Protein 4F01 (pdb70)

Organism: Escherichia coli (strain K12) (NCBI:txid83333)

Sequence (448 aa):
GRHMMVLLLDVTPLSLGIETMMGGVMTTLIAKNTTIPTKHSSQVFSTAEDNQSSAVTIHVLQGERKRAADNKSSLGQFNLDGINPAPRGMPQIEVTFDIDADGILHVSAKDKNSGKEQKITIKASSGLNEDEIQKMVRDAEEANAEADRKFEEELVQTRNQGDHLLHSTRKQVEEAGDKLPADDKTAIESSALTALETALKGEDKAAIEAKMQEL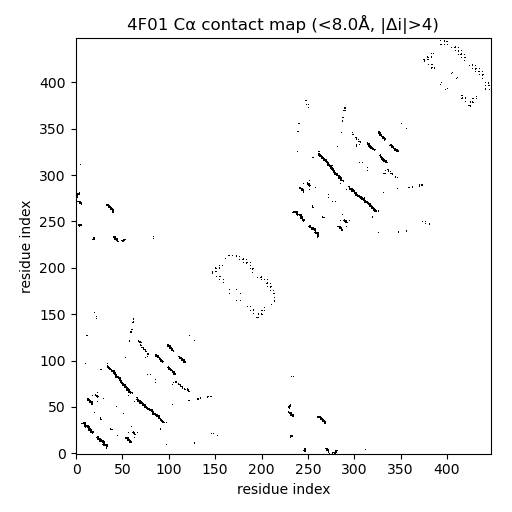AQVSQKLMEIAHHHHHHSHIEGRHMMVLLLDVTPLSLGIETMMGGVMTTLIAKNNTTIPTKHSQVFSTAEDNQSAVTIHVLQGERKRAADNKSLGQFNLDGINPAPRGMPQIEVTFDIDADGILHVSAKDKNSGKEQKITIKASSGLNEDEIQKMVRDAEANAEADRKFEELVQTRNQGDHLLHSTRKQVEEAGDKLPADDKTAIESALTALETALKGEDKAAIEAKMQELAQVSQKLMEIAQQ

CATH classification: 2.60.34.10 (+1 more: 1.20.1270.10)

GO terms:
  GO:0016234 inclusion body (C, IDA)
  GO:0005515 protein binding (F, IPI)
  GO:0005524 ATP binding (F, IDA)
  GO:0034620 cellular response to unfolded protein (P, IDA)
  GO:0005829 cytosol (C, IDA)
  GO:0043335 protein unfolding (P, IDA)
  GO:0016989 sigma factor antagonist activity (F, IDA)
  GO:0009408 response to heat (P, IEP)
  GO:0009408 response to heat (P, IDA)
  GO:0043531 ADP binding (F, IDA)
  GO:0044183 protein folding chaperone (F, IDA)
  GO:0140662 ATP-dependent protein folding chaperone (F, IDA)
  GO:1990169 stress response to copper ion (P, IMP)
  GO:0051087 protein-folding chaperone binding (F, IPI)
  GO:0008270 zinc ion binding (F, IDA)
  GO:0032991 protein-containing complex (C, IDA)
  GO:0065003 protein-containing complex assembly (P, IDA)
  GO:0006457 protein folding (P, IDA)
  GO:0005737 cytoplasm (C, HDA)
  GO:0016020 membrane (C, HDA)

B-factor: mean 31.0, std 22.92, range [6.23, 223.77]

Structure (mmCIF, N/CA/C/O backbone):
data_4F01
#
_entry.id   4F01
#
_cell.length_a   60.110
_cell.length_b   61.380
_cell.length_c   69.190
_cell.angle_alpha   90.00
_cell.angle_beta   103.39
_cell.angle_gamma   90.00
#
_symmetry.space_group_name_H-M   'P 1 21 1'
#
loop_
_entity.id
_entity.type
_entity.pdbx_description
1 polymer 'Chaperone protein DnaK'
2 water water
#
loop_
_atom_site.group_PDB
_atom_site.id
_atom_site.type_symbol
_atom_site.label_atom_id
_atom_site.label_alt_id
_atom_site.label_comp_id
_atom_site.label_asym_id
_atom_site.label_entity_id
_atom_site.label_seq_id
_atom_site.pdbx_PDB_ins_code
_atom_site.Cartn_x
_atom_site.Cartn_y
_atom_site.Cartn_z
_atom_site.occupancy
_atom_site.B_iso_or_equiv
_atom_site.auth_seq_id
_atom_site.auth_comp_id
_atom_site.auth_asym_id
_atom_site.auth_atom_id
_atom_site.pdbx_PDB_model_num
ATOM 1 N N . GLY A 1 19 ? 55.802 7.156 28.498 1.00 51.76 385 GLY A N 1
ATOM 2 C CA . GLY A 1 19 ? 55.846 8.482 29.203 1.00 29.62 385 GLY A CA 1
ATOM 3 C C . GLY A 1 19 ? 56.237 9.714 28.397 1.00 25.67 385 GLY A C 1
ATOM 4 O O . GLY A 1 19 ? 56.846 10.672 28.916 1.00 27.45 385 GLY A O 1
ATOM 5 N N . ARG A 1 20 ? 55.917 9.666 27.119 1.00 30.02 386 ARG A N 1
ATOM 6 C CA . ARG A 1 20 ? 56.294 10.702 26.161 1.00 21.08 386 ARG A CA 1
ATOM 7 C C . ARG A 1 20 ? 55.101 11.122 25.313 1.00 21.59 386 ARG A C 1
ATOM 8 O O . ARG A 1 20 ? 55.239 11.587 24.145 1.00 20.69 386 ARG A O 1
ATOM 16 N N . HIS A 1 21 ? 53.909 10.970 25.888 1.00 22.12 387 HIS A N 1
ATOM 17 C CA . HIS A 1 21 ? 52.676 11.268 25.175 1.00 22.91 387 HIS A CA 1
ATOM 18 C C . HIS A 1 21 ? 52.440 12.740 24.978 1.00 17.82 387 HIS A C 1
ATOM 19 O O . HIS A 1 21 ? 52.933 13.582 25.792 1.00 19.32 387 HIS A O 1
ATOM 26 N N . MET A 1 22 ? 51.727 13.056 23.900 1.00 18.90 388 MET A N 1
ATOM 27 C CA A MET A 1 22 ? 51.376 14.427 23.577 0.50 16.68 388 MET A CA 1
ATOM 28 C CA B MET A 1 22 ? 51.359 14.431 23.480 0.50 18.55 388 MET A CA 1
ATOM 29 C C . MET A 1 22 ? 49.852 14.499 23.682 1.00 16.18 388 MET A C 1
ATOM 30 O O . MET A 1 22 ? 49.113 13.635 23.175 1.00 17.31 388 MET A O 1
ATOM 39 N N . VAL A 1 23 ? 49.383 15.541 24.390 1.00 17.50 389 VAL A N 1
ATOM 40 C CA . VAL A 1 23 ? 47.996 15.697 24.739 1.00 16.31 389 VAL A CA 1
ATOM 41 C C . VAL A 1 23 ? 47.386 16.888 23.945 1.00 14.71 389 VAL A C 1
ATOM 42 O O . VAL A 1 23 ? 48.018 17.941 23.813 1.00 16.68 389 VAL A O 1
ATOM 46 N N . LEU A 1 24 ? 46.151 16.728 23.476 1.00 14.92 390 LEU A N 1
ATOM 47 C CA . LEU A 1 24 ? 45.372 17.820 22.866 1.00 14.60 390 LEU A CA 1
ATOM 48 C C . LEU A 1 24 ? 45.011 18.856 23.924 1.00 14.69 390 LEU A C 1
ATOM 49 O O . LEU A 1 24 ? 44.624 18.498 25.056 1.00 18.15 390 LEU A O 1
ATOM 54 N N . LEU A 1 25 ? 45.067 20.111 23.547 1.00 15.33 391 LEU A N 1
ATOM 55 C CA . LEU A 1 25 ? 44.433 21.179 24.307 1.00 15.32 391 LEU A CA 1
ATOM 56 C C . LEU A 1 25 ? 42.927 21.124 24.175 1.00 16.33 391 LEU A C 1
ATOM 57 O O . LEU A 1 25 ? 42.379 20.477 23.315 1.00 18.03 391 LEU A O 1
ATOM 62 N N . LEU A 1 26 ? 42.234 21.782 25.084 1.00 15.59 392 LEU A N 1
ATOM 63 C CA . LEU A 1 26 ? 40.781 21.634 25.144 1.00 18.08 392 LEU A CA 1
ATOM 64 C C . LEU A 1 26 ? 40.010 22.583 24.255 1.00 13.15 392 LEU A C 1
ATOM 65 O O . LEU A 1 26 ? 38.891 22.239 23.804 1.00 15.07 392 LEU A O 1
ATOM 70 N N . ASP A 1 27 ? 40.494 23.779 24.077 1.00 14.37 393 ASP A N 1
ATOM 71 C CA . ASP A 1 27 ? 39.704 24.758 23.304 1.00 13.96 393 ASP A CA 1
ATOM 72 C C . ASP A 1 27 ? 39.885 24.534 21.800 1.00 13.35 393 ASP A C 1
ATOM 73 O O . ASP A 1 27 ? 41.039 24.296 21.372 1.00 13.30 393 ASP A O 1
ATOM 78 N N . VAL A 1 28 ? 38.788 24.566 21.067 1.00 13.11 394 VAL A N 1
ATOM 79 C CA . VAL A 1 28 ? 38.854 24.313 19.609 1.00 13.10 394 VAL A CA 1
ATOM 80 C C . VAL A 1 28 ? 38.054 25.328 18.854 1.00 13.24 394 VAL A C 1
ATOM 81 O O . VAL A 1 28 ? 37.238 26.103 19.390 1.00 14.94 394 VAL A O 1
ATOM 85 N N . THR A 1 29 ? 38.211 25.352 17.513 1.00 13.65 395 THR A N 1
ATOM 86 C CA . THR A 1 29 ? 37.354 26.175 16.703 1.00 13.54 395 THR A CA 1
ATOM 87 C C . THR A 1 29 ? 35.986 25.514 16.526 1.00 13.31 395 THR A C 1
ATOM 88 O O . THR A 1 29 ? 35.836 24.324 16.301 1.00 13.77 395 THR A O 1
ATOM 92 N N . PRO A 1 30 ? 34.922 26.338 16.605 1.00 12.71 396 PRO A N 1
ATOM 93 C CA . PRO A 1 30 ? 33.585 25.741 16.513 1.00 14.32 396 PRO A CA 1
ATOM 94 C C . PRO A 1 30 ? 33.190 25.418 15.086 1.00 13.16 396 PRO A C 1
ATOM 95 O O . PRO A 1 30 ? 32.297 24.591 14.836 1.00 13.88 396 PRO A O 1
ATOM 99 N N . LEU A 1 31 ? 33.777 26.148 14.115 1.00 10.94 397 LEU A N 1
ATOM 100 C CA . LEU A 1 31 ? 33.382 26.002 12.664 1.00 10.84 397 LEU A CA 1
ATOM 101 C C . LEU A 1 31 ? 34.680 26.177 11.861 1.00 10.00 397 LEU A C 1
ATOM 102 O O . LEU A 1 31 ? 35.615 26.866 12.308 1.00 10.61 397 LEU A O 1
ATOM 107 N N . SER A 1 32 ? 34.676 25.567 10.667 1.00 9.90 398 SER A N 1
ATOM 108 C CA . SER A 1 32 ? 35.847 25.743 9.764 1.00 9.23 398 SER A CA 1
ATOM 109 C C . SER A 1 32 ? 35.951 27.233 9.354 1.00 9.00 398 SER A C 1
ATOM 110 O O . SER A 1 32 ? 34.979 28.013 9.304 1.00 9.24 398 SER A O 1
ATOM 113 N N . LEU A 1 33 ? 37.176 27.624 9.016 1.00 8.61 399 LEU A N 1
ATOM 114 C CA . LEU A 1 33 ? 37.566 28.988 8.641 1.00 9.58 399 LEU A CA 1
ATOM 115 C C . LEU A 1 33 ? 38.387 28.915 7.363 1.00 8.31 399 LEU A C 1
ATOM 116 O O . LEU A 1 33 ? 39.255 28.061 7.259 1.00 9.21 399 LEU A O 1
ATOM 121 N N . GLY A 1 34 ? 38.087 29.815 6.468 1.00 8.66 400 GLY A N 1
ATOM 122 C CA . GLY A 1 34 ? 38.853 29.788 5.155 1.00 8.76 400 GLY A CA 1
ATOM 123 C C . GLY A 1 34 ? 38.571 31.013 4.366 1.00 8.11 400 GLY A C 1
ATOM 124 O O . GLY A 1 34 ? 38.205 32.051 4.904 1.00 9.01 400 GLY A O 1
ATOM 125 N N . ILE A 1 35 ? 38.809 30.876 3.047 1.00 8.37 401 ILE A N 1
ATOM 126 C CA . ILE A 1 35 ? 38.671 32.039 2.172 1.00 8.80 401 ILE A CA 1
ATOM 127 C C . ILE A 1 35 ? 37.837 31.635 0.969 1.00 8.08 401 ILE A C 1
ATOM 128 O O . ILE A 1 35 ? 37.726 30.456 0.627 1.00 9.59 401 ILE A O 1
ATOM 133 N N . GLU A 1 36 ? 37.318 32.676 0.280 1.00 8.53 402 GLU A N 1
ATOM 134 C CA . GLU A 1 36 ? 36.629 32.428 -0.961 1.00 8.42 402 GLU A CA 1
ATOM 135 C C . GLU A 1 36 ? 37.636 32.261 -2.130 1.00 8.77 402 GLU A C 1
ATOM 136 O O . GLU A 1 36 ? 38.528 33.096 -2.279 1.00 9.73 402 GLU A O 1
ATOM 142 N N . THR A 1 37 ? 37.485 31.192 -2.882 1.00 8.77 403 THR A N 1
ATOM 143 C CA . THR A 1 37 ? 38.291 30.984 -4.079 1.00 8.51 403 THR A CA 1
ATOM 144 C C . THR A 1 37 ? 37.414 30.970 -5.298 1.00 9.14 403 THR A C 1
ATOM 145 O O . THR A 1 37 ? 36.197 30.884 -5.253 1.00 9.29 403 THR A O 1
ATOM 149 N N . MET A 1 38 ? 38.073 30.981 -6.478 1.00 9.37 404 MET A N 1
ATOM 150 C CA A MET A 1 38 ? 37.429 31.205 -7.776 0.50 10.75 404 MET A CA 1
ATOM 151 C CA B MET A 1 38 ? 37.431 31.195 -7.771 0.50 10.85 404 MET A CA 1
ATOM 152 C C . MET A 1 38 ? 36.208 30.287 -7.967 1.00 9.46 404 MET A C 1
ATOM 153 O O . MET A 1 38 ? 36.286 29.080 -7.690 1.00 10.68 404 MET A O 1
ATOM 162 N N . GLY A 1 39 ? 35.119 30.845 -8.451 1.00 10.37 405 GLY A N 1
ATOM 163 C CA . GLY A 1 39 ? 33.857 30.130 -8.629 1.00 10.50 405 GLY A CA 1
ATOM 164 C C . GLY A 1 39 ? 32.972 30.156 -7.382 1.00 10.77 405 GLY A C 1
ATOM 165 O O . GLY A 1 39 ? 31.968 29.486 -7.357 1.00 13.75 405 GLY A O 1
ATOM 166 N N . GLY A 1 40 ? 33.347 30.977 -6.389 1.00 11.32 406 GLY A N 1
ATOM 167 C CA . GLY A 1 40 ? 32.416 31.111 -5.224 1.00 12.13 406 GLY A CA 1
ATOM 168 C C . GLY A 1 40 ? 32.499 29.917 -4.297 1.00 9.00 406 GLY A C 1
ATOM 169 O O . GLY A 1 40 ? 31.451 29.525 -3.728 1.00 11.59 406 GLY A O 1
ATOM 170 N N . VAL A 1 41 ? 33.672 29.356 -4.123 1.00 9.07 407 VAL A N 1
ATOM 171 C CA . VAL A 1 41 ? 33.878 28.204 -3.221 1.00 9.04 407 VAL A CA 1
ATOM 172 C C . VAL A 1 41 ? 34.543 28.658 -1.931 1.00 8.87 407 VAL A C 1
ATOM 173 O O . VAL A 1 41 ? 35.387 29.536 -1.923 1.00 10.06 407 VAL A O 1
ATOM 177 N N . MET A 1 42 ? 34.110 28.057 -0.805 1.00 9.14 408 MET A N 1
ATOM 178 C CA . MET A 1 42 ? 34.847 28.220 0.426 1.00 9.44 408 MET A CA 1
ATOM 179 C C . MET A 1 42 ? 35.965 27.173 0.495 1.00 8.03 408 MET A C 1
ATOM 180 O O . MET A 1 42 ? 35.670 26.003 0.551 1.00 10.07 408 MET A O 1
ATOM 185 N N . THR A 1 43 ? 37.227 27.634 0.512 1.00 8.40 409 THR A N 1
ATOM 186 C CA . THR A 1 43 ? 38.386 26.756 0.706 1.00 8.48 409 THR A CA 1
ATOM 187 C C . THR A 1 43 ? 38.784 26.869 2.200 1.00 8.40 409 THR A C 1
ATOM 188 O O . THR A 1 43 ? 39.108 27.966 2.662 1.00 8.90 409 THR A O 1
ATOM 192 N N . THR A 1 44 ? 38.664 25.731 2.903 1.00 9.30 410 THR A N 1
ATOM 193 C CA . THR A 1 44 ? 39.051 25.746 4.314 1.00 9.20 410 THR A CA 1
ATOM 194 C C . THR A 1 44 ? 40.543 25.881 4.512 1.00 9.10 410 THR A C 1
ATOM 195 O O . THR A 1 44 ? 41.316 25.151 3.838 1.00 11.72 410 THR A O 1
ATOM 199 N N . LEU A 1 45 ? 40.967 26.737 5.461 1.00 8.98 411 LEU A N 1
ATOM 200 C CA . LEU A 1 45 ? 42.349 26.739 5.891 1.00 8.72 411 LEU A CA 1
ATOM 201 C C . LEU A 1 45 ? 42.433 26.021 7.277 1.00 10.07 411 LEU A C 1
ATOM 202 O O . LEU A 1 45 ? 43.366 25.250 7.469 1.00 12.19 411 LEU A O 1
ATOM 207 N N . ILE A 1 46 ? 41.527 26.346 8.232 1.00 9.61 412 ILE A N 1
ATOM 208 C CA . ILE A 1 46 ? 41.572 25.687 9.540 1.00 10.29 412 ILE A CA 1
ATOM 209 C C . ILE A 1 46 ? 40.242 24.963 9.710 1.00 8.41 412 ILE A C 1
ATOM 210 O O . ILE A 1 46 ? 39.180 25.593 9.699 1.00 9.30 412 ILE A O 1
ATOM 215 N N . ALA A 1 47 ? 40.274 23.656 9.818 1.00 10.25 413 ALA A N 1
ATOM 216 C CA . ALA A 1 47 ? 39.054 22.883 9.920 1.00 10.82 413 ALA A CA 1
ATOM 217 C C . ALA A 1 47 ? 38.358 23.062 11.284 1.00 10.55 413 ALA A C 1
ATOM 218 O O . ALA A 1 47 ? 39.017 23.297 12.284 1.00 10.72 413 ALA A O 1
ATOM 220 N N . LYS A 1 48 ? 37.043 22.909 11.257 1.00 11.36 414 LYS A N 1
ATOM 221 C CA . LYS A 1 48 ? 36.267 22.783 12.536 1.00 11.52 414 LYS A CA 1
ATOM 222 C C . LYS A 1 48 ? 36.974 21.825 13.497 1.00 11.29 414 LYS A C 1
ATOM 223 O O . LYS A 1 48 ? 37.505 20.773 13.066 1.00 13.43 414 LYS A O 1
ATOM 229 N N . ASN A 1 49 ? 36.910 22.149 14.781 1.00 11.62 415 ASN A N 1
ATOM 230 C CA . ASN A 1 49 ? 37.457 21.259 15.826 1.00 13.03 415 ASN A CA 1
ATOM 231 C C . ASN A 1 49 ? 38.959 21.229 15.940 1.00 12.78 415 ASN A C 1
ATOM 232 O O . ASN A 1 49 ? 39.538 20.393 16.687 1.00 18.15 415 ASN A O 1
ATOM 237 N N . THR A 1 50 ? 39.651 22.164 15.268 1.00 12.24 416 THR A N 1
ATOM 238 C CA . THR A 1 50 ? 41.082 22.260 15.454 1.00 11.84 416 THR A CA 1
ATOM 239 C C . THR A 1 50 ? 41.371 22.928 16.814 1.00 11.19 416 THR A C 1
ATOM 240 O O . THR A 1 50 ? 40.747 23.946 17.140 1.00 11.82 416 THR A O 1
ATOM 244 N N . THR A 1 51 ? 42.326 22.365 17.562 1.00 11.71 417 THR A N 1
ATOM 245 C CA . THR A 1 51 ? 42.657 23.020 18.821 1.00 11.34 417 THR A CA 1
ATOM 246 C C . THR A 1 51 ? 43.341 24.379 18.573 1.00 11.92 417 THR A C 1
ATOM 247 O O . THR A 1 51 ? 44.049 24.584 17.538 1.00 12.96 417 THR A O 1
ATOM 251 N N . ILE A 1 52 ? 43.177 25.272 19.552 1.00 12.96 418 ILE A N 1
ATOM 252 C CA . ILE A 1 52 ? 43.747 26.601 19.499 1.00 12.68 418 ILE A CA 1
ATOM 253 C C . ILE A 1 52 ? 44.753 26.725 20.618 1.00 12.26 418 ILE A C 1
ATOM 254 O O . ILE A 1 52 ? 44.554 26.104 21.687 1.00 15.33 418 ILE A O 1
ATOM 259 N N . PRO A 1 53 ? 45.861 27.462 20.450 1.00 12.40 419 PRO A N 1
ATOM 260 C CA . PRO A 1 53 ? 46.231 28.296 19.271 1.00 13.20 419 PRO A CA 1
ATOM 261 C C . PRO A 1 53 ? 46.709 27.392 18.109 1.00 13.61 419 PRO A C 1
ATOM 262 O O . PRO A 1 53 ? 47.245 26.282 18.281 1.00 13.79 419 PRO A O 1
ATOM 266 N N . THR A 1 54 ? 46.542 27.939 16.918 1.00 13.25 420 THR A N 1
ATOM 267 C CA . THR A 1 54 ? 46.965 27.224 15.693 1.00 12.31 420 THR A CA 1
ATOM 268 C C . THR A 1 54 ? 47.281 28.307 14.669 1.00 11.45 420 THR A C 1
ATOM 269 O O . THR A 1 54 ? 46.694 29.402 14.692 1.00 14.56 420 THR A O 1
ATOM 273 N N . LYS A 1 55 ? 48.187 27.992 13.725 1.00 11.44 421 LYS A N 1
ATOM 274 C CA . LYS A 1 55 ? 48.449 28.932 12.612 1.00 11.33 421 LYS A CA 1
ATOM 275 C C . LYS A 1 55 ? 48.507 28.075 11.355 1.00 11.06 421 LYS A C 1
ATOM 276 O O . LYS A 1 55 ? 49.122 27.023 11.362 1.00 14.73 421 LYS A O 1
ATOM 282 N N . HIS A 1 56 ? 47.982 28.582 10.264 1.00 11.19 422 HIS A N 1
ATOM 283 C CA . HIS A 1 56 ? 47.950 27.823 8.997 1.00 11.02 422 HIS A CA 1
ATOM 284 C C . HIS A 1 56 ? 48.142 28.786 7.896 1.00 11.36 422 HIS A C 1
ATOM 285 O O . HIS A 1 56 ? 47.460 29.804 7.768 1.00 11.93 422 HIS A O 1
ATOM 292 N N . SER A 1 57 ? 49.095 28.445 6.977 1.00 11.81 423 SER A N 1
ATOM 293 C CA A SER A 1 57 ? 49.263 29.282 5.802 0.50 12.95 423 SER A CA 1
ATOM 294 C CA B SER A 1 57 ? 49.351 29.268 5.792 0.50 12.89 423 SER A CA 1
ATOM 295 C C . SER A 1 57 ? 49.091 28.395 4.569 1.00 12.40 423 SER A C 1
ATOM 296 O O . SER A 1 57 ? 49.377 27.179 4.585 1.00 14.04 423 SER A O 1
ATOM 301 N N . GLN A 1 58 ? 48.667 29.007 3.512 1.00 12.71 424 GLN A N 1
ATOM 302 C CA . GLN A 1 58 ? 48.492 28.267 2.251 1.00 13.27 424 GLN A CA 1
ATOM 303 C C . GLN A 1 58 ? 48.682 29.282 1.132 1.00 11.86 424 GLN A C 1
ATOM 304 O O . GLN A 1 58 ? 48.327 30.431 1.278 1.00 12.78 424 GLN A O 1
ATOM 310 N N . VAL A 1 59 ? 49.176 28.831 -0.023 1.00 11.73 425 VAL A N 1
ATOM 311 C CA . VAL A 1 59 ? 49.487 29.773 -1.124 1.00 10.99 425 VAL A CA 1
ATOM 312 C C . VAL A 1 59 ? 48.415 29.618 -2.199 1.00 10.41 425 VAL A C 1
ATOM 313 O O . VAL A 1 59 ? 47.961 28.510 -2.517 1.00 11.78 425 VAL A O 1
ATOM 317 N N . PHE A 1 60 ? 47.992 30.768 -2.765 1.00 11.68 426 PHE A N 1
ATOM 318 C CA . PHE A 1 60 ? 46.994 30.825 -3.851 1.00 10.45 426 PHE A CA 1
ATOM 319 C C . PHE A 1 60 ? 47.575 31.674 -4.967 1.00 9.86 426 PHE A C 1
ATOM 320 O O . PHE A 1 60 ? 48.615 32.347 -4.752 1.00 12.46 426 PHE A O 1
ATOM 328 N N . SER A 1 61 ? 46.914 31.660 -6.126 1.00 10.16 427 SER A N 1
ATOM 329 C CA . SER A 1 61 ? 47.385 32.477 -7.223 1.00 10.20 427 SER A CA 1
ATOM 330 C C . SER A 1 61 ? 46.295 33.305 -7.836 1.00 10.91 427 SER A C 1
ATOM 331 O O . SER A 1 61 ? 45.158 33.471 -7.254 1.00 11.74 427 SER A O 1
ATOM 334 N N . THR A 1 62 ? 46.561 33.889 -9.010 1.00 12.31 428 THR A N 1
ATOM 335 C CA . THR A 1 62 ? 45.701 34.775 -9.709 1.00 10.74 428 THR A CA 1
ATOM 336 C C . THR A 1 62 ? 44.903 34.046 -10.832 1.00 10.82 428 THR A C 1
ATOM 337 O O . THR A 1 62 ? 45.330 32.969 -11.281 1.00 12.80 428 THR A O 1
ATOM 341 N N . ALA A 1 63 ? 43.824 34.668 -11.305 1.00 11.93 429 ALA A N 1
ATOM 342 C CA . ALA A 1 63 ? 42.922 34.077 -12.310 1.00 12.99 429 ALA A CA 1
ATOM 343 C C . ALA A 1 63 ? 43.094 34.760 -13.663 1.00 14.65 429 ALA A C 1
ATOM 344 O O . ALA A 1 63 ? 42.573 34.225 -14.628 1.00 20.29 429 ALA A O 1
ATOM 346 N N . GLU A 1 64 ? 43.827 35.889 -13.772 1.00 14.96 430 GLU A N 1
ATOM 347 C CA . GLU A 1 64 ? 43.911 36.596 -15.043 1.00 16.23 430 GLU A CA 1
ATOM 348 C C . GLU A 1 64 ? 45.384 36.976 -15.238 1.00 14.59 430 GLU A C 1
ATOM 349 O O . GLU A 1 64 ? 46.090 37.251 -14.267 1.00 15.73 430 GLU A O 1
ATOM 355 N N . ASP A 1 65 ? 45.831 37.059 -16.514 1.00 17.07 431 ASP A N 1
ATOM 356 C CA . ASP A 1 65 ? 47.213 37.521 -16.759 1.00 16.94 431 ASP A CA 1
ATOM 357 C C . ASP A 1 65 ? 47.336 38.935 -16.212 1.00 13.88 431 ASP A C 1
ATOM 358 O O . ASP A 1 65 ? 46.462 39.774 -16.431 1.00 16.50 431 ASP A O 1
ATOM 363 N N . ASN A 1 66 ? 48.495 39.185 -15.583 1.00 15.66 432 ASN A N 1
ATOM 364 C CA . ASN A 1 66 ? 48.880 40.512 -15.078 1.00 16.05 432 ASN A CA 1
ATOM 365 C C . ASN A 1 66 ? 47.894 41.052 -14.030 1.00 14.16 432 ASN A C 1
ATOM 366 O O . ASN A 1 66 ? 47.840 42.221 -13.787 1.00 17.14 432 ASN A O 1
ATOM 371 N N . GLN A 1 67 ? 47.104 40.156 -13.373 1.00 13.19 433 GLN A N 1
ATOM 372 C CA . GLN A 1 67 ? 46.231 40.602 -12.311 1.00 14.11 433 GLN A CA 1
ATOM 373 C C . GLN A 1 67 ? 47.007 41.369 -11.234 1.00 12.17 433 GLN A C 1
ATOM 374 O O . GLN A 1 67 ? 48.083 40.926 -10.776 1.00 14.25 433 GLN A O 1
ATOM 380 N N . SER A 1 68 ? 46.514 42.554 -10.874 1.00 13.01 434 SER A N 1
ATOM 381 C CA A SER A 1 68 ? 47.298 43.383 -9.948 0.50 13.15 434 SER A CA 1
ATOM 382 C CA B SER A 1 68 ? 47.197 43.494 -9.959 0.50 13.49 434 SER A CA 1
ATOM 383 C C . SER A 1 68 ? 46.877 43.305 -8.485 1.00 12.00 434 SER A C 1
ATOM 384 O O . SER A 1 68 ? 47.629 43.753 -7.640 1.00 14.12 434 SER A O 1
ATOM 389 N N . ALA A 1 69 ? 45.734 42.707 -8.219 1.00 12.60 435 ALA A N 1
ATOM 390 C CA . ALA A 1 69 ? 45.269 42.637 -6.766 1.00 12.22 435 ALA A CA 1
ATOM 391 C C . ALA A 1 69 ? 44.460 41.368 -6.560 1.00 11.09 435 ALA A C 1
ATOM 392 O O . ALA A 1 69 ? 43.943 40.769 -7.510 1.00 11.37 435 ALA A O 1
ATOM 394 N N . VAL A 1 70 ? 44.400 40.962 -5.296 1.00 11.33 436 VAL A N 1
ATOM 395 C CA . VAL A 1 70 ? 43.537 39.875 -4.890 1.00 11.04 436 VAL A CA 1
ATOM 396 C C . VAL A 1 70 ? 42.681 40.371 -3.706 1.00 9.83 436 VAL A C 1
ATOM 397 O O . VAL A 1 70 ? 43.140 41.176 -2.902 1.00 11.33 436 VAL A O 1
ATOM 401 N N . THR A 1 71 ? 41.508 39.747 -3.612 1.00 10.08 437 THR A N 1
ATOM 402 C CA . THR A 1 71 ? 40.624 39.986 -2.422 1.00 10.88 437 THR A CA 1
ATOM 403 C C . THR A 1 71 ? 40.635 38.730 -1.553 1.00 9.72 437 THR A C 1
ATOM 404 O O . THR A 1 71 ? 40.285 37.657 -2.023 1.00 10.54 437 THR A O 1
ATOM 408 N N . ILE A 1 72 ? 41.054 38.920 -0.285 1.00 9.43 438 ILE A N 1
ATOM 409 C CA . ILE A 1 72 ? 41.028 37.836 0.716 1.00 10.56 438 ILE A CA 1
ATOM 410 C C . ILE A 1 72 ? 39.684 38.028 1.446 1.00 9.11 438 ILE A C 1
ATOM 411 O O . ILE A 1 72 ? 39.525 39.001 2.212 1.00 10.41 438 ILE A O 1
ATOM 416 N N . HIS A 1 73 ? 38.772 37.105 1.217 1.00 9.45 439 HIS A N 1
ATOM 417 C CA . HIS A 1 73 ? 37.403 37.176 1.833 1.00 9.01 439 HIS A CA 1
ATOM 418 C C . HIS A 1 73 ? 37.334 36.006 2.815 1.00 8.82 439 HIS A C 1
ATOM 419 O O . HIS A 1 73 ? 37.363 34.840 2.426 1.00 9.68 439 HIS A O 1
ATOM 426 N N . VAL A 1 74 ? 37.338 36.380 4.122 1.00 9.43 440 VAL A N 1
ATOM 427 C CA . VAL A 1 74 ? 37.412 35.416 5.211 1.00 9.29 440 VAL A CA 1
ATOM 428 C C . VAL A 1 74 ? 36.037 34.874 5.574 1.00 8.91 440 VAL A C 1
ATOM 429 O O . VAL A 1 74 ? 35.134 35.689 5.787 1.00 10.30 440 VAL A O 1
ATOM 433 N N . LEU A 1 75 ? 35.909 33.585 5.612 1.00 8.18 441 LEU A N 1
ATOM 434 C CA . LEU A 1 75 ? 34.630 32.882 5.760 1.00 8.23 441 LEU A CA 1
ATOM 435 C C . LEU A 1 75 ? 34.655 31.909 6.916 1.00 8.94 441 LEU A C 1
ATOM 436 O O . LEU A 1 75 ? 35.677 31.282 7.218 1.00 9.45 441 LEU A O 1
ATOM 441 N N . GLN A 1 76 ? 33.479 31.759 7.569 1.00 9.52 442 GLN A N 1
ATOM 442 C CA . GLN A 1 76 ? 33.310 30.798 8.644 1.00 9.18 442 GLN A CA 1
ATOM 443 C C . GLN A 1 76 ? 32.121 29.906 8.335 1.00 8.18 442 GLN A C 1
ATOM 444 O O . GLN A 1 76 ? 31.032 30.413 8.052 1.00 9.55 442 GLN A O 1
ATOM 450 N N . GLY A 1 77 ? 32.325 28.592 8.420 1.00 9.07 443 GLY A N 1
ATOM 451 C CA . GLY A 1 77 ? 31.193 27.692 8.176 1.00 10.14 443 GLY A CA 1
ATOM 452 C C . GLY A 1 77 ? 31.601 26.420 7.481 1.00 9.45 443 GLY A C 1
ATOM 453 O O . GLY A 1 77 ? 32.799 26.212 7.132 1.00 10.45 443 GLY A O 1
ATOM 454 N N . GLU A 1 78 ? 30.657 25.497 7.285 1.00 9.70 444 GLU A N 1
ATOM 455 C CA . GLU A 1 78 ? 30.906 24.140 6.791 1.00 9.67 444 GLU A CA 1
ATOM 456 C C . GLU A 1 78 ? 30.332 23.956 5.358 1.00 10.11 444 GLU A C 1
ATOM 457 O O . GLU A 1 78 ? 30.345 22.839 4.864 1.00 13.11 444 GLU A O 1
ATOM 463 N N . ARG A 1 79 ? 29.842 25.028 4.736 1.00 10.12 445 ARG A N 1
ATOM 464 C CA . ARG A 1 79 ? 29.245 24.896 3.426 1.00 9.75 445 ARG A CA 1
ATOM 465 C C . ARG A 1 79 ? 30.282 25.059 2.319 1.00 9.80 445 ARG A C 1
ATOM 466 O O . ARG A 1 79 ? 31.282 25.714 2.533 1.00 10.64 445 ARG A O 1
ATOM 474 N N . LYS A 1 80 ? 30.004 24.508 1.168 1.00 9.89 446 LYS A N 1
ATOM 475 C CA . LYS A 1 80 ? 30.976 24.686 0.066 1.00 9.69 446 LYS A CA 1
ATOM 476 C C . LYS A 1 80 ? 30.764 25.909 -0.774 1.00 8.58 446 LYS A C 1
ATOM 477 O O . LYS A 1 80 ? 31.748 26.473 -1.327 1.00 11.10 446 LYS A O 1
ATOM 483 N N . ARG A 1 81 ? 29.529 26.431 -0.927 1.00 9.81 447 ARG A N 1
ATOM 484 C CA . ARG A 1 81 ? 29.376 27.733 -1.619 1.00 10.35 447 ARG A CA 1
ATOM 485 C C . ARG A 1 81 ? 29.795 28.819 -0.647 1.00 9.75 447 ARG A C 1
ATOM 486 O O . ARG A 1 81 ? 29.339 28.869 0.529 1.00 10.30 447 ARG A O 1
ATOM 494 N N . ALA A 1 82 ? 30.668 29.691 -1.080 1.00 10.78 448 ALA A N 1
ATOM 495 C CA . ALA A 1 82 ? 31.100 30.824 -0.229 1.00 10.96 448 ALA A CA 1
ATOM 496 C C . ALA A 1 82 ? 29.886 31.592 0.342 1.00 9.75 448 ALA A C 1
ATOM 497 O O . ALA A 1 82 ? 29.903 31.969 1.542 1.00 11.95 448 ALA A O 1
ATOM 499 N N . ALA A 1 83 ? 28.872 31.823 -0.481 1.00 9.88 449 ALA A N 1
ATOM 500 C CA . ALA A 1 83 ? 27.712 32.634 -0.124 1.00 11.41 449 ALA A CA 1
ATOM 501 C C . ALA A 1 83 ? 26.948 32.034 1.055 1.00 9.74 449 ALA A C 1
ATOM 502 O O . ALA A 1 83 ? 26.215 32.774 1.707 1.00 14.29 449 ALA A O 1
ATOM 504 N N . ASP A 1 84 ? 27.059 30.733 1.255 1.00 10.14 450 ASP A N 1
ATOM 505 C CA . ASP A 1 84 ? 26.337 30.024 2.367 1.00 10.11 450 ASP A CA 1
ATOM 506 C C . ASP A 1 84 ? 27.074 30.047 3.638 1.00 9.92 450 ASP A C 1
ATOM 507 O O . ASP A 1 84 ? 26.531 29.539 4.695 1.00 13.47 450 ASP A O 1
ATOM 512 N N . ASN A 1 85 ? 28.264 30.658 3.715 1.00 9.91 451 ASN A N 1
ATOM 513 C CA . ASN A 1 85 ? 29.017 30.751 4.939 1.00 9.51 451 ASN A CA 1
ATOM 514 C C . ASN A 1 85 ? 28.991 32.185 5.450 1.00 11.08 451 ASN A C 1
ATOM 515 O O . ASN A 1 85 ? 28.576 33.114 4.759 1.00 14.04 451 ASN A O 1
ATOM 520 N N . LYS A 1 86 ? 29.426 32.390 6.700 1.00 10.66 452 LYS A N 1
ATOM 521 C CA . LYS A 1 86 ? 29.410 33.725 7.314 1.00 10.33 452 LYS A CA 1
ATOM 522 C C . LYS A 1 86 ? 30.684 34.508 6.857 1.00 8.96 452 LYS A C 1
ATOM 523 O O . LYS A 1 86 ? 31.778 34.012 7.030 1.00 10.55 452 LYS A O 1
ATOM 529 N N . SER A 1 87 ? 30.505 35.700 6.329 1.00 10.58 453 SER A N 1
ATOM 530 C CA A SER A 1 87 ? 31.626 36.598 6.078 0.50 10.38 453 SER A CA 1
ATOM 531 C CA B SER A 1 87 ? 31.591 36.571 6.031 0.50 12.40 453 SER A CA 1
ATOM 532 C C . SER A 1 87 ? 32.166 37.171 7.341 1.00 10.90 453 SER A C 1
ATOM 533 O O . SER A 1 87 ? 31.422 37.888 8.040 1.00 14.61 453 SER A O 1
ATOM 538 N N . LEU A 1 88 ? 33.411 36.931 7.653 1.00 10.23 454 LEU A N 1
ATOM 539 C CA . LEU A 1 88 ? 34.055 37.504 8.834 1.00 11.15 454 LEU A CA 1
ATOM 540 C C . LEU A 1 88 ? 34.772 38.814 8.563 1.00 11.46 454 LEU A C 1
ATOM 541 O O . LEU A 1 88 ? 34.919 39.633 9.461 1.00 14.70 454 LEU A O 1
ATOM 546 N N . GLY A 1 89 ? 35.190 39.017 7.324 1.00 12.91 455 GLY A N 1
ATOM 547 C CA . GLY A 1 89 ? 35.929 40.225 6.994 1.00 13.43 455 GLY A CA 1
ATOM 548 C C . GLY A 1 89 ? 36.530 40.042 5.611 1.00 11.27 455 GLY A C 1
ATOM 549 O O . GLY A 1 89 ? 36.519 38.934 5.058 1.00 12.06 455 GLY A O 1
ATOM 550 N N . GLN A 1 90 ? 37.095 41.136 5.049 1.00 11.58 456 GLN A N 1
ATOM 551 C CA . GLN A 1 90 ? 37.755 41.033 3.722 1.00 11.56 456 GLN A CA 1
ATOM 552 C C . GLN A 1 90 ? 38.759 42.131 3.623 1.00 11.54 456 GLN A C 1
ATOM 553 O O . GLN A 1 90 ? 38.559 43.205 4.198 1.00 13.59 456 GLN A O 1
ATOM 559 N N . PHE A 1 91 ? 39.819 41.890 2.847 1.00 10.80 457 PHE A N 1
ATOM 560 C CA . PHE A 1 91 ? 40.745 42.976 2.542 1.00 11.40 457 PHE A CA 1
ATOM 561 C C . PHE A 1 91 ? 41.388 42.649 1.203 1.00 10.73 457 PHE A C 1
ATOM 562 O O . PHE A 1 91 ? 41.330 41.510 0.745 1.00 11.74 457 PHE A O 1
ATOM 570 N N . ASN A 1 92 ? 42.007 43.682 0.582 1.00 11.00 458 ASN A N 1
ATOM 571 C CA . ASN A 1 92 ? 42.727 43.491 -0.685 1.00 11.77 458 ASN A CA 1
ATOM 572 C C . ASN A 1 92 ? 44.177 43.551 -0.480 1.00 12.21 458 ASN A C 1
ATOM 573 O O . ASN A 1 92 ? 44.678 44.247 0.411 1.00 14.13 458 ASN A O 1
ATOM 578 N N . LEU A 1 93 ? 44.889 42.805 -1.332 1.00 12.07 459 LEU A N 1
ATOM 579 C CA . LEU A 1 93 ? 46.369 42.948 -1.439 1.00 12.47 459 LEU A CA 1
ATOM 580 C C . LEU A 1 93 ? 46.616 43.321 -2.883 1.00 12.48 459 LEU A C 1
ATOM 581 O O . LEU A 1 93 ? 46.252 42.574 -3.807 1.00 13.75 459 LEU A O 1
ATOM 586 N N . ASP A 1 94 ? 47.223 44.502 -3.061 1.00 12.97 460 ASP A N 1
ATOM 587 C CA . ASP A 1 94 ? 47.475 45.020 -4.398 1.00 13.75 460 ASP A CA 1
ATOM 588 C C . ASP A 1 94 ? 48.947 45.044 -4.715 1.00 14.92 460 ASP A C 1
ATOM 589 O O . ASP A 1 94 ? 49.733 44.456 -3.981 1.00 15.46 460 ASP A O 1
ATOM 594 N N . GLY A 1 95 ? 49.300 45.638 -5.874 1.00 16.63 461 GLY A N 1
ATOM 595 C CA . GLY A 1 95 ? 50.723 45.745 -6.248 1.00 17.39 461 GLY A CA 1
ATOM 596 C C . GLY A 1 95 ? 51.313 44.430 -6.749 1.00 13.84 461 GLY A C 1
ATOM 597 O O . GLY A 1 95 ? 52.588 44.292 -6.750 1.00 18.68 461 GLY A O 1
ATOM 598 N N . ILE A 1 96 ? 50.478 43.460 -7.146 1.00 13.69 462 ILE A N 1
ATOM 599 C CA . ILE A 1 96 ? 51.038 42.196 -7.683 1.00 13.17 462 ILE A CA 1
ATOM 600 C C . ILE A 1 96 ? 51.709 42.517 -9.034 1.00 13.25 462 ILE A C 1
ATOM 601 O O . ILE A 1 96 ? 51.074 43.145 -9.889 1.00 15.09 462 ILE A O 1
ATOM 606 N N . ASN A 1 97 ? 52.970 42.097 -9.160 1.00 13.40 463 ASN A N 1
ATOM 607 C CA . ASN A 1 97 ? 53.709 42.401 -10.416 1.00 14.06 463 ASN A CA 1
ATOM 608 C C . ASN A 1 97 ? 53.185 41.544 -11.574 1.00 15.19 463 ASN A C 1
ATOM 609 O O . ASN A 1 97 ? 52.644 40.449 -11.384 1.00 17.10 463 ASN A O 1
ATOM 614 N N . PRO A 1 98 ? 53.339 42.082 -12.822 1.00 16.56 464 PRO A N 1
ATOM 615 C CA . PRO A 1 98 ? 52.853 41.323 -14.027 1.00 19.18 464 PRO A CA 1
ATOM 616 C C . PRO A 1 98 ? 53.405 39.913 -14.109 1.00 16.28 464 PRO A C 1
ATOM 617 O O . PRO A 1 98 ? 54.599 39.670 -13.844 1.00 18.29 464 PRO A O 1
ATOM 621 N N . ALA A 1 99 ? 52.508 38.974 -14.365 1.00 18.36 465 ALA A N 1
ATOM 622 C CA . ALA A 1 99 ? 52.835 37.569 -14.502 1.00 16.19 465 ALA A CA 1
ATOM 623 C C . ALA A 1 99 ? 51.669 36.899 -15.148 1.00 14.85 465 ALA A C 1
ATOM 624 O O . ALA A 1 99 ? 50.516 37.367 -15.030 1.00 16.05 465 ALA A O 1
ATOM 626 N N . PRO A 1 100 ? 51.945 35.778 -15.855 1.00 16.64 466 PRO A N 1
ATOM 627 C CA . PRO A 1 100 ? 50.818 34.949 -16.347 1.00 16.72 466 PRO A CA 1
ATOM 628 C C . PRO A 1 100 ? 49.874 34.480 -15.205 1.00 15.34 466 PRO A C 1
ATOM 629 O O . PRO A 1 100 ? 50.322 34.333 -14.054 1.00 15.35 466 PRO A O 1
ATOM 633 N N . ARG A 1 101 ? 48.588 34.301 -15.520 1.00 15.67 467 ARG A N 1
ATOM 634 C CA . ARG A 1 101 ? 47.656 33.780 -14.519 1.00 16.86 467 ARG A CA 1
ATOM 635 C C . ARG A 1 101 ? 48.212 32.527 -13.904 1.00 15.98 467 ARG A C 1
ATOM 636 O O . ARG A 1 101 ? 48.865 31.691 -14.614 1.00 17.16 467 ARG A O 1
ATOM 644 N N . GLY A 1 102 ? 48.068 32.360 -12.563 1.00 14.83 468 GLY A N 1
ATOM 645 C CA . GLY A 1 102 ? 48.521 31.144 -11.950 1.00 16.26 468 GLY A CA 1
ATOM 646 C C . GLY A 1 102 ? 49.958 31.139 -11.504 1.00 15.52 468 GLY A C 1
ATOM 647 O O . GLY A 1 102 ? 50.383 30.200 -1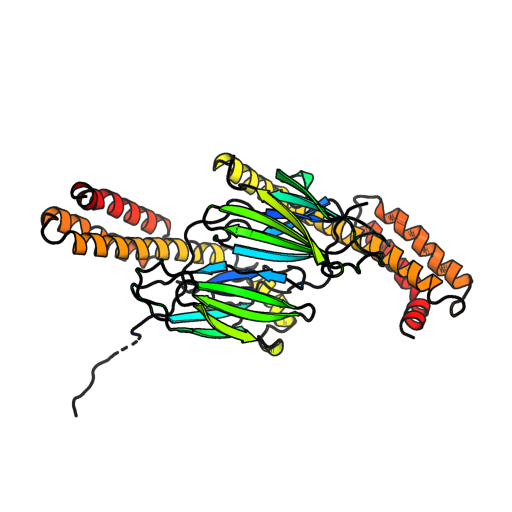0.830 1.00 16.84 468 GLY A O 1
ATOM 648 N N . MET A 1 103 ? 50.700 32.201 -11.844 1.00 14.73 469 MET A N 1
ATOM 649 C CA . MET A 1 103 ? 52.094 32.274 -11.467 1.00 15.92 469 MET A CA 1
ATOM 650 C C . MET A 1 103 ? 52.421 33.009 -10.151 1.00 13.23 469 MET A C 1
ATOM 651 O O . MET A 1 103 ? 53.283 32.556 -9.397 1.00 16.63 469 MET A O 1
ATOM 656 N N . PRO A 1 104 ? 51.719 34.130 -9.879 1.00 13.74 470 PRO A N 1
ATOM 657 C CA . PRO A 1 104 ? 51.985 34.793 -8.544 1.00 12.95 470 PRO A CA 1
ATOM 658 C C . PRO A 1 104 ? 51.731 33.811 -7.387 1.00 12.12 470 PRO A C 1
ATOM 659 O O . PRO A 1 104 ? 50.878 32.919 -7.494 1.00 13.84 470 PRO A O 1
ATOM 663 N N . GLN A 1 105 ? 52.455 34.069 -6.300 1.00 13.74 471 GLN A N 1
ATOM 664 C CA . GLN A 1 105 ? 52.307 33.217 -5.105 1.00 13.41 471 GLN A CA 1
ATOM 665 C C . GLN A 1 105 ? 51.855 34.090 -3.959 1.00 13.57 471 GLN A C 1
ATOM 666 O O . GLN A 1 105 ? 52.644 34.882 -3.446 1.00 14.52 471 GLN A O 1
ATOM 672 N N . ILE A 1 106 ? 50.579 33.965 -3.591 1.00 12.15 472 ILE A N 1
ATOM 673 C CA . ILE A 1 106 ? 50.032 34.846 -2.527 1.00 11.84 472 ILE A CA 1
ATOM 674 C C . ILE A 1 106 ? 49.828 33.919 -1.309 1.00 10.17 472 ILE A C 1
ATOM 675 O O . ILE A 1 106 ? 48.973 33.036 -1.368 1.00 10.60 472 ILE A O 1
ATOM 680 N N . GLU A 1 107 ? 50.630 34.103 -0.290 1.00 11.93 473 GLU A N 1
ATOM 681 C CA . GLU A 1 107 ? 50.526 33.254 0.917 1.00 11.23 473 GLU A CA 1
ATOM 682 C C . GLU A 1 107 ? 49.530 33.882 1.904 1.00 11.33 473 GLU A C 1
ATOM 683 O O . GLU A 1 107 ? 49.680 35.001 2.314 1.00 13.67 473 GLU A O 1
ATOM 689 N N . VAL A 1 108 ? 48.466 33.122 2.201 1.00 10.30 474 VAL A N 1
ATOM 690 C CA . VAL A 1 108 ? 47.472 33.606 3.191 1.00 10.38 474 VAL A CA 1
ATOM 691 C C . VAL A 1 108 ? 47.682 32.836 4.480 1.00 9.57 474 VAL A C 1
ATOM 692 O O . VAL A 1 108 ? 47.831 31.608 4.453 1.00 10.72 474 VAL A O 1
ATOM 696 N N . THR A 1 109 ? 47.760 33.601 5.575 1.00 10.61 475 THR A N 1
ATOM 697 C CA . THR A 1 109 ? 47.995 32.963 6.890 1.00 11.33 475 THR A CA 1
ATOM 698 C C . THR A 1 109 ? 46.804 33.295 7.821 1.00 10.41 475 THR A C 1
ATOM 699 O O . THR A 1 109 ? 46.408 34.440 7.922 1.00 11.27 475 THR A O 1
ATOM 703 N N . PHE A 1 110 ? 46.294 32.215 8.437 1.00 10.27 476 PHE A N 1
ATOM 704 C CA . PHE A 1 110 ? 45.258 32.360 9.506 1.00 9.43 476 PHE A CA 1
ATOM 705 C C . PHE A 1 110 ? 45.978 31.996 10.803 1.00 9.93 476 PHE A C 1
ATOM 706 O O . PHE A 1 110 ? 46.493 30.904 10.960 1.00 11.36 476 PHE A O 1
ATOM 714 N N . ASP A 1 111 ? 45.971 32.947 11.757 1.00 10.92 477 ASP A N 1
ATOM 715 C CA . ASP A 1 111 ? 46.678 32.724 13.045 1.00 12.05 477 ASP A CA 1
ATOM 716 C C . ASP A 1 111 ? 45.639 32.921 14.166 1.00 10.77 477 ASP A C 1
ATOM 717 O O . ASP A 1 111 ? 45.111 33.998 14.290 1.00 13.49 477 ASP A O 1
ATOM 722 N N . ILE A 1 112 ? 45.309 31.851 14.854 1.00 12.28 478 ILE A N 1
ATOM 723 C CA . ILE A 1 112 ? 44.309 31.971 15.970 1.00 12.18 478 ILE A CA 1
ATOM 724 C C . ILE A 1 112 ? 45.071 31.854 17.259 1.00 14.07 478 ILE A C 1
ATOM 725 O O . ILE A 1 112 ? 45.781 30.874 17.510 1.00 13.94 478 ILE A O 1
ATOM 730 N N . ASP A 1 113 ? 44.899 32.872 18.099 1.00 15.74 479 ASP A N 1
ATOM 731 C CA . ASP A 1 113 ? 45.571 32.861 19.396 1.00 16.73 479 ASP A CA 1
ATOM 732 C C . ASP A 1 113 ? 44.777 32.055 20.453 1.00 15.13 479 ASP A C 1
ATOM 733 O O . ASP A 1 113 ? 43.702 31.544 20.158 1.00 16.50 479 ASP A O 1
ATOM 738 N N . ALA A 1 114 ? 45.325 31.962 21.689 1.00 17.36 480 ALA A N 1
ATOM 739 C CA . ALA A 1 114 ? 44.676 31.113 22.688 1.00 18.78 480 ALA A CA 1
ATOM 740 C C . ALA A 1 114 ? 43.351 31.704 23.151 1.00 19.31 480 ALA A C 1
ATOM 741 O O . ALA A 1 114 ? 42.517 30.991 23.689 1.00 21.55 480 ALA A O 1
ATOM 743 N N . ASP A 1 115 ? 43.120 32.972 22.902 1.00 18.30 481 ASP A N 1
ATOM 744 C CA . ASP A 1 115 ? 41.838 33.628 23.211 1.00 19.76 481 ASP A CA 1
ATOM 745 C C . ASP A 1 115 ? 40.837 33.438 22.084 1.00 20.54 481 ASP A C 1
ATOM 746 O O . ASP A 1 115 ? 39.713 33.913 22.162 1.00 23.95 481 ASP A O 1
ATOM 751 N N . GLY A 1 116 ? 41.261 32.711 21.017 1.00 17.93 482 GLY A N 1
ATOM 752 C CA . GLY A 1 116 ? 40.343 32.424 19.941 1.00 17.57 482 GLY A CA 1
ATOM 753 C C . GLY A 1 116 ? 40.196 33.543 18.891 1.00 14.66 482 GLY A C 1
ATOM 754 O O . GLY A 1 116 ? 39.317 33.450 18.047 1.00 19.28 482 GLY A O 1
ATOM 755 N N . ILE A 1 117 ? 41.060 34.574 18.978 1.00 14.70 483 ILE A N 1
ATOM 756 C CA . ILE A 1 117 ? 41.014 35.696 18.037 1.00 15.15 483 ILE A CA 1
ATOM 757 C C . ILE A 1 117 ? 41.814 35.296 16.756 1.00 12.54 483 ILE A C 1
ATOM 758 O O . ILE A 1 117 ? 42.948 34.795 16.861 1.00 13.21 483 ILE A O 1
ATOM 763 N N . LEU A 1 118 ? 41.169 35.491 15.632 1.00 12.92 484 LEU A N 1
ATOM 764 C CA . LEU A 1 118 ? 41.701 35.143 14.308 1.00 12.20 484 LEU A CA 1
ATOM 765 C C . LEU A 1 118 ? 42.385 36.386 13.713 1.00 11.47 484 LEU A C 1
ATOM 766 O O . LEU A 1 118 ? 41.747 37.416 13.507 1.00 13.08 484 LEU A O 1
ATOM 771 N N . HIS A 1 119 ? 43.662 36.233 13.365 1.00 11.79 485 HIS A N 1
ATOM 772 C CA . HIS A 1 119 ? 44.401 37.263 12.608 1.00 12.25 485 HIS A CA 1
ATOM 773 C C . HIS A 1 119 ? 44.704 36.739 11.239 1.00 11.07 485 HIS A C 1
ATOM 774 O O . HIS A 1 119 ? 45.305 35.653 11.155 1.00 13.30 485 HIS A O 1
ATOM 781 N N . VAL A 1 120 ? 44.246 37.436 10.215 1.00 11.44 486 VAL A N 1
ATOM 782 C CA . VAL A 1 120 ? 44.509 36.969 8.824 1.00 11.08 486 VAL A CA 1
ATOM 783 C C . VAL A 1 120 ? 45.452 37.924 8.162 1.00 10.81 486 VAL A C 1
ATOM 784 O O . VAL A 1 120 ? 45.327 39.131 8.247 1.00 13.79 486 VAL A O 1
ATOM 788 N N . SER A 1 121 ? 46.401 37.331 7.456 1.00 11.53 487 SER A N 1
ATOM 789 C CA . SER A 1 121 ? 47.313 38.206 6.658 1.00 11.99 487 SER A CA 1
ATOM 790 C C . SER A 1 121 ? 47.579 37.533 5.306 1.00 10.99 487 SER A C 1
ATOM 791 O O . SER A 1 121 ? 47.321 36.345 5.095 1.00 12.23 487 SER A O 1
ATOM 794 N N . ALA A 1 122 ? 48.029 38.341 4.350 1.00 11.58 488 ALA A N 1
ATOM 795 C CA . ALA A 1 122 ? 48.440 37.830 3.030 1.00 12.22 488 ALA A CA 1
ATOM 796 C C . ALA A 1 122 ? 49.720 38.479 2.659 1.00 12.38 488 ALA A C 1
ATOM 797 O O . ALA A 1 122 ? 49.947 39.693 2.947 1.00 16.11 488 ALA A O 1
ATOM 799 N N . LYS A 1 123 ? 50.551 37.712 1.967 1.00 13.03 489 LYS A N 1
ATOM 800 C CA . LYS A 1 123 ? 51.881 38.243 1.601 1.00 15.06 489 LYS A CA 1
ATOM 801 C C . LYS A 1 123 ? 52.115 37.777 0.141 1.00 13.03 489 LYS A C 1
ATOM 802 O O . LYS A 1 123 ? 51.949 36.592 -0.146 1.00 13.66 489 LYS A O 1
ATOM 808 N N . ASP A 1 124 ? 52.584 38.691 -0.724 1.00 13.38 490 ASP A N 1
ATOM 809 C CA . ASP A 1 124 ? 52.921 38.325 -2.112 1.00 13.97 490 ASP A CA 1
ATOM 810 C C . ASP A 1 124 ? 54.406 37.958 -2.051 1.00 14.39 490 ASP A C 1
ATOM 811 O O . ASP A 1 124 ? 55.264 38.773 -1.640 1.00 15.33 490 ASP A O 1
ATOM 816 N N . LYS A 1 125 ? 54.736 36.715 -2.395 1.00 14.76 491 LYS A N 1
ATOM 817 C CA . LYS A 1 125 ? 56.098 36.240 -2.259 1.00 17.17 491 LYS A CA 1
ATOM 818 C C . LYS A 1 125 ? 57.080 36.943 -3.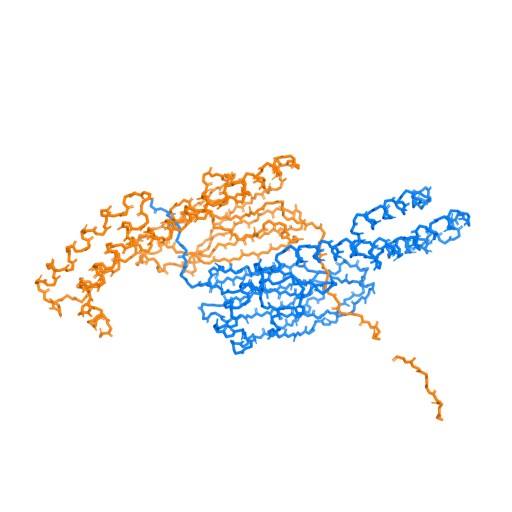211 1.00 18.19 491 LYS A C 1
ATOM 819 O O . LYS A 1 125 ? 58.283 36.905 -2.973 1.00 24.96 491 LYS A O 1
ATOM 825 N N . ASN A 1 126 ? 56.585 37.519 -4.300 1.00 16.94 492 ASN A N 1
ATOM 826 C CA . ASN A 1 126 ? 57.505 38.202 -5.253 1.00 17.23 492 ASN A CA 1
ATOM 827 C C . ASN A 1 126 ? 57.649 39.688 -4.838 1.00 16.44 492 ASN A C 1
ATOM 828 O O . ASN A 1 126 ? 58.742 40.224 -4.754 1.00 20.82 492 ASN A O 1
ATOM 833 N N . SER A 1 127 ? 56.549 40.386 -4.610 1.00 16.18 493 SER A N 1
ATOM 834 C CA . SER A 1 127 ? 56.615 41.815 -4.378 1.00 17.69 493 SER A CA 1
ATOM 835 C C . SER A 1 127 ? 56.975 42.113 -2.898 1.00 17.50 493 SER A C 1
ATOM 836 O O . SER A 1 127 ? 57.527 43.184 -2.633 1.00 20.56 493 SER A O 1
ATOM 839 N N . GLY A 1 128 ? 56.747 41.131 -2.016 1.00 17.24 494 GLY A N 1
ATOM 840 C CA . GLY A 1 128 ? 56.904 41.267 -0.580 1.00 19.65 494 GLY A CA 1
ATOM 841 C C . GLY A 1 128 ? 55.793 42.046 0.062 1.00 18.69 494 GLY A C 1
ATOM 842 O O . GLY A 1 128 ? 55.863 42.252 1.322 1.00 22.60 494 GLY A O 1
ATOM 843 N N . LYS A 1 129 ? 54.795 42.541 -0.714 1.00 16.45 495 LYS A N 1
ATOM 844 C CA . LYS A 1 129 ? 53.723 43.353 -0.085 1.00 15.84 495 LYS A CA 1
ATOM 845 C C . LYS A 1 129 ? 52.877 42.455 0.824 1.00 14.83 495 LYS A C 1
ATOM 846 O O . LYS A 1 129 ? 52.657 41.285 0.523 1.00 15.02 495 LYS A O 1
ATOM 852 N N . GLU A 1 130 ? 52.389 43.072 1.909 1.00 16.22 496 GLU A N 1
ATOM 853 C CA . GLU A 1 130 ? 51.527 42.386 2.845 1.00 15.85 496 GLU A CA 1
ATOM 854 C C . GLU A 1 130 ? 50.353 43.262 3.272 1.00 14.83 496 GLU A C 1
ATOM 855 O O . GLU A 1 130 ? 50.383 44.481 3.247 1.00 19.63 496 GLU A O 1
ATOM 861 N N . GLN A 1 131 ? 49.299 42.579 3.687 1.00 14.73 497 GLN A N 1
ATOM 862 C CA . GLN A 1 131 ? 48.141 43.236 4.261 1.00 14.73 497 GLN A CA 1
ATOM 863 C C . GLN A 1 131 ? 47.539 42.289 5.282 1.00 13.47 497 GLN A C 1
ATOM 864 O O . GLN A 1 131 ? 47.782 41.075 5.203 1.00 13.44 497 GLN A O 1
ATOM 870 N N . LYS A 1 132 ? 46.816 42.851 6.282 1.00 14.84 498 LYS A N 1
ATOM 871 C CA . LYS A 1 132 ? 46.278 41.996 7.355 1.00 14.43 498 LYS A CA 1
ATOM 872 C C . LYS A 1 132 ? 45.033 42.605 7.912 1.00 14.51 498 LYS A C 1
ATOM 873 O O . LYS A 1 132 ? 44.752 43.851 7.774 1.00 19.94 498 LYS A O 1
ATOM 879 N N . ILE A 1 133 ? 44.257 41.733 8.602 1.00 13.21 499 ILE A N 1
ATOM 880 C CA . ILE A 1 133 ? 43.067 42.197 9.388 1.00 15.08 499 ILE A CA 1
ATOM 881 C C . ILE A 1 133 ? 43.010 41.346 10.645 1.00 13.33 499 ILE A C 1
ATOM 882 O O . ILE A 1 133 ? 43.427 40.214 10.664 1.00 13.39 499 ILE A O 1
ATOM 887 N N . THR A 1 134 ? 42.470 41.963 11.698 1.00 14.11 500 THR A N 1
ATOM 888 C CA . THR A 1 134 ? 42.099 41.216 12.908 1.00 14.08 500 THR A CA 1
ATOM 889 C C . THR A 1 134 ? 40.610 41.044 12.908 1.00 11.90 500 THR A C 1
ATOM 890 O O . THR A 1 134 ? 39.842 42.002 12.775 1.00 14.78 500 THR A O 1
ATOM 894 N N . ILE A 1 135 ? 40.174 39.777 13.011 1.00 13.10 501 ILE A N 1
ATOM 895 C CA . ILE A 1 135 ? 38.765 39.465 12.942 1.00 13.75 501 ILE A CA 1
ATOM 896 C C . ILE A 1 135 ? 38.137 39.651 14.301 1.00 15.98 501 ILE A C 1
ATOM 897 O O . ILE A 1 135 ? 38.675 39.234 15.315 1.00 17.13 501 ILE A O 1
ATOM 902 N N . LYS A 1 136 ? 36.964 40.292 14.301 1.00 16.90 502 LYS A N 1
ATOM 903 C CA . LYS A 1 136 ? 36.208 40.499 15.581 1.00 18.03 502 LYS A CA 1
ATOM 904 C C . LYS A 1 136 ? 35.412 39.259 15.932 1.00 17.08 502 LYS A C 1
ATOM 905 O O . LYS A 1 136 ? 34.831 38.639 15.028 1.00 17.90 502 LYS A O 1
ATOM 911 N N . ALA A 1 137 ? 35.451 38.833 17.184 1.00 20.00 503 ALA A N 1
ATOM 912 C CA . ALA A 1 137 ? 34.606 37.741 17.613 1.00 16.92 503 ALA A CA 1
ATOM 913 C C . ALA A 1 137 ? 33.152 37.972 17.245 1.00 17.73 503 ALA A C 1
ATOM 914 O O . ALA A 1 137 ? 32.442 37.056 16.859 1.00 20.09 503 ALA A O 1
ATOM 916 N N . SER A 1 138 ? 32.706 39.203 17.376 1.00 19.70 504 SER A N 1
ATOM 917 C CA . SER A 1 138 ? 31.323 39.589 17.116 1.00 20.38 504 SER A CA 1
ATOM 918 C C . SER A 1 138 ? 30.919 39.407 15.630 1.00 19.93 504 SER A C 1
ATOM 919 O O . SER A 1 138 ? 29.733 39.353 15.306 1.00 23.25 504 SER A O 1
ATOM 922 N N . SER A 1 139 ? 31.903 39.231 14.694 1.00 17.47 505 SER A N 1
ATOM 923 C CA . SER A 1 139 ? 31.615 38.989 13.256 1.00 18.35 505 SER A CA 1
ATOM 924 C C . SER A 1 139 ? 31.265 37.568 12.991 1.00 19.30 505 SER A C 1
ATOM 925 O O . SER A 1 139 ? 30.786 37.279 11.864 1.00 22.40 505 SER A O 1
ATOM 928 N N . GLY A 1 140 ? 31.508 36.665 13.954 1.00 18.02 506 GLY A N 1
ATOM 929 C CA . GLY A 1 140 ? 31.267 35.229 13.784 1.00 17.33 506 GLY A CA 1
ATOM 930 C C . GLY A 1 140 ? 29.829 34.883 14.112 1.00 14.90 506 GLY A C 1
ATOM 931 O O . GLY A 1 140 ? 29.081 35.686 14.684 1.00 18.08 506 GLY A O 1
ATOM 932 N N . LEU A 1 141 ? 29.454 33.658 13.815 1.00 13.65 507 LEU A N 1
ATOM 933 C CA . LEU A 1 141 ? 28.093 33.134 14.078 1.00 13.78 507 LEU A CA 1
ATOM 934 C C . LEU A 1 141 ? 27.909 32.985 15.576 1.00 15.75 507 LEU A C 1
ATOM 935 O O . LEU A 1 141 ? 28.822 32.587 16.304 1.00 15.32 507 LEU A O 1
ATOM 940 N N . ASN A 1 142 ? 26.677 33.289 16.008 1.00 14.54 508 ASN A N 1
ATOM 941 C CA . ASN A 1 142 ? 26.353 33.097 17.452 1.00 16.34 508 ASN A CA 1
ATOM 942 C C . ASN A 1 142 ? 26.121 31.591 17.732 1.00 15.85 508 ASN A C 1
ATOM 943 O O . ASN A 1 142 ? 26.193 30.730 16.835 1.00 14.39 508 ASN A O 1
ATOM 948 N N . GLU A 1 143 ? 25.839 31.224 18.994 1.00 16.68 509 GLU A N 1
ATOM 949 C CA . GLU A 1 143 ? 25.761 29.785 19.314 1.00 16.85 509 GLU A CA 1
ATOM 950 C C . GLU A 1 143 ? 24.641 29.030 18.582 1.00 15.69 509 GLU A C 1
ATOM 951 O O . GLU A 1 143 ? 24.826 27.909 18.073 1.00 16.81 509 GLU A O 1
ATOM 957 N N . ASP A 1 144 ? 23.472 29.643 18.493 1.00 16.37 510 ASP A N 1
ATOM 958 C CA . ASP A 1 144 ? 22.352 29.028 17.767 1.00 18.27 510 ASP A CA 1
ATOM 959 C C . ASP A 1 144 ? 22.725 28.898 16.295 1.00 16.51 510 ASP A C 1
ATOM 960 O O . ASP A 1 144 ? 22.414 27.878 15.670 1.00 16.97 510 ASP A O 1
ATOM 965 N N . GLU A 1 145 ? 23.381 29.913 15.775 1.00 14.74 511 GLU A N 1
ATOM 966 C CA . GLU A 1 145 ? 23.727 29.920 14.327 1.00 14.50 511 GLU A CA 1
ATOM 967 C C . GLU A 1 145 ? 24.827 28.860 14.043 1.00 13.42 511 GLU A C 1
ATOM 968 O O . GLU A 1 145 ? 24.803 28.271 12.942 1.00 13.50 511 GLU A O 1
ATOM 974 N N . ILE A 1 146 ? 25.733 28.610 14.979 1.00 12.32 512 ILE A N 1
ATOM 975 C CA . ILE A 1 146 ? 26.751 27.586 14.830 1.00 11.40 512 ILE A CA 1
ATOM 976 C C . ILE A 1 146 ? 26.055 26.223 14.696 1.00 11.89 512 ILE A C 1
ATOM 977 O O . ILE A 1 146 ? 26.342 25.432 13.823 1.00 13.95 512 ILE A O 1
ATOM 982 N N . GLN A 1 147 ? 25.131 25.915 15.612 1.00 14.61 513 GLN A N 1
ATOM 983 C CA . GLN A 1 147 ? 24.437 24.652 15.559 1.00 15.17 513 GLN A CA 1
ATOM 984 C C . GLN A 1 147 ? 23.630 24.506 14.284 1.00 12.78 513 GLN A C 1
ATOM 985 O O . GLN A 1 147 ? 23.628 23.408 13.656 1.00 15.44 513 GLN A O 1
ATOM 991 N N . LYS A 1 148 ? 22.920 25.564 13.887 1.00 13.65 514 LYS A N 1
ATOM 992 C CA . LYS A 1 148 ? 22.131 25.537 12.619 1.00 14.45 514 LYS A CA 1
ATOM 993 C C . LYS A 1 148 ? 23.109 25.263 11.429 1.00 12.78 514 LYS A C 1
ATOM 994 O O . LYS A 1 148 ? 22.762 24.542 10.492 1.00 13.26 514 LYS A O 1
ATOM 1000 N N . MET A 1 149 ? 24.252 25.918 11.448 1.00 11.70 515 MET A N 1
ATOM 1001 C CA . MET A 1 149 ? 25.248 25.759 10.339 1.00 11.20 515 MET A CA 1
ATOM 1002 C C . MET A 1 149 ? 25.657 24.283 10.234 1.00 11.87 515 MET A C 1
ATOM 1003 O O . MET A 1 149 ? 25.731 23.711 9.113 1.00 12.68 515 MET A O 1
ATOM 1008 N N . VAL A 1 150 ? 25.939 23.612 11.338 1.00 12.74 516 VAL A N 1
ATOM 1009 C CA . VAL A 1 150 ? 26.418 22.244 11.317 1.00 13.46 516 VAL A CA 1
ATOM 1010 C C . VAL A 1 150 ? 25.278 21.378 10.779 1.00 13.65 516 VAL A C 1
ATOM 1011 O O . VAL A 1 150 ? 25.485 20.507 9.929 1.00 14.59 516 VAL A O 1
ATOM 1015 N N . ARG A 1 151 ? 24.032 21.623 11.240 1.00 14.28 517 ARG A N 1
ATOM 1016 C CA . ARG A 1 151 ? 22.901 20.789 10.776 1.00 14.68 517 ARG A CA 1
ATOM 1017 C C . ARG A 1 151 ? 22.645 21.007 9.282 1.00 13.26 517 ARG A C 1
ATOM 1018 O O . ARG A 1 151 ? 22.385 20.046 8.538 1.00 13.86 517 ARG A O 1
ATOM 1026 N N . ASP A 1 152 ? 22.701 22.260 8.811 1.00 12.65 518 ASP A N 1
ATOM 1027 C CA . ASP A 1 152 ? 22.389 22.631 7.398 1.00 13.35 518 ASP A CA 1
ATOM 1028 C C . ASP A 1 152 ? 23.488 22.019 6.496 1.00 13.28 518 ASP A C 1
ATOM 1029 O O . ASP A 1 152 ? 23.198 21.518 5.414 1.00 12.70 518 ASP A O 1
ATOM 1034 N N . ALA A 1 153 ? 24.756 22.072 6.946 1.00 12.72 519 ALA A N 1
ATOM 1035 C CA . ALA A 1 153 ? 25.824 21.457 6.147 1.00 12.47 519 ALA A CA 1
ATOM 1036 C C . ALA A 1 153 ? 25.611 19.991 5.983 1.00 12.35 519 ALA A C 1
ATOM 1037 O O . ALA A 1 153 ? 25.764 19.436 4.859 1.00 14.69 519 ALA A O 1
ATOM 1039 N N . GLU A 1 154 ? 25.191 19.314 7.049 1.00 12.89 520 GLU A N 1
ATOM 1040 C CA A GLU A 1 154 ? 24.932 17.856 7.014 0.50 12.56 520 GLU A CA 1
ATOM 1041 C CA B GLU A 1 154 ? 24.955 17.890 6.883 0.50 14.19 520 GLU A CA 1
ATOM 1042 C C . GLU A 1 154 ? 23.728 17.524 6.088 1.00 12.72 520 GLU A C 1
ATOM 1043 O O . GLU A 1 154 ? 23.811 16.662 5.313 1.00 14.64 520 GLU A O 1
ATOM 1054 N N . ALA A 1 155 ? 22.702 18.328 6.134 1.00 12.01 521 ALA A N 1
ATOM 1055 C CA . ALA A 1 155 ? 21.502 18.108 5.332 1.00 12.81 521 ALA A CA 1
ATOM 1056 C C . ALA A 1 155 ? 21.766 18.337 3.833 1.00 12.79 521 ALA A C 1
ATOM 1057 O O . ALA A 1 155 ? 21.098 17.757 2.995 1.00 16.21 521 ALA A O 1
ATOM 1059 N N . ASN A 1 156 ? 22.813 19.133 3.531 1.00 11.06 522 ASN A N 1
ATOM 1060 C CA . ASN A 1 156 ? 23.079 19.574 2.166 1.00 12.78 522 ASN A CA 1
ATOM 1061 C C . ASN A 1 156 ? 24.398 19.014 1.698 1.00 12.40 522 ASN A C 1
ATOM 1062 O O . ASN A 1 156 ? 24.958 19.560 0.733 1.00 13.92 522 ASN A O 1
ATOM 1067 N N . ALA A 1 157 ? 24.890 17.949 2.297 1.00 12.20 523 ALA A N 1
ATOM 1068 C CA . ALA A 1 157 ? 26.181 17.431 1.927 1.00 13.19 523 ALA A CA 1
ATOM 1069 C C . ALA A 1 157 ? 26.311 17.116 0.449 1.00 13.07 523 ALA A C 1
ATOM 1070 O O . ALA A 1 157 ? 27.383 17.496 -0.172 1.00 14.15 523 ALA A O 1
ATOM 1072 N N . GLU A 1 158 ? 25.369 16.415 -0.130 1.00 12.18 524 GLU A N 1
ATOM 1073 C CA . GLU A 1 158 ? 25.469 16.007 -1.537 1.00 13.05 524 GLU A CA 1
ATOM 1074 C C . GLU A 1 158 ? 25.390 17.217 -2.438 1.00 13.23 524 GLU A C 1
ATOM 1075 O O . GLU A 1 158 ? 26.149 17.317 -3.456 1.00 14.54 524 GLU A O 1
ATOM 1081 N N . ALA A 1 159 ? 24.463 18.118 -2.202 1.00 12.62 525 ALA A N 1
ATOM 1082 C CA . ALA A 1 159 ? 24.357 19.279 -3.079 1.00 13.30 525 ALA A CA 1
ATOM 1083 C C . ALA A 1 159 ? 25.650 20.045 -2.974 1.00 11.52 525 ALA A C 1
ATOM 1084 O O . ALA A 1 159 ? 26.135 20.569 -4.021 1.00 12.65 525 ALA A O 1
ATOM 1086 N N . ASP A 1 160 ? 26.251 20.213 -1.805 1.00 11.11 526 ASP A N 1
ATOM 1087 C CA . ASP A 1 160 ? 27.524 20.939 -1.696 1.00 11.20 526 ASP A CA 1
ATOM 1088 C C . ASP A 1 160 ? 28.641 20.195 -2.413 1.00 11.89 526 ASP A C 1
ATOM 1089 O O . ASP A 1 160 ? 29.458 20.875 -3.049 1.00 12.40 526 ASP A O 1
ATOM 1094 N N . ARG A 1 161 ? 28.669 18.876 -2.398 1.00 11.80 527 ARG A N 1
ATOM 1095 C CA . ARG A 1 161 ? 29.735 18.084 -3.049 1.00 12.48 527 ARG A CA 1
ATOM 1096 C C . ARG A 1 161 ? 29.573 18.278 -4.587 1.00 12.52 527 ARG A C 1
ATOM 1097 O O . ARG A 1 161 ? 30.571 18.560 -5.290 1.00 15.56 527 ARG A O 1
ATOM 1105 N N . LYS A 1 162 ? 28.346 18.229 -5.097 1.00 12.83 528 LYS A N 1
ATOM 1106 C CA . LYS A 1 162 ? 28.123 18.378 -6.530 1.00 14.22 528 LYS A CA 1
ATOM 1107 C C . LYS A 1 162 ? 28.548 19.780 -6.909 1.00 13.55 528 LYS A C 1
ATOM 1108 O O . LYS A 1 162 ? 29.118 20.002 -7.996 1.00 15.81 528 LYS A O 1
ATOM 1114 N N . PHE A 1 163 ? 28.210 20.796 -6.126 1.00 13.00 529 PHE A N 1
ATOM 1115 C CA . PHE A 1 163 ? 28.584 22.210 -6.432 1.00 13.64 529 PHE A CA 1
ATOM 1116 C C . PHE A 1 163 ? 30.082 22.301 -6.514 1.00 13.11 529 PHE A C 1
ATOM 1117 O O . PHE A 1 163 ? 30.613 22.848 -7.523 1.00 15.24 529 PHE A O 1
ATOM 1125 N N . GLU A 1 164 ? 30.840 21.789 -5.549 1.00 13.37 530 GLU A N 1
ATOM 1126 C CA . GLU A 1 164 ? 32.272 21.972 -5.467 1.00 14.38 530 GLU A CA 1
ATOM 1127 C C . GLU A 1 164 ? 32.903 21.278 -6.667 1.00 13.17 530 GLU A C 1
ATOM 1128 O O . GLU A 1 164 ? 33.834 21.810 -7.280 1.00 16.37 530 GLU A O 1
ATOM 1134 N N . GLU A 1 165 ? 32.478 20.065 -6.957 1.00 15.01 531 GLU A N 1
ATOM 1135 C CA A GLU A 1 165 ? 33.105 19.287 -8.041 0.50 16.20 531 GLU A CA 1
ATOM 1136 C CA B GLU A 1 165 ? 33.017 19.261 -8.050 0.50 16.43 531 GLU A CA 1
ATOM 1137 C C . GLU A 1 165 ? 32.765 19.954 -9.370 1.00 14.36 531 GLU A C 1
ATOM 1138 O O . GLU A 1 165 ? 33.641 20.015 -10.270 1.00 18.26 531 GLU A O 1
ATOM 1149 N N . LEU A 1 166 ? 31.577 20.522 -9.570 1.00 15.20 532 LEU A N 1
ATOM 1150 C CA . LEU A 1 166 ? 31.290 21.222 -10.798 1.00 15.70 532 LEU A CA 1
ATOM 1151 C C . LEU A 1 166 ? 32.147 22.458 -10.903 1.00 15.98 532 LEU A C 1
ATOM 1152 O O . LEU A 1 166 ? 32.634 22.752 -12.012 1.00 17.62 532 LEU A O 1
ATOM 1157 N N . VAL A 1 167 ? 32.260 23.262 -9.861 1.00 15.04 533 VAL A N 1
ATOM 1158 C CA . VAL A 1 167 ? 33.115 24.436 -9.917 1.00 16.29 533 VAL A CA 1
ATOM 1159 C C . VAL A 1 167 ? 34.563 24.054 -10.202 1.00 17.07 533 VAL A C 1
ATOM 1160 O O . VAL A 1 167 ? 35.186 24.720 -11.044 1.00 18.12 533 VAL A O 1
ATOM 1164 N N . GLN A 1 168 ? 35.112 23.022 -9.577 1.00 16.45 534 GLN A N 1
ATOM 1165 C CA . GLN A 1 168 ? 36.469 22.603 -9.829 1.00 18.01 534 GLN A CA 1
ATOM 1166 C C . GLN A 1 168 ? 36.616 22.283 -11.343 1.00 19.18 534 GLN A C 1
ATOM 1167 O O . GLN A 1 168 ? 37.605 22.685 -11.982 1.00 21.11 534 GLN A O 1
ATOM 1173 N N . THR A 1 169 ? 35.677 21.526 -11.925 1.00 19.17 535 THR A N 1
ATOM 1174 C CA . THR A 1 169 ? 35.709 21.149 -13.318 1.00 20.82 535 THR A CA 1
ATOM 1175 C C . THR A 1 169 ? 35.592 22.381 -14.224 1.00 19.99 535 THR A C 1
ATOM 1176 O O . THR A 1 169 ? 36.405 22.498 -15.177 1.00 24.37 535 THR A O 1
ATOM 1180 N N . ARG A 1 170 ? 34.696 23.318 -13.886 1.00 19.68 536 ARG A N 1
ATOM 1181 C CA . ARG A 1 170 ? 34.531 24.554 -14.668 1.00 18.40 536 ARG A CA 1
ATOM 1182 C C . ARG A 1 170 ? 35.807 25.368 -14.600 1.00 22.34 536 ARG A C 1
ATOM 1183 O O . ARG A 1 170 ? 36.210 25.975 -15.630 1.00 22.16 536 ARG A O 1
ATOM 1191 N N . ASN A 1 171 ? 36.460 25.434 -13.424 1.00 20.23 537 ASN A N 1
ATOM 1192 C CA . ASN A 1 171 ? 37.689 26.244 -13.293 1.00 20.73 537 ASN A CA 1
ATOM 1193 C C . ASN A 1 171 ? 38.796 25.617 -14.152 1.00 22.69 537 ASN A C 1
ATOM 1194 O O . ASN A 1 171 ? 39.578 26.332 -14.808 1.00 25.64 537 ASN A O 1
ATOM 1199 N N . GLN A 1 172 ? 38.896 24.295 -14.162 1.00 22.01 538 GLN A N 1
ATOM 1200 C CA . GLN A 1 172 ? 39.870 23.605 -15.017 1.00 29.05 538 GLN A CA 1
ATOM 1201 C C . GLN A 1 172 ? 39.576 23.860 -16.472 1.00 23.17 538 GLN A C 1
ATOM 1202 O O . GLN A 1 172 ? 40.511 24.142 -17.249 1.00 28.16 538 GLN A O 1
ATOM 1208 N N . GLY A 1 173 ? 38.305 23.911 -16.822 1.00 24.23 539 GLY A N 1
ATOM 1209 C CA . GLY A 1 173 ? 37.909 24.093 -18.248 1.00 27.39 539 GLY A CA 1
ATOM 1210 C C . GLY A 1 173 ? 38.195 25.514 -18.670 1.00 29.40 539 GLY A C 1
ATOM 1211 O O . GLY A 1 173 ? 38.741 25.724 -19.746 1.00 30.19 539 GLY A O 1
ATOM 1212 N N . ASP A 1 174 ? 37.873 26.479 -17.821 1.00 28.61 540 ASP A N 1
ATOM 1213 C CA . ASP A 1 174 ? 38.157 27.914 -18.106 1.00 26.35 540 ASP A CA 1
ATOM 1214 C C . ASP A 1 174 ? 39.649 28.137 -18.224 1.00 25.14 540 ASP A C 1
ATOM 1215 O O . ASP A 1 174 ? 40.076 28.879 -19.189 1.00 29.85 540 ASP A O 1
ATOM 1220 N N . HIS A 1 175 ? 40.509 27.445 -17.472 1.00 28.01 541 HIS A N 1
ATOM 1221 C CA . HIS A 1 175 ? 41.941 27.671 -17.586 1.00 29.11 541 HIS A CA 1
ATOM 1222 C C . HIS A 1 175 ? 42.432 27.063 -18.857 1.00 25.12 541 HIS A C 1
ATOM 1223 O O . HIS A 1 175 ? 43.227 27.683 -19.562 1.00 31.70 541 HIS A O 1
ATOM 1230 N N . LEU A 1 176 ? 41.998 25.862 -19.182 1.00 25.67 542 LEU A N 1
ATOM 1231 C CA . LEU A 1 176 ? 42.263 25.286 -20.551 1.00 29.12 542 LEU A CA 1
ATOM 1232 C C . LEU A 1 176 ? 41.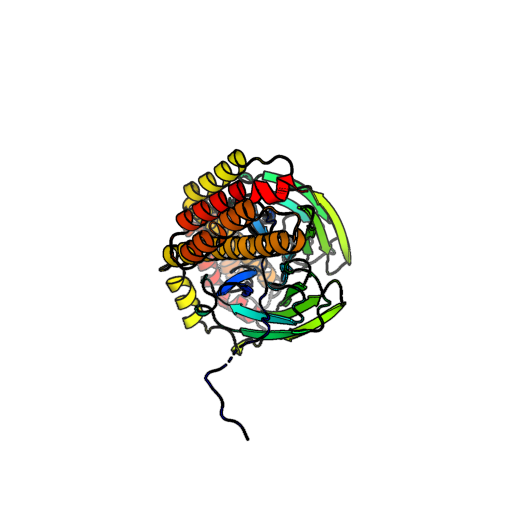824 26.165 -21.747 1.00 25.59 542 LEU A C 1
ATOM 1233 O O . LEU A 1 176 ? 42.634 26.361 -22.708 1.00 28.84 542 LEU A O 1
ATOM 1238 N N . LEU A 1 177 ? 40.639 26.791 -21.669 1.00 28.91 543 LEU A N 1
ATOM 1239 C CA . LEU A 1 177 ? 40.255 27.771 -22.693 1.00 25.62 543 LEU A CA 1
ATOM 1240 C C . LEU A 1 177 ? 41.284 28.859 -22.789 1.00 29.30 543 LEU A C 1
ATOM 1241 O O . LEU A 1 177 ? 41.754 29.205 -23.876 1.00 30.44 543 LEU A O 1
ATOM 1246 N N . HIS A 1 178 ? 41.706 29.384 -21.643 1.00 27.42 544 HIS A N 1
ATOM 1247 C CA . HIS A 1 178 ? 42.666 30.502 -21.635 1.00 25.20 544 HIS A CA 1
ATOM 1248 C C . HIS A 1 178 ? 44.028 30.096 -22.185 1.00 23.35 544 HIS A C 1
ATOM 1249 O O . HIS A 1 178 ? 44.613 30.839 -22.998 1.00 30.20 544 HIS A O 1
ATOM 1256 N N . SER A 1 179 ? 44.577 28.978 -21.710 1.00 23.57 545 SER A N 1
ATOM 1257 C CA . SER A 1 179 ? 45.934 28.581 -22.087 1.00 27.82 545 SER A CA 1
ATOM 1258 C C . SER A 1 179 ? 45.914 28.283 -23.583 1.00 24.92 545 SER A C 1
ATOM 1259 O O . SER A 1 179 ? 46.772 28.698 -24.307 1.00 30.49 545 SER A O 1
ATOM 1262 N N . THR A 1 180 ? 44.892 27.557 -24.053 1.00 29.40 546 THR A N 1
ATOM 1263 C CA . THR A 1 180 ? 44.791 27.278 -25.469 1.00 29.86 546 THR A CA 1
ATOM 1264 C C . THR A 1 180 ? 44.675 28.528 -26.337 1.00 29.21 546 THR A C 1
ATOM 1265 O O . THR A 1 180 ? 45.382 28.604 -27.392 1.00 27.56 546 THR A O 1
ATOM 1269 N N . ARG A 1 181 ? 43.784 29.463 -25.983 1.00 31.01 547 ARG A N 1
ATOM 1270 C CA . ARG A 1 181 ? 43.701 30.744 -26.687 1.00 32.37 547 ARG A CA 1
ATOM 1271 C C . ARG A 1 181 ? 45.067 31.459 -26.757 1.00 28.96 547 ARG A C 1
ATOM 1272 O O . ARG A 1 181 ? 45.514 31.933 -27.860 1.00 32.80 547 ARG A O 1
ATOM 1280 N N . LYS A 1 182 ? 45.833 31.416 -25.668 1.00 29.90 548 LYS A N 1
ATOM 1281 C CA . LYS A 1 182 ? 47.163 32.070 -25.676 1.00 28.23 548 LYS A CA 1
ATOM 1282 C C . LYS A 1 182 ? 48.056 31.348 -26.661 1.00 22.50 548 LYS A C 1
ATOM 1283 O O . LYS A 1 182 ? 48.853 32.008 -27.356 1.00 34.95 548 LYS A O 1
ATOM 1289 N N . GLN A 1 183 ? 48.007 30.026 -26.711 1.00 28.55 549 GLN A N 1
ATOM 1290 C CA . GLN A 1 183 ? 48.879 29.252 -27.619 1.00 27.81 549 GLN A CA 1
ATOM 1291 C C . GLN A 1 183 ? 48.518 29.527 -29.059 1.00 22.92 549 GLN A C 1
ATOM 1292 O O . GLN A 1 183 ? 49.397 29.721 -29.907 1.00 29.88 549 GLN A O 1
ATOM 1298 N N . VAL A 1 184 ? 47.232 29.645 -29.354 1.00 26.43 550 VAL A N 1
ATOM 1299 C CA . VAL A 1 184 ? 46.822 29.993 -30.729 1.00 27.70 550 VAL A CA 1
ATOM 1300 C C . VAL A 1 184 ? 47.357 31.357 -31.081 1.00 28.47 550 VAL A C 1
ATOM 1301 O O . VAL A 1 184 ? 47.982 31.498 -32.130 1.00 27.70 550 VAL A O 1
ATOM 1305 N N . GLU A 1 185 ? 47.283 32.340 -30.206 1.00 28.30 551 GLU A N 1
ATOM 1306 C CA . GLU A 1 185 ? 47.806 33.675 -30.491 1.00 31.96 551 GLU A CA 1
ATOM 1307 C C . GLU A 1 185 ? 49.293 33.653 -30.653 1.00 28.51 551 GLU A C 1
ATOM 1308 O O . GLU A 1 185 ? 49.821 34.288 -31.654 1.00 36.06 551 GLU A O 1
ATOM 1314 N N . GLU A 1 186 ? 49.990 32.915 -29.785 1.00 29.40 552 GLU A N 1
ATOM 1315 C CA . GLU A 1 186 ? 51.443 32.846 -29.869 1.00 30.22 552 GLU A CA 1
ATOM 1316 C C . GLU A 1 186 ? 51.877 32.220 -31.227 1.00 28.83 552 GLU A C 1
ATOM 1317 O O . GLU A 1 186 ? 52.793 32.682 -31.849 1.00 40.02 552 GLU A O 1
ATOM 1323 N N . ALA A 1 187 ? 51.217 31.125 -31.647 1.00 24.76 553 ALA A N 1
ATOM 1324 C CA . ALA A 1 187 ? 51.512 30.486 -32.924 1.00 25.81 553 ALA A CA 1
ATOM 1325 C C . ALA A 1 187 ? 51.308 31.442 -34.088 1.00 24.01 553 ALA A C 1
ATOM 1326 O O . ALA A 1 187 ? 52.090 31.397 -35.059 1.00 28.77 553 ALA A O 1
ATOM 1328 N N . GLY A 1 188 ? 50.233 32.227 -34.100 1.00 25.26 554 GLY A N 1
ATOM 1329 C CA . GLY A 1 188 ? 50.090 33.262 -35.131 1.00 29.69 554 GLY A CA 1
ATOM 1330 C C . GLY A 1 188 ? 49.987 32.620 -36.481 1.00 26.74 554 GLY A C 1
ATOM 1331 O O . GLY A 1 188 ? 49.313 31.652 -36.641 1.00 24.58 554 GLY A O 1
ATOM 1332 N N . ASP A 1 189 ? 50.769 33.130 -37.446 1.00 28.59 555 ASP A N 1
ATOM 1333 C CA . ASP A 1 189 ? 50.694 32.624 -38.789 1.00 28.34 555 ASP A CA 1
ATOM 1334 C C . ASP A 1 189 ? 51.210 31.216 -38.953 1.00 25.14 555 ASP A C 1
ATOM 1335 O O . ASP A 1 189 ? 50.986 30.568 -39.978 1.00 27.03 555 ASP A O 1
ATOM 1340 N N . LYS A 1 190 ? 51.932 30.714 -37.970 1.00 22.95 556 LYS A N 1
ATOM 1341 C CA . LYS A 1 190 ? 52.486 29.363 -38.103 1.00 28.25 556 LYS A CA 1
ATOM 1342 C C . LYS A 1 190 ? 51.439 28.274 -38.002 1.00 24.78 556 LYS A C 1
ATOM 1343 O O . LYS A 1 190 ? 51.660 27.166 -38.471 1.00 24.52 556 LYS A O 1
ATOM 1349 N N . LEU A 1 191 ? 50.317 28.573 -37.351 1.00 22.36 557 LEU A N 1
ATOM 1350 C CA . LEU A 1 191 ? 49.227 27.637 -37.295 1.00 19.48 557 LEU A CA 1
ATOM 1351 C C . LEU A 1 191 ? 48.386 27.708 -38.574 1.00 21.13 557 LEU A C 1
ATOM 1352 O O . LEU A 1 191 ? 47.835 28.757 -38.888 1.00 22.80 557 LEU A O 1
ATOM 1357 N N . PRO A 1 192 ? 48.287 26.597 -39.345 1.00 18.87 558 PRO A N 1
ATOM 1358 C CA . PRO A 1 192 ? 47.405 26.626 -40.547 1.00 22.39 558 PRO A CA 1
ATOM 1359 C C . PRO A 1 192 ? 45.948 26.984 -40.240 1.00 20.74 558 PRO A C 1
ATOM 1360 O O . PRO A 1 192 ? 45.447 26.659 -39.141 1.00 22.01 558 PRO A O 1
ATOM 1364 N N . ALA A 1 193 ? 45.279 27.665 -41.169 1.00 20.73 559 ALA A N 1
ATOM 1365 C CA . ALA A 1 193 ? 43.904 28.139 -40.995 1.00 23.18 559 ALA A CA 1
ATOM 1366 C C . ALA A 1 193 ? 42.949 26.974 -40.701 1.00 24.74 559 ALA A C 1
ATOM 1367 O O . ALA A 1 193 ? 42.071 27.078 -39.825 1.00 24.31 559 ALA A O 1
ATOM 1369 N N . ASP A 1 194 ? 43.099 25.836 -41.340 1.00 25.18 560 ASP A N 1
ATOM 1370 C CA . ASP A 1 194 ? 42.148 24.747 -41.054 1.00 27.36 560 ASP A CA 1
ATOM 1371 C C . ASP A 1 194 ? 42.339 24.170 -39.624 1.00 25.14 560 ASP A C 1
ATOM 1372 O O . ASP A 1 194 ? 41.356 23.860 -38.942 1.00 26.32 560 ASP A O 1
ATOM 1377 N N . ASP A 1 195 ? 43.583 24.015 -39.178 1.00 23.98 561 ASP A N 1
ATOM 1378 C CA . ASP A 1 195 ? 43.868 23.623 -37.775 1.00 22.81 561 ASP A CA 1
ATOM 1379 C C . ASP A 1 195 ? 43.344 24.687 -36.829 1.00 22.67 561 ASP A C 1
ATOM 1380 O O . ASP A 1 195 ? 42.770 24.323 -35.793 1.00 23.78 561 ASP A O 1
ATOM 1385 N N . LYS A 1 196 ? 43.538 25.970 -37.125 1.00 21.54 562 LYS A N 1
ATOM 1386 C CA . LYS A 1 196 ? 42.950 27.011 -36.258 1.00 24.70 562 LYS A CA 1
ATOM 1387 C C . LYS A 1 196 ? 41.407 26.895 -36.137 1.00 25.13 562 LYS A C 1
ATOM 1388 O O . LYS A 1 196 ? 40.837 26.965 -35.049 1.00 25.05 562 LYS A O 1
ATOM 1394 N N . THR A 1 197 ? 40.714 26.674 -37.227 1.00 24.71 563 THR A N 1
ATOM 1395 C CA . THR A 1 197 ? 39.287 26.447 -37.246 1.00 25.90 563 THR A CA 1
ATOM 1396 C C . THR A 1 197 ? 38.870 25.282 -36.386 1.00 25.77 563 THR A C 1
ATOM 1397 O O . THR A 1 197 ? 37.894 25.407 -35.657 1.00 30.90 563 THR A O 1
ATOM 1401 N N . ALA A 1 198 ? 39.574 24.152 -36.489 1.00 25.17 564 ALA A N 1
ATOM 1402 C CA . ALA A 1 198 ? 39.231 22.975 -35.703 1.00 25.92 564 ALA A CA 1
ATOM 1403 C C . ALA A 1 198 ? 39.446 23.303 -34.232 1.00 28.34 564 ALA A C 1
ATOM 1404 O O . ALA A 1 198 ? 38.651 22.878 -33.402 1.00 31.27 564 ALA A O 1
ATOM 1406 N N . ILE A 1 199 ? 40.546 23.980 -33.886 1.00 25.31 565 ILE A N 1
ATOM 1407 C CA . ILE A 1 199 ? 40.764 24.338 -32.482 1.00 26.05 565 ILE A CA 1
ATOM 1408 C C . ILE A 1 199 ? 39.693 25.267 -31.996 1.00 29.95 565 ILE A C 1
ATOM 1409 O O . ILE A 1 199 ? 39.170 25.078 -30.885 1.00 27.30 565 ILE A O 1
ATOM 1414 N N . GLU A 1 200 ? 39.366 26.274 -32.783 1.00 26.06 566 GLU A N 1
ATOM 1415 C CA . GLU A 1 200 ? 38.348 27.206 -32.380 1.00 34.17 566 GLU A CA 1
ATOM 1416 C C . GLU A 1 200 ? 36.968 26.540 -32.237 1.00 31.05 566 GLU A C 1
ATOM 1417 O O . GLU A 1 200 ? 36.239 26.889 -31.277 1.00 40.30 566 GLU A O 1
ATOM 1423 N N . SER A 1 201 ? 36.655 25.514 -33.044 1.00 29.26 567 SER A N 1
ATOM 1424 C CA A SER A 1 201 ? 35.406 24.753 -32.841 0.50 30.87 567 SER A CA 1
ATOM 1425 C CA B SER A 1 201 ? 35.424 24.716 -32.859 0.50 33.28 567 SER A CA 1
ATOM 1426 C C . SER A 1 201 ? 35.389 24.014 -31.503 1.00 30.35 567 SER A C 1
ATOM 1427 O O . SER A 1 201 ? 34.321 23.979 -30.819 1.00 31.19 567 SER A O 1
ATOM 1432 N N . ALA A 1 202 ? 36.538 23.428 -31.116 1.00 26.41 568 ALA A N 1
ATOM 1433 C CA . ALA A 1 202 ? 36.646 22.748 -29.826 1.00 29.70 568 ALA A CA 1
ATOM 1434 C C . ALA A 1 202 ? 36.634 23.723 -28.683 1.00 30.92 568 ALA A C 1
ATOM 1435 O O . ALA A 1 202 ? 36.027 23.457 -27.629 1.00 32.76 568 ALA A O 1
ATOM 1437 N N . LEU A 1 203 ? 37.211 24.898 -28.859 1.00 30.20 569 LEU A N 1
ATOM 1438 C CA . LEU A 1 203 ? 37.089 25.918 -27.783 1.00 29.74 569 LEU A CA 1
ATOM 1439 C C . LEU A 1 203 ? 35.591 26.278 -27.515 1.00 35.79 569 LEU A C 1
ATOM 1440 O O . LEU A 1 203 ? 35.166 26.315 -26.376 1.00 33.62 569 LEU A O 1
ATOM 1445 N N . THR A 1 204 ? 34.799 26.541 -28.566 1.00 33.92 570 THR A N 1
ATOM 1446 C CA . THR A 1 204 ? 33.381 26.951 -28.392 1.00 36.08 570 THR A CA 1
ATOM 1447 C C . THR A 1 204 ? 32.636 25.790 -27.773 1.00 38.68 570 THR A C 1
ATOM 1448 O O . THR A 1 204 ? 31.853 25.995 -26.886 1.00 37.13 570 THR A O 1
ATOM 1452 N N . ALA A 1 205 ? 32.893 24.558 -28.226 1.00 40.10 571 ALA A N 1
ATOM 1453 C CA . ALA A 1 205 ? 32.216 23.410 -27.626 1.00 34.70 571 ALA A CA 1
ATOM 1454 C C . ALA A 1 205 ? 32.485 23.352 -26.134 1.00 30.56 571 ALA A C 1
ATOM 1455 O O . ALA A 1 205 ? 31.549 23.152 -25.364 1.00 45.04 571 ALA A O 1
ATOM 1457 N N . LEU A 1 206 ? 33.746 23.521 -25.742 1.00 31.81 572 LEU A N 1
ATOM 1458 C CA . LEU A 1 206 ? 34.113 23.489 -24.324 1.00 30.67 572 LEU A CA 1
ATOM 1459 C C . LEU A 1 206 ? 33.420 24.610 -23.569 1.00 34.73 572 LEU A C 1
ATOM 1460 O O . LEU A 1 206 ? 32.876 24.424 -22.479 1.00 33.80 572 LEU A O 1
ATOM 1465 N N . GLU A 1 207 ? 33.432 25.796 -24.143 1.00 30.71 573 GLU A N 1
ATOM 1466 C CA . GLU A 1 207 ? 32.646 26.909 -23.585 1.00 38.33 573 GLU A CA 1
ATOM 1467 C C . GLU A 1 207 ? 31.175 26.595 -23.351 1.00 34.64 573 GLU A C 1
ATOM 1468 O O . GLU A 1 207 ? 30.613 26.962 -22.302 1.00 43.46 573 GLU A O 1
ATOM 1474 N N . THR A 1 208 ? 30.515 25.964 -24.315 1.00 33.76 574 THR A N 1
ATOM 1475 C CA . THR A 1 208 ? 29.118 25.499 -24.162 1.00 35.25 574 THR A CA 1
ATOM 1476 C C . THR A 1 208 ? 29.006 24.547 -22.984 1.00 35.34 574 THR A C 1
ATOM 1477 O O . THR A 1 208 ? 28.152 24.750 -22.146 1.00 42.68 574 THR A O 1
ATOM 1481 N N . ALA A 1 209 ? 29.866 23.518 -22.908 1.00 30.92 575 ALA A N 1
ATOM 1482 C CA . ALA A 1 209 ? 29.826 22.573 -21.794 1.00 35.48 575 ALA A CA 1
ATOM 1483 C C . ALA A 1 209 ? 29.983 23.263 -20.448 1.00 36.08 575 ALA A C 1
ATOM 1484 O O . ALA A 1 209 ? 29.316 22.874 -19.476 1.00 31.64 575 ALA A O 1
ATOM 1486 N N . LEU A 1 210 ? 30.826 24.300 -20.396 1.00 31.19 576 LEU A N 1
ATOM 1487 C CA . LEU A 1 210 ? 31.151 24.976 -19.133 1.00 27.98 576 LEU A CA 1
ATOM 1488 C C . LEU A 1 210 ? 29.962 25.675 -18.472 1.00 29.75 576 LEU A C 1
ATOM 1489 O O . LEU A 1 210 ? 29.919 25.868 -17.222 1.00 32.36 576 LEU A O 1
ATOM 1494 N N . LYS A 1 211 ? 29.009 26.109 -19.300 1.00 34.35 577 LYS A N 1
ATOM 1495 C CA . LYS A 1 211 ? 27.820 26.762 -18.762 1.00 32.76 577 LYS A CA 1
ATOM 1496 C C . LYS A 1 211 ? 26.768 25.759 -18.280 1.00 34.02 577 LYS A C 1
ATOM 1497 O O . LYS A 1 211 ? 25.872 26.113 -17.515 1.00 35.02 577 LYS A O 1
ATOM 1503 N N . GLY A 1 212 ? 26.919 24.479 -18.640 1.00 28.92 578 GLY A N 1
ATOM 1504 C CA . GLY A 1 212 ? 25.974 23.494 -18.121 1.00 32.99 578 GLY A CA 1
ATOM 1505 C C . GLY A 1 212 ? 26.389 22.972 -16.757 1.00 34.76 578 GLY A C 1
ATOM 1506 O O . GLY A 1 212 ? 27.416 23.419 -16.204 1.00 26.60 578 GLY A O 1
ATOM 1507 N N . GLU A 1 213 ? 25.600 22.055 -16.208 1.00 29.90 579 GLU A N 1
ATOM 1508 C CA . GLU A 1 213 ? 25.873 21.534 -14.879 1.00 27.88 579 GLU A CA 1
ATOM 1509 C C . GLU A 1 213 ? 26.368 20.079 -14.814 1.00 28.53 579 GLU A C 1
ATOM 1510 O O . GLU A 1 213 ? 26.361 19.450 -13.743 1.00 35.17 579 GLU A O 1
ATOM 1516 N N . ASP A 1 214 ? 26.827 19.603 -15.969 1.00 39.50 580 ASP A N 1
ATOM 1517 C CA . ASP A 1 214 ? 27.311 18.264 -16.120 1.00 35.26 580 ASP A CA 1
ATOM 1518 C C . ASP A 1 214 ? 28.836 18.287 -16.124 1.00 28.77 580 ASP A C 1
ATOM 1519 O O . ASP A 1 214 ? 29.472 18.560 -17.174 1.00 29.60 580 ASP A O 1
ATOM 1524 N N . LYS A 1 215 ? 29.435 17.912 -14.977 1.00 29.27 581 LYS A N 1
ATOM 1525 C CA . LYS A 1 215 ? 30.869 17.932 -14.848 1.00 30.09 581 LYS A CA 1
ATOM 1526 C C . LYS A 1 215 ? 31.524 16.936 -15.831 1.00 22.89 581 LYS A C 1
ATOM 1527 O O . LYS A 1 215 ? 32.535 17.238 -16.494 1.00 32.43 581 LYS A O 1
ATOM 1533 N N . ALA A 1 216 ? 30.951 15.744 -15.963 1.00 31.00 582 ALA A N 1
ATOM 1534 C CA . ALA A 1 216 ? 31.443 14.795 -16.949 1.00 26.02 582 ALA A CA 1
ATOM 1535 C C . ALA A 1 216 ? 31.338 15.312 -18.402 1.00 29.10 582 ALA A C 1
ATOM 1536 O O . ALA A 1 216 ? 32.212 15.016 -19.247 1.00 35.20 582 ALA A O 1
ATOM 1538 N N . ALA A 1 217 ? 30.313 16.094 -18.723 1.00 29.14 583 ALA A N 1
ATOM 1539 C CA . ALA A 1 217 ? 30.260 16.626 -20.112 1.00 29.73 583 ALA A CA 1
ATOM 1540 C C . ALA A 1 217 ? 31.408 17.621 -20.430 1.00 32.54 583 ALA A C 1
ATOM 1541 O O . ALA A 1 217 ? 31.977 17.702 -21.539 1.00 39.84 583 ALA A O 1
ATOM 1543 N N . ILE A 1 218 ? 31.751 18.409 -19.425 1.00 28.18 584 ILE A N 1
ATOM 1544 C CA . ILE A 1 218 ? 32.823 19.351 -19.541 1.00 32.56 584 ILE A CA 1
ATOM 1545 C C . ILE A 1 218 ? 34.119 18.581 -19.708 1.00 30.04 584 ILE A C 1
ATOM 1546 O O . ILE A 1 218 ? 34.983 18.973 -20.529 1.00 30.69 584 ILE A O 1
ATOM 1551 N N . GLU A 1 219 ? 34.280 17.510 -18.924 1.00 33.76 585 GLU A N 1
ATOM 1552 C CA . GLU A 1 219 ? 35.508 16.717 -18.980 1.00 31.90 585 GLU A CA 1
ATOM 1553 C C . GLU A 1 219 ? 35.684 16.170 -20.405 1.00 29.88 585 GLU A C 1
ATOM 1554 O O . GLU A 1 219 ? 36.808 16.140 -20.973 1.00 30.91 585 GLU A O 1
ATOM 1560 N N . ALA A 1 220 ? 34.577 15.722 -21.007 1.00 35.03 586 ALA A N 1
ATOM 1561 C CA . ALA A 1 220 ? 34.590 15.253 -22.410 1.00 38.12 586 ALA A CA 1
ATOM 1562 C C . ALA A 1 220 ? 35.053 16.325 -23.420 1.00 33.95 586 ALA A C 1
ATOM 1563 O O . ALA A 1 220 ? 35.897 16.065 -24.306 1.00 37.66 586 ALA A O 1
ATOM 1565 N N . LYS A 1 221 ? 34.488 17.524 -23.310 1.00 35.63 587 LYS A N 1
ATOM 1566 C CA . LYS A 1 221 ? 34.890 18.596 -24.221 1.00 29.97 587 LYS A CA 1
ATOM 1567 C C . LYS A 1 221 ? 36.308 19.098 -23.963 1.00 37.00 587 LYS A C 1
ATOM 1568 O O . LYS A 1 221 ? 37.023 19.508 -24.918 1.00 32.79 587 LYS A O 1
ATOM 1574 N N . MET A 1 222 ? 36.750 19.034 -22.718 1.00 36.31 588 MET A N 1
ATOM 1575 C CA . MET A 1 222 ? 38.164 19.346 -22.436 1.00 39.59 588 MET A CA 1
ATOM 1576 C C . MET A 1 222 ? 39.055 18.377 -23.199 1.00 33.96 588 MET A C 1
ATOM 1577 O O . MET A 1 222 ? 40.037 18.759 -23.849 1.00 38.28 588 MET A O 1
ATOM 1582 N N . GLN A 1 223 ? 38.665 17.120 -23.178 1.00 33.92 589 GLN A N 1
ATOM 1583 C CA . GLN A 1 223 ? 39.421 16.048 -23.792 1.00 32.99 589 GLN A CA 1
ATOM 1584 C C . GLN A 1 223 ? 39.462 16.231 -25.299 1.00 33.72 589 GLN A C 1
ATOM 1585 O O . GLN A 1 223 ? 40.546 16.100 -25.906 1.00 34.40 589 GLN A O 1
ATOM 1591 N N . GLU A 1 224 ? 38.340 16.634 -25.900 1.00 36.53 590 GLU A N 1
ATOM 1592 C CA . GLU A 1 224 ? 38.270 16.883 -27.353 1.00 35.04 590 GLU A CA 1
ATOM 1593 C C . GLU A 1 224 ? 39.098 18.120 -27.749 1.00 39.23 590 GLU A C 1
ATOM 1594 O O . GLU A 1 224 ? 39.782 18.129 -28.756 1.00 36.56 590 GLU A O 1
ATOM 1600 N N . LEU A 1 225 ? 39.109 19.164 -26.933 1.00 37.80 591 LEU A N 1
ATOM 1601 C CA . LEU A 1 225 ? 40.005 20.281 -27.178 1.00 33.08 591 LEU A CA 1
ATOM 1602 C C . LEU A 1 225 ? 41.459 19.852 -27.110 1.00 36.55 591 LEU A C 1
ATOM 1603 O O . LEU A 1 225 ? 42.279 20.271 -27.954 1.00 36.56 591 LEU A O 1
ATOM 1608 N N . ALA A 1 226 ? 41.801 19.009 -26.140 1.00 39.02 592 ALA A N 1
ATOM 1609 C CA . ALA A 1 226 ? 43.193 18.533 -25.994 1.00 31.20 592 ALA A CA 1
ATOM 1610 C C . ALA A 1 226 ? 43.701 17.753 -27.217 1.00 37.41 592 ALA A C 1
ATOM 1611 O O . ALA A 1 226 ? 44.871 17.916 -27.610 1.00 34.98 592 ALA A O 1
ATOM 1613 N N . GLN A 1 227 ? 42.844 16.904 -27.793 1.00 37.49 593 GLN A N 1
ATOM 1614 C CA . GLN A 1 227 ? 43.248 16.157 -28.969 1.00 38.87 593 GLN A CA 1
ATOM 1615 C C . GLN A 1 227 ? 43.436 17.093 -30.172 1.00 30.39 593 GLN A C 1
ATOM 1616 O O . GLN A 1 227 ? 44.424 16.950 -30.873 1.00 42.95 593 GLN A O 1
ATOM 1622 N N . VAL A 1 228 ? 42.543 18.053 -30.406 1.00 30.82 594 VAL A N 1
ATOM 1623 C CA . VAL A 1 228 ? 42.687 18.940 -31.595 1.00 33.39 594 VAL A CA 1
ATOM 1624 C C . VAL A 1 228 ? 43.851 19.925 -31.379 1.00 31.04 594 VAL A C 1
ATOM 1625 O O . VAL A 1 228 ? 44.509 20.375 -32.332 1.00 30.07 594 VAL A O 1
ATOM 1629 N N . SER A 1 229 ? 44.151 20.223 -30.113 1.00 27.01 595 SER A N 1
ATOM 1630 C CA . SER A 1 229 ? 45.314 21.063 -29.788 1.00 23.57 595 SER A CA 1
ATOM 1631 C C . SER A 1 229 ? 46.627 20.371 -30.021 1.00 25.90 595 SER A C 1
ATOM 1632 O O . SER A 1 229 ? 47.673 21.022 -29.958 1.00 25.70 595 SER A O 1
ATOM 1635 N N . GLN A 1 230 ? 46.581 19.105 -30.404 1.00 32.68 596 GLN A N 1
ATOM 1636 C CA . GLN A 1 230 ? 47.709 18.478 -31.117 1.00 29.89 596 GLN A CA 1
ATOM 1637 C C . GLN A 1 230 ? 48.382 19.363 -32.154 1.00 26.93 596 GLN A C 1
ATOM 1638 O O . GLN A 1 230 ? 49.595 19.393 -32.262 1.00 39.41 596 GLN A O 1
ATOM 1644 N N . LYS A 1 231 ? 47.570 20.059 -32.943 1.00 30.47 597 LYS A N 1
ATOM 1645 C CA . LYS A 1 231 ? 48.115 20.825 -34.055 1.00 34.05 597 LYS A CA 1
ATOM 1646 C C . LYS A 1 231 ? 49.019 21.940 -33.495 1.00 41.38 597 LYS A C 1
ATOM 1647 O O . LYS A 1 231 ? 49.960 22.349 -34.144 1.00 38.43 597 LYS A O 1
ATOM 1653 N N . LEU A 1 232 ? 48.764 22.412 -32.278 1.00 30.31 598 LEU A N 1
ATOM 1654 C CA . LEU A 1 232 ? 49.643 23.412 -31.670 1.00 33.97 598 LEU A CA 1
ATOM 1655 C C . LEU A 1 232 ? 50.936 22.765 -31.241 1.00 47.62 598 LEU A C 1
ATOM 1656 O O . LEU A 1 232 ? 52.030 23.290 -31.427 1.00 36.76 598 LEU A O 1
ATOM 1661 N N . MET A 1 233 ? 50.812 21.594 -30.639 1.00 38.37 599 MET A N 1
ATOM 1662 C CA . MET A 1 233 ? 52.000 20.812 -30.305 1.00 35.64 599 MET A CA 1
ATOM 1663 C C . MET A 1 233 ? 52.844 20.537 -31.547 1.00 50.61 599 MET A C 1
ATOM 1664 O O . MET A 1 233 ? 54.071 20.701 -31.506 1.00 52.33 599 MET A O 1
ATOM 1669 N N . GLU A 1 234 ? 52.185 20.149 -32.650 1.00 51.21 600 GLU A N 1
ATOM 1670 C CA . GLU A 1 234 ? 52.867 19.760 -33.888 1.00 48.41 600 GLU A CA 1
ATOM 1671 C C . GLU A 1 234 ? 53.758 20.901 -34.448 1.00 67.81 600 GLU A C 1
ATOM 1672 O O . GLU A 1 234 ? 54.701 20.645 -35.196 1.00 67.90 600 GLU A O 1
ATOM 1678 N N . ILE A 1 235 ? 53.488 22.147 -34.050 1.00 50.75 601 ILE A N 1
ATOM 1679 C CA . ILE A 1 235 ? 54.355 23.276 -34.415 1.00 42.82 601 ILE A CA 1
ATOM 1680 C C . ILE A 1 235 ? 55.270 23.817 -33.270 1.00 43.39 601 ILE A C 1
ATOM 1681 O O . ILE A 1 235 ? 55.793 24.946 -33.358 1.00 42.82 601 ILE A O 1
ATOM 1686 N N . ALA A 1 236 ? 55.480 22.989 -32.243 1.00 53.85 602 ALA A N 1
ATOM 1687 C CA . ALA A 1 236 ? 56.322 23.314 -31.046 1.00 47.00 602 ALA A CA 1
ATOM 1688 C C . ALA A 1 236 ? 57.745 23.778 -31.407 1.00 58.26 602 ALA A C 1
ATOM 1689 O O . ALA A 1 236 ? 58.411 23.195 -32.273 1.00 63.41 602 ALA A O 1
ATOM 1691 N N . HIS B 1 7 ? 28.809 66.600 -24.192 1.00 50.91 373 HIS B N 1
ATOM 1692 C CA . HIS B 1 7 ? 28.259 65.550 -23.228 1.00 33.61 373 HIS B CA 1
ATOM 1693 C C . HIS B 1 7 ? 27.492 64.381 -23.859 1.00 32.98 373 HIS B C 1
ATOM 1694 O O . HIS B 1 7 ? 26.251 64.414 -23.992 1.00 34.33 373 HIS B O 1
ATOM 1701 N N . HIS B 1 8 ? 28.217 63.307 -24.190 1.00 22.47 374 HIS B N 1
ATOM 1702 C CA . HIS B 1 8 ? 27.635 62.191 -24.947 1.00 21.31 374 HIS B CA 1
ATOM 1703 C C . HIS B 1 8 ? 26.838 61.253 -24.058 1.00 22.90 374 HIS B C 1
ATOM 1704 O O . HIS B 1 8 ? 27.161 61.029 -22.853 1.00 23.21 374 HIS B O 1
ATOM 1711 N N . HIS B 1 9 ? 25.769 60.678 -24.625 1.00 20.77 375 HIS B N 1
ATOM 1712 C CA . HIS B 1 9 ? 24.996 59.597 -23.960 1.00 19.08 375 HIS B CA 1
ATOM 1713 C C . HIS B 1 9 ? 25.824 58.390 -23.639 1.00 17.07 375 HIS B C 1
ATOM 1714 O O . HIS B 1 9 ? 26.968 58.207 -24.179 1.00 19.33 375 HIS B O 1
ATOM 1721 N N . HIS B 1 10 ? 25.267 57.508 -22.803 1.00 16.75 376 HIS B N 1
ATOM 1722 C CA . HIS B 1 10 ? 25.861 56.259 -22.438 1.00 16.62 376 HIS B CA 1
ATOM 1723 C C . HIS B 1 10 ? 24.932 55.149 -22.717 1.00 14.47 376 HIS B C 1
ATOM 1724 O O . HIS B 1 10 ? 23.699 55.316 -22.663 1.00 15.63 376 HIS B O 1
ATOM 1731 N N . HIS B 1 11 ? 25.534 53.995 -22.980 1.00 16.68 377 HIS B N 1
ATOM 1732 C CA . HIS B 1 11 ? 24.767 52.763 -23.112 1.00 16.71 377 HIS B CA 1
ATOM 1733 C C . HIS B 1 11 ? 25.128 51.858 -21.952 1.00 16.14 377 HIS B C 1
ATOM 1734 O O . HIS B 1 11 ? 26.072 52.104 -21.216 1.00 17.97 377 HIS B O 1
ATOM 1741 N N . HIS B 1 12 ? 24.344 50.800 -21.749 1.00 17.85 378 HIS B N 1
ATOM 1742 C CA . HIS B 1 12 ? 24.589 49.897 -20.610 1.00 20.35 378 HIS B CA 1
ATOM 1743 C C . HIS B 1 12 ? 26.046 49.491 -20.523 1.00 19.43 378 HIS B C 1
ATOM 1744 O O . HIS B 1 12 ? 26.643 49.072 -21.548 1.00 23.98 378 HIS B O 1
ATOM 1751 N N . SER B 1 13 ? 26.634 49.520 -19.314 1.00 21.93 379 SER B N 1
ATOM 1752 C CA . SER B 1 13 ? 28.061 49.199 -19.121 1.00 27.77 379 SER B CA 1
ATOM 1753 C C . SER B 1 13 ? 28.370 48.527 -17.776 1.00 38.57 379 SER B C 1
ATOM 1754 O O . SER B 1 13 ? 27.895 48.978 -16.734 1.00 32.70 379 SER B O 1
ATOM 1757 N N . HIS B 1 16 ? 33.033 45.351 -14.904 1.00 57.38 382 HIS B N 1
ATOM 1758 C CA . HIS B 1 16 ? 33.811 45.066 -13.720 1.00 62.11 382 HIS B CA 1
ATOM 1759 C C . HIS B 1 16 ? 35.197 44.745 -14.170 1.00 57.46 382 HIS B C 1
ATOM 1760 O O . HIS B 1 16 ? 35.464 43.613 -14.385 1.00 47.76 382 HIS B O 1
ATOM 1767 N N . ILE B 1 17 ? 36.057 45.720 -14.431 1.00 60.81 383 ILE B N 1
ATOM 1768 C CA . ILE B 1 17 ? 37.141 45.413 -15.341 1.00 59.49 383 ILE B CA 1
ATOM 1769 C C . ILE B 1 17 ? 38.181 44.423 -14.861 1.00 57.99 383 ILE B C 1
ATOM 1770 O O . ILE B 1 17 ? 38.339 43.389 -15.457 1.00 66.42 383 ILE B O 1
ATOM 1775 N N . GLU B 1 18 ? 38.788 44.615 -13.728 1.00 52.64 384 GLU B N 1
ATOM 1776 C CA . GLU B 1 18 ? 39.806 43.638 -13.468 1.00 52.70 384 GLU B CA 1
ATOM 1777 C C . GLU B 1 18 ? 39.443 42.934 -12.218 1.00 24.46 384 GLU B C 1
ATOM 1778 O O . GLU B 1 18 ? 39.025 43.501 -11.303 1.00 37.85 384 GLU B O 1
ATOM 1784 N N . GLY B 1 19 ? 39.584 41.646 -12.289 1.00 22.72 385 GLY B N 1
ATOM 1785 C CA . GLY B 1 19 ? 39.168 40.818 -11.238 1.00 17.75 385 GLY B CA 1
ATOM 1786 C C . GLY B 1 19 ? 40.226 40.724 -10.146 1.00 14.53 385 GLY B C 1
ATOM 1787 O O . GLY B 1 19 ? 41.414 40.992 -10.337 1.00 15.25 385 GLY B O 1
ATOM 1788 N N . ARG B 1 20 ? 39.770 40.259 -9.013 1.00 13.39 386 ARG B N 1
ATOM 1789 C CA . ARG B 1 20 ? 40.600 40.076 -7.815 1.00 11.97 386 ARG B CA 1
ATOM 1790 C C . ARG B 1 20 ? 40.426 38.664 -7.305 1.00 9.94 386 ARG B C 1
ATOM 1791 O O . ARG B 1 20 ? 40.629 38.427 -6.097 1.00 11.08 386 ARG B O 1
ATOM 1799 N N . HIS B 1 21 ? 40.088 37.707 -8.157 1.00 11.67 387 HIS B N 1
ATOM 1800 C CA . HIS B 1 21 ? 39.869 36.343 -7.661 1.00 10.32 387 HIS B CA 1
ATOM 1801 C C . HIS B 1 21 ? 41.165 35.634 -7.261 1.00 10.02 387 HIS B C 1
ATOM 1802 O O . HIS B 1 21 ? 42.258 35.918 -7.778 1.00 11.75 387 HIS B O 1
ATOM 1809 N N . MET B 1 22 ? 41.018 34.743 -6.244 1.00 10.88 388 MET B N 1
ATOM 1810 C CA A MET B 1 22 ? 42.128 33.903 -5.816 0.50 9.10 388 MET B CA 1
ATOM 1811 C CA B MET B 1 22 ? 42.099 33.885 -5.697 0.50 11.08 388 MET B CA 1
ATOM 1812 C C . MET B 1 22 ? 41.861 32.486 -6.221 1.00 9.49 388 MET B C 1
ATOM 1813 O O . MET B 1 22 ? 40.748 31.946 -6.091 1.00 11.28 388 MET B O 1
ATOM 1822 N N . VAL B 1 23 ? 42.890 31.852 -6.791 1.00 10.66 389 VAL B N 1
ATOM 1823 C CA . VAL B 1 23 ? 42.782 30.534 -7.376 1.00 9.85 389 VAL B CA 1
ATOM 1824 C C . VAL B 1 23 ? 43.577 29.497 -6.631 1.00 9.45 389 VAL B C 1
ATOM 1825 O O . VAL B 1 23 ? 44.707 29.780 -6.171 1.00 11.77 389 VAL B O 1
ATOM 1829 N N . LEU B 1 24 ? 43.058 28.292 -6.562 1.00 10.84 390 LEU B N 1
ATOM 1830 C CA . LEU B 1 24 ? 43.777 27.174 -5.907 1.00 10.86 390 LEU B CA 1
ATOM 1831 C C . LEU B 1 24 ? 45.021 26.779 -6.767 1.00 11.19 390 LEU B C 1
ATOM 1832 O O . LEU B 1 24 ? 44.950 26.779 -8.019 1.00 14.23 390 LEU B O 1
ATOM 1837 N N . LEU B 1 25 ? 46.124 26.452 -6.148 1.00 11.58 391 LEU B N 1
ATOM 1838 C CA . LEU B 1 25 ? 47.246 25.767 -6.777 1.00 13.49 391 LEU B CA 1
ATOM 1839 C C . LEU B 1 25 ? 46.828 24.381 -7.182 1.00 15.14 391 LEU B C 1
ATOM 1840 O O . LEU B 1 25 ? 45.805 23.825 -6.788 1.00 16.67 391 LEU B O 1
ATOM 1845 N N . LEU B 1 26 ? 47.708 23.748 -7.974 1.00 17.67 392 LEU B N 1
ATOM 1846 C CA . LEU B 1 26 ? 47.364 22.576 -8.710 1.00 17.41 392 LEU B CA 1
ATOM 1847 C C . LEU B 1 26 ? 47.716 21.243 -8.082 1.00 20.92 392 LEU B C 1
ATOM 1848 O O . LEU B 1 26 ? 47.267 20.196 -8.513 1.00 35.10 392 LEU B O 1
ATOM 1853 N N . ASP B 1 27 ? 48.597 21.263 -7.144 1.00 16.25 393 ASP B N 1
ATOM 1854 C CA . ASP B 1 27 ? 49.088 20.049 -6.478 1.00 17.12 393 ASP B CA 1
ATOM 1855 C C . ASP B 1 27 ? 48.460 19.990 -5.059 1.00 14.58 393 ASP B C 1
ATOM 1856 O O . ASP B 1 27 ? 48.386 21.042 -4.415 1.00 15.56 393 ASP B O 1
ATOM 1861 N N . VAL B 1 28 ? 48.046 18.794 -4.618 1.00 15.44 394 VAL B N 1
ATOM 1862 C CA . VAL B 1 28 ? 47.427 18.620 -3.314 1.00 14.10 394 VAL B CA 1
ATOM 1863 C C . VAL B 1 28 ? 48.033 17.446 -2.570 1.00 17.05 394 VAL B C 1
ATOM 1864 O O . VAL B 1 28 ? 48.602 16.555 -3.190 1.00 19.37 394 VAL B O 1
ATOM 1868 N N . THR B 1 29 ? 47.849 17.371 -1.247 1.00 15.82 395 THR B N 1
ATOM 1869 C CA . THR B 1 29 ? 48.251 16.217 -0.534 1.00 16.21 395 THR B CA 1
ATOM 1870 C C . THR B 1 29 ? 47.318 15.035 -0.829 1.00 17.67 395 THR B C 1
ATOM 1871 O O . THR B 1 29 ? 46.100 15.172 -0.901 1.00 17.70 395 THR B O 1
ATOM 1875 N N . PRO B 1 30 ? 47.868 13.821 -0.944 1.00 19.37 396 PRO B N 1
ATOM 1876 C CA . PRO B 1 30 ? 46.982 12.669 -1.302 1.00 20.51 396 PRO B CA 1
ATOM 1877 C C . PRO B 1 30 ? 46.190 12.118 -0.096 1.00 16.68 396 PRO B C 1
ATOM 1878 O O . PRO B 1 30 ? 45.130 11.504 -0.252 1.00 20.52 396 PRO B O 1
ATOM 1882 N N . LEU B 1 31 ? 46.776 12.308 1.095 1.00 16.51 397 LEU B N 1
ATOM 1883 C CA . LEU B 1 31 ? 46.183 11.724 2.348 1.00 15.80 397 LEU B CA 1
ATOM 1884 C C . LEU B 1 31 ? 46.457 12.715 3.457 1.00 14.14 397 LEU B C 1
ATOM 1885 O O . LEU B 1 31 ? 47.414 13.495 3.400 1.00 15.23 397 LEU B O 1
ATOM 1890 N N . SER B 1 32 ? 45.599 12.663 4.488 1.00 14.49 398 SER B N 1
ATOM 1891 C CA . SER B 1 32 ? 45.796 13.503 5.653 1.00 14.00 398 SER B CA 1
ATOM 1892 C C . SER B 1 32 ? 47.131 13.151 6.360 1.00 12.59 398 SER B C 1
ATOM 1893 O O . SER B 1 32 ? 47.564 11.992 6.370 1.00 14.45 398 SER B O 1
ATOM 1896 N N . LEU B 1 33 ? 47.702 14.165 7.009 1.00 11.97 399 LEU B N 1
ATOM 1897 C CA . LEU B 1 33 ? 49.000 14.022 7.684 1.00 13.79 399 LEU B CA 1
ATOM 1898 C C . LEU B 1 33 ? 48.818 14.579 9.118 1.00 11.28 399 LEU B C 1
ATOM 1899 O O . LEU B 1 33 ? 48.181 15.636 9.287 1.00 12.42 399 LEU B O 1
ATOM 1904 N N . GLY B 1 34 ? 49.342 13.888 10.102 1.00 13.36 400 GLY B N 1
ATOM 1905 C CA . GLY B 1 34 ? 49.202 14.407 11.486 1.00 14.37 400 GLY B CA 1
ATOM 1906 C C . GLY B 1 34 ? 50.096 13.657 12.410 1.00 13.92 400 GLY B C 1
ATOM 1907 O O . GLY B 1 34 ? 51.126 13.090 11.993 1.00 13.34 400 GLY B O 1
ATOM 1908 N N . ILE B 1 35 ? 49.771 13.723 13.707 1.00 13.48 401 ILE B N 1
ATOM 1909 C CA . ILE B 1 35 ? 50.599 13.102 14.734 1.00 13.00 401 ILE B CA 1
ATOM 1910 C C . ILE B 1 35 ? 49.762 12.238 15.654 1.00 12.38 401 ILE B C 1
ATOM 1911 O O . ILE B 1 35 ? 48.536 12.371 15.730 1.00 13.34 401 ILE B O 1
ATOM 1916 N N . GLU B 1 36 ? 50.397 11.325 16.359 1.00 14.54 402 GLU B N 1
ATOM 1917 C CA . GLU B 1 36 ? 49.705 10.563 17.367 1.00 12.76 402 GLU B CA 1
ATOM 1918 C C . GLU B 1 36 ? 49.554 11.312 18.695 1.00 14.21 402 GLU B C 1
ATOM 1919 O O . GLU B 1 36 ? 50.507 11.930 19.185 1.00 14.91 402 GLU B O 1
ATOM 1925 N N . THR B 1 37 ? 48.319 11.356 19.191 1.00 14.25 403 THR B N 1
ATOM 1926 C CA . THR B 1 37 ? 48.057 12.002 20.484 1.00 15.23 403 THR B CA 1
ATOM 1927 C C . THR B 1 37 ? 47.512 10.984 21.461 1.00 14.47 403 THR B C 1
ATOM 1928 O O . THR B 1 37 ? 47.149 9.845 21.101 1.00 15.52 403 THR B O 1
ATOM 1932 N N . MET B 1 38 ? 47.489 11.382 22.749 1.00 16.71 404 MET B N 1
ATOM 1933 C CA A MET B 1 38 ? 47.255 10.432 23.811 0.50 16.74 404 MET B CA 1
ATOM 1934 C CA B MET B 1 38 ? 47.164 10.509 23.870 0.50 17.95 404 MET B CA 1
ATOM 1935 C C . MET B 1 38 ? 45.985 9.570 23.621 1.00 16.50 404 MET B C 1
ATOM 1936 O O . MET B 1 38 ? 44.930 10.045 23.208 1.00 16.97 404 MET B O 1
ATOM 1945 N N . GLY B 1 39 ? 46.148 8.259 23.888 1.00 20.06 405 GLY B N 1
ATOM 1946 C CA . GLY B 1 39 ? 45.100 7.288 23.670 1.00 20.23 405 GLY B CA 1
ATOM 1947 C C . GLY B 1 39 ? 45.207 6.612 22.313 1.00 20.04 405 GLY B C 1
ATOM 1948 O O . GLY B 1 39 ? 44.321 5.826 21.944 1.00 23.60 405 GLY B O 1
ATOM 1949 N N . GLY B 1 40 ? 46.244 6.964 21.519 1.00 19.99 406 GLY B N 1
ATOM 1950 C CA . GLY B 1 40 ? 46.481 6.240 20.264 1.00 20.18 406 GLY B CA 1
ATOM 1951 C C .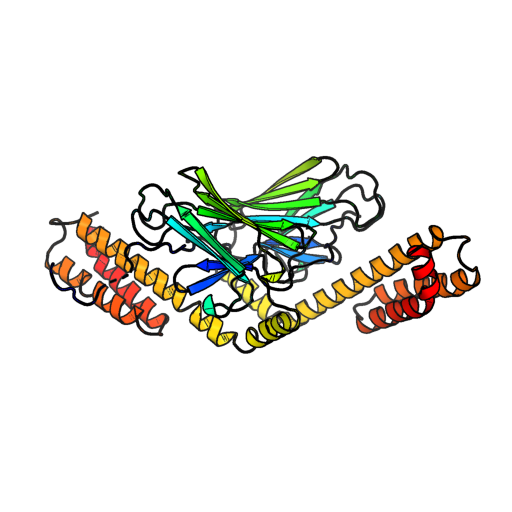 GLY B 1 40 ? 45.627 6.795 19.140 1.00 18.85 406 GLY B C 1
ATOM 1952 O O . GLY B 1 40 ? 45.188 6.038 18.235 1.00 20.72 406 GLY B O 1
ATOM 1953 N N . VAL B 1 41 ? 45.373 8.111 19.162 1.00 16.64 407 VAL B N 1
ATOM 1954 C CA . VAL B 1 41 ? 44.550 8.760 18.099 1.00 15.85 407 VAL B CA 1
ATOM 1955 C C . VAL B 1 41 ? 45.450 9.469 17.085 1.00 13.86 407 VAL B C 1
ATOM 1956 O O . VAL B 1 41 ? 46.500 9.997 17.446 1.00 15.75 407 VAL B O 1
ATOM 1960 N N . MET B 1 42 ? 45.046 9.438 15.796 1.00 14.83 408 MET B N 1
ATOM 1961 C CA . MET B 1 42 ? 45.664 10.301 14.836 1.00 13.74 408 MET B CA 1
ATOM 1962 C C . MET B 1 42 ? 44.960 11.652 14.842 1.00 12.90 408 MET B C 1
ATOM 1963 O O . MET B 1 42 ? 43.749 11.729 14.507 1.00 15.90 408 MET B O 1
ATOM 1968 N N . THR B 1 43 ? 45.728 12.704 15.197 1.00 12.85 409 THR B N 1
ATOM 1969 C CA . THR B 1 43 ? 45.207 14.095 15.131 1.00 12.99 409 THR B CA 1
ATOM 1970 C C . THR B 1 43 ? 45.740 14.659 13.820 1.00 11.88 409 THR B C 1
ATOM 1971 O O . THR B 1 43 ? 46.984 14.756 13.657 1.00 13.31 409 THR B O 1
ATOM 1975 N N . THR B 1 44 ? 44.824 15.008 12.924 1.00 13.29 410 THR B N 1
ATOM 1976 C CA . THR B 1 44 ? 45.261 15.547 11.627 1.00 12.65 410 THR B CA 1
ATOM 1977 C C . THR B 1 44 ? 45.759 16.984 11.845 1.00 11.54 410 THR B C 1
ATOM 1978 O O . THR B 1 44 ? 45.076 17.799 12.475 1.00 14.82 410 THR B O 1
ATOM 1982 N N . LEU B 1 45 ? 46.871 17.322 11.183 1.00 11.33 411 LEU B N 1
ATOM 1983 C CA . LEU B 1 45 ? 47.345 18.689 11.036 1.00 11.27 411 LEU B CA 1
ATOM 1984 C C . LEU B 1 45 ? 47.041 19.262 9.624 1.00 11.73 411 LEU B C 1
ATOM 1985 O O . LEU B 1 45 ? 46.671 20.403 9.533 1.00 15.25 411 LEU B O 1
ATOM 1990 N N . ILE B 1 46 ? 47.277 18.461 8.583 1.00 13.16 412 ILE B N 1
ATOM 1991 C CA . ILE B 1 46 ? 47.008 18.908 7.233 1.00 13.73 412 ILE B CA 1
ATOM 1992 C C . ILE B 1 46 ? 46.063 17.879 6.610 1.00 11.09 412 ILE B C 1
ATOM 1993 O O . ILE B 1 46 ? 46.422 16.723 6.496 1.00 13.55 412 ILE B O 1
ATOM 1998 N N . ALA B 1 47 ? 44.872 18.315 6.294 1.00 12.16 413 ALA B N 1
ATOM 1999 C CA . ALA B 1 47 ? 43.829 17.423 5.769 1.00 12.94 413 ALA B CA 1
ATOM 2000 C C . ALA B 1 47 ? 44.199 16.906 4.350 1.00 12.69 413 ALA B C 1
ATOM 2001 O O . ALA B 1 47 ? 44.828 17.618 3.582 1.00 12.43 413 ALA B O 1
ATOM 2003 N N . LYS B 1 48 ? 43.732 15.734 4.025 1.00 13.26 414 LYS B N 1
ATOM 2004 C CA . LYS B 1 48 ? 43.766 15.215 2.651 1.00 13.96 414 LYS B CA 1
ATOM 2005 C C . LYS B 1 48 ? 43.275 16.257 1.660 1.00 14.64 414 LYS B C 1
ATOM 2006 O O . LYS B 1 48 ? 42.317 16.954 1.942 1.00 16.20 414 LYS B O 1
ATOM 2012 N N . ASN B 1 49 ? 43.980 16.381 0.527 1.00 15.44 415 ASN B N 1
ATOM 2013 C CA A ASN B 1 49 ? 43.614 17.191 -0.635 0.50 17.53 415 ASN B CA 1
ATOM 2014 C CA B ASN B 1 49 ? 43.492 17.245 -0.577 0.50 16.19 415 ASN B CA 1
ATOM 2015 C C . ASN B 1 49 ? 43.782 18.709 -0.341 1.00 15.72 415 ASN B C 1
ATOM 2016 O O . ASN B 1 49 ? 43.193 19.552 -0.967 1.00 17.52 415 ASN B O 1
ATOM 2025 N N . THR B 1 50 ? 44.639 19.038 0.635 1.00 13.41 416 THR B N 1
ATOM 2026 C CA . THR B 1 50 ? 45.067 20.445 0.846 1.00 11.96 416 THR B CA 1
ATOM 2027 C C . THR B 1 50 ? 46.065 20.829 -0.252 1.00 11.76 416 THR B C 1
ATOM 2028 O O . THR B 1 50 ? 46.992 20.021 -0.535 1.00 12.97 416 THR B O 1
ATOM 2032 N N . THR B 1 51 ? 45.930 22.004 -0.813 1.00 12.63 417 THR B N 1
ATOM 2033 C CA . THR B 1 51 ? 46.918 22.448 -1.807 1.00 12.72 417 THR B CA 1
ATOM 2034 C C . THR B 1 51 ? 48.276 22.679 -1.133 1.00 11.51 417 THR B C 1
ATOM 2035 O O . THR B 1 51 ? 48.347 23.038 0.068 1.00 13.25 417 THR B O 1
ATOM 2039 N N . ILE B 1 52 ? 49.338 22.454 -1.924 1.00 13.00 418 ILE B N 1
ATOM 2040 C CA . ILE B 1 52 ? 50.704 22.759 -1.462 1.00 13.29 418 ILE B CA 1
ATOM 2041 C C . ILE B 1 52 ? 51.322 23.871 -2.297 1.00 13.83 418 ILE B C 1
ATOM 2042 O O . ILE B 1 52 ? 50.989 23.971 -3.479 1.00 15.20 418 ILE B O 1
ATOM 2047 N N . PRO B 1 53 ? 52.199 24.714 -1.705 1.00 13.61 419 PRO B N 1
ATOM 2048 C CA . PRO B 1 53 ? 52.716 24.617 -0.340 1.00 14.48 419 PRO B CA 1
ATOM 2049 C C . PRO B 1 53 ? 51.637 25.004 0.696 1.00 13.99 419 PRO B C 1
ATOM 2050 O O . PRO B 1 53 ? 50.754 25.838 0.464 1.00 14.49 419 PRO B O 1
ATOM 2054 N N . THR B 1 54 ? 51.845 24.436 1.869 1.00 13.74 420 THR B N 1
ATOM 2055 C CA . THR B 1 54 ? 50.987 24.788 3.051 1.00 12.79 420 THR B CA 1
ATOM 2056 C C . THR B 1 54 ? 51.791 24.545 4.320 1.00 12.76 420 THR B C 1
ATOM 2057 O O . THR B 1 54 ? 52.668 23.682 4.324 1.00 15.41 420 THR B O 1
ATOM 2061 N N . LYS B 1 55 ? 51.553 25.310 5.377 1.00 14.18 421 LYS B N 1
ATOM 2062 C CA . LYS B 1 55 ? 52.292 25.137 6.651 1.00 14.86 421 LYS B CA 1
ATOM 2063 C C . LYS B 1 55 ? 51.192 25.169 7.757 1.00 12.03 421 LYS B C 1
ATOM 2064 O O . LYS B 1 55 ? 50.356 26.038 7.727 1.00 16.12 421 LYS B O 1
ATOM 2070 N N . HIS B 1 56 ? 51.278 24.304 8.710 1.00 12.01 422 HIS B N 1
ATOM 2071 C CA . HIS B 1 56 ? 50.284 24.265 9.824 1.00 11.85 422 HIS B CA 1
ATOM 2072 C C . HIS B 1 56 ? 50.970 23.990 11.131 1.00 11.15 422 HIS B C 1
ATOM 2073 O O . HIS B 1 56 ? 51.749 23.029 11.210 1.00 12.84 422 HIS B O 1
ATOM 2080 N N . SER B 1 57 ? 50.686 24.818 12.156 1.00 12.91 423 SER B N 1
ATOM 2081 C CA . SER B 1 57 ? 51.217 24.541 13.479 1.00 14.48 423 SER B CA 1
ATOM 2082 C C . SER B 1 57 ? 50.110 24.476 14.512 1.00 12.91 423 SER B C 1
ATOM 2083 O O . SER B 1 57 ? 49.102 25.185 14.335 1.00 14.74 423 SER B O 1
ATOM 2086 N N . GLN B 1 58 ? 50.275 23.633 15.516 1.00 14.02 424 GLN B N 1
ATOM 2087 C CA . GLN B 1 58 ? 49.349 23.537 16.642 1.00 14.69 424 GLN B CA 1
ATOM 2088 C C . GLN B 1 58 ? 50.179 23.305 17.879 1.00 13.52 424 GLN B C 1
ATOM 2089 O O . GLN B 1 58 ? 51.296 22.759 17.772 1.00 15.37 424 GLN B O 1
ATOM 2095 N N . VAL B 1 59 ? 49.612 23.600 19.038 1.00 15.28 425 VAL B N 1
ATOM 2096 C CA . VAL B 1 59 ? 50.292 23.413 20.291 1.00 16.85 425 VAL B CA 1
ATOM 2097 C C . VAL B 1 59 ? 49.655 22.245 21.007 1.00 14.82 425 VAL B C 1
ATOM 2098 O O . VAL B 1 59 ? 48.401 22.093 21.013 1.00 17.63 425 VAL B O 1
ATOM 2102 N N . PHE B 1 60 ? 50.518 21.399 21.561 1.00 15.84 426 PHE B N 1
ATOM 2103 C CA . PHE B 1 60 ? 50.093 20.255 22.372 1.00 15.37 426 PHE B CA 1
ATOM 2104 C C . PHE B 1 60 ? 50.784 20.356 23.716 1.00 17.03 426 PHE B C 1
ATOM 2105 O O . PHE B 1 60 ? 51.725 21.152 23.903 1.00 18.68 426 PHE B O 1
ATOM 2113 N N . SER B 1 61 ? 50.381 19.492 24.648 1.00 17.82 427 SER B N 1
ATOM 2114 C CA . SER B 1 61 ? 51.027 19.460 25.941 1.00 18.02 427 SER B CA 1
ATOM 2115 C C . SER B 1 61 ? 51.399 18.069 26.403 1.00 17.59 427 SER B C 1
ATOM 2116 O O . SER B 1 61 ? 51.376 17.102 25.625 1.00 18.43 427 SER B O 1
ATOM 2119 N N . THR B 1 62 ? 51.832 17.993 27.659 1.00 20.04 428 THR B N 1
ATOM 2120 C CA . THR B 1 62 ? 52.297 16.737 28.250 1.00 20.22 428 THR B CA 1
ATOM 2121 C C . THR B 1 62 ? 51.148 16.038 29.035 1.00 20.76 428 THR B C 1
ATOM 2122 O O . THR B 1 62 ? 50.128 16.671 29.402 1.00 23.86 428 THR B O 1
ATOM 2126 N N . ALA B 1 63 ? 51.327 14.744 29.291 1.00 24.84 429 ALA B N 1
ATOM 2127 C CA . ALA B 1 63 ? 50.312 13.941 29.959 1.00 27.10 429 ALA B CA 1
ATOM 2128 C C . ALA B 1 63 ? 50.637 13.652 31.416 1.00 28.43 429 ALA B C 1
ATOM 2129 O O . ALA B 1 63 ? 49.778 13.138 32.153 1.00 30.60 429 ALA B O 1
ATOM 2131 N N . GLU B 1 64 ? 51.856 13.969 31.849 1.00 30.10 430 GLU B N 1
ATOM 2132 C CA . GLU B 1 64 ? 52.293 13.602 33.213 1.00 35.70 430 GLU B CA 1
ATOM 2133 C C . GLU B 1 64 ? 52.977 14.781 33.827 1.00 30.59 430 GLU B C 1
ATOM 2134 O O . GLU B 1 64 ? 53.604 15.574 33.103 1.00 30.59 430 GLU B O 1
ATOM 2140 N N . ASP B 1 65 ? 52.899 14.896 35.157 1.00 33.99 431 ASP B N 1
ATOM 2141 C CA . ASP B 1 65 ? 53.676 15.930 35.835 1.00 36.74 431 ASP B CA 1
ATOM 2142 C C . ASP B 1 65 ? 55.147 15.693 35.559 1.00 32.76 431 ASP B C 1
ATOM 2143 O O . ASP B 1 65 ? 55.645 14.539 35.598 1.00 32.10 431 ASP B O 1
ATOM 2148 N N . ASN B 1 66 ? 55.854 16.796 35.311 1.00 34.84 432 ASN B N 1
ATOM 2149 C CA . ASN B 1 66 ? 57.311 16.777 35.162 1.00 35.73 432 ASN B CA 1
ATOM 2150 C C . ASN B 1 66 ? 57.813 15.951 33.996 1.00 37.10 432 ASN B C 1
ATOM 2151 O O . ASN B 1 66 ? 58.978 15.550 33.986 1.00 41.08 432 ASN B O 1
ATOM 2156 N N . GLN B 1 67 ? 56.947 15.743 32.988 1.00 31.94 433 GLN B N 1
ATOM 2157 C CA . GLN B 1 67 ? 57.321 15.024 31.778 1.00 28.32 433 GLN B CA 1
ATOM 2158 C C . GLN B 1 67 ? 58.472 15.757 31.101 1.00 27.45 433 GLN B C 1
ATOM 2159 O O . GLN B 1 67 ? 58.381 16.954 30.814 1.00 30.32 433 GLN B O 1
ATOM 2165 N N . SER B 1 68 ? 59.557 15.040 30.832 1.00 31.71 434 SER B N 1
ATOM 2166 C CA . SER B 1 68 ? 60.757 15.677 30.311 1.00 30.44 434 SER B CA 1
ATOM 2167 C C . SER B 1 68 ? 60.918 15.603 28.772 1.00 28.45 434 SER B C 1
ATOM 2168 O O . SER B 1 68 ? 61.772 16.313 28.195 1.00 31.22 434 SER B O 1
ATOM 2171 N N . ALA B 1 69 ? 60.114 14.777 28.109 1.00 24.18 435 ALA B N 1
ATOM 2172 C CA . ALA B 1 69 ? 60.238 14.587 26.643 1.00 22.84 435 ALA B CA 1
ATOM 2173 C C . ALA B 1 69 ? 58.871 14.273 26.037 1.00 21.11 435 ALA B C 1
ATOM 2174 O O . ALA B 1 69 ? 57.985 13.726 26.722 1.00 21.03 435 ALA B O 1
ATOM 2176 N N . VAL B 1 70 ? 58.728 14.502 24.720 1.00 20.18 436 VAL B N 1
ATOM 2177 C CA . VAL B 1 70 ? 57.569 14.064 23.951 1.00 19.30 436 VAL B CA 1
ATOM 2178 C C . VAL B 1 70 ? 58.133 13.342 22.735 1.00 17.19 436 VAL B C 1
ATOM 2179 O O . VAL B 1 70 ? 59.234 13.698 22.186 1.00 19.26 436 VAL B O 1
ATOM 2183 N N . THR B 1 71 ? 57.344 12.418 22.245 1.00 18.04 437 THR B N 1
ATOM 2184 C CA . THR B 1 71 ? 57.623 11.751 20.948 1.00 17.28 437 THR B CA 1
ATOM 2185 C C . THR B 1 71 ? 56.616 12.245 19.925 1.00 16.14 437 THR B C 1
ATOM 2186 O O . THR B 1 71 ? 55.415 12.153 20.137 1.00 17.97 437 THR B O 1
ATOM 2190 N N . ILE B 1 72 ? 57.125 12.739 18.775 1.00 17.36 438 ILE B N 1
ATOM 2191 C CA . ILE B 1 72 ? 56.309 13.230 17.681 1.00 15.28 438 ILE B CA 1
ATOM 2192 C C . ILE B 1 72 ? 56.306 12.085 16.700 1.00 15.15 438 ILE B C 1
ATOM 2193 O O . ILE B 1 72 ? 57.358 11.732 16.097 1.00 17.57 438 ILE B O 1
ATOM 2198 N N . HIS B 1 73 ? 55.129 11.485 16.537 1.00 15.28 439 HIS B N 1
ATOM 2199 C CA . HIS B 1 73 ? 54.983 10.314 15.647 1.00 15.92 439 HIS B CA 1
ATOM 2200 C C . HIS B 1 73 ? 54.125 10.726 14.500 1.00 14.24 439 HIS B C 1
ATOM 2201 O O . HIS B 1 73 ? 52.940 11.058 14.688 1.00 16.08 439 HIS B O 1
ATOM 2208 N N . VAL B 1 74 ? 54.741 10.810 13.305 1.00 15.31 440 VAL B N 1
ATOM 2209 C CA . VAL B 1 74 ? 54.113 11.370 12.104 1.00 14.55 440 VAL B CA 1
ATOM 2210 C C . VAL B 1 74 ? 53.295 10.255 11.406 1.00 14.23 440 VAL B C 1
ATOM 2211 O O . VAL B 1 74 ? 53.872 9.193 11.088 1.00 17.27 440 VAL B O 1
ATOM 2215 N N . LEU B 1 75 ? 52.007 10.491 11.188 1.00 13.24 441 LEU B N 1
ATOM 2216 C CA . LEU B 1 75 ? 51.089 9.548 10.594 1.00 13.99 441 LEU B CA 1
ATOM 2217 C C . LEU B 1 75 ? 50.465 10.075 9.297 1.00 13.40 441 LEU B C 1
ATOM 2218 O O . LEU B 1 75 ? 50.229 11.304 9.138 1.00 14.65 441 LEU B O 1
ATOM 2223 N N . GLN B 1 76 ? 50.104 9.141 8.430 1.00 14.68 442 GLN B N 1
ATOM 2224 C CA . GLN B 1 76 ? 49.468 9.477 7.157 1.00 15.36 442 GLN B CA 1
ATOM 2225 C C . GLN B 1 76 ? 48.247 8.565 6.939 1.00 14.50 442 GLN B C 1
ATOM 2226 O O . GLN B 1 76 ? 48.375 7.301 7.016 1.00 17.73 442 GLN B O 1
ATOM 2232 N N . GLY B 1 77 ? 47.076 9.156 6.668 1.00 15.41 443 GLY B N 1
ATOM 2233 C CA . GLY B 1 77 ? 45.869 8.358 6.438 1.00 17.20 443 GLY B CA 1
ATOM 2234 C C . GLY B 1 77 ? 44.596 8.999 7.002 1.00 16.72 443 GLY B C 1
ATOM 2235 O O . GLY B 1 77 ? 44.724 10.088 7.634 1.00 15.89 443 GLY B O 1
ATOM 2236 N N . GLU B 1 78 ? 43.460 8.302 6.836 1.00 16.30 444 GLU B N 1
ATOM 2237 C CA . GLU B 1 78 ? 42.128 8.848 7.075 1.00 18.09 444 GLU B CA 1
ATOM 2238 C C . GLU B 1 78 ? 41.471 8.169 8.258 1.00 16.58 444 GLU B C 1
ATOM 2239 O O . GLU B 1 78 ? 40.296 8.453 8.521 1.00 19.97 444 GLU B O 1
ATOM 2245 N N . ARG B 1 79 ? 42.211 7.318 8.987 1.00 17.97 445 ARG B N 1
ATOM 2246 C CA . ARG B 1 79 ? 41.676 6.530 10.113 1.00 17.95 445 ARG B CA 1
ATOM 2247 C C . ARG B 1 79 ? 41.864 7.285 11.421 1.00 17.06 445 ARG B C 1
ATOM 2248 O O . ARG B 1 79 ? 42.783 8.054 11.553 1.00 18.63 445 ARG B O 1
ATOM 2256 N N . LYS B 1 80 ? 41.054 6.978 12.442 1.00 18.71 446 LYS B N 1
ATOM 2257 C CA . LYS B 1 80 ? 41.192 7.683 13.693 1.00 16.86 446 LYS B CA 1
ATOM 2258 C C . LYS B 1 80 ? 42.185 6.983 14.640 1.00 18.60 446 LYS B C 1
ATOM 2259 O O . LYS B 1 80 ? 42.855 7.673 15.413 1.00 19.57 446 LYS B O 1
ATOM 2265 N N . ARG B 1 81 ? 42.339 5.664 14.577 1.00 19.63 447 ARG B N 1
ATOM 2266 C CA . ARG B 1 81 ? 43.406 4.990 15.350 1.00 20.62 447 ARG B CA 1
ATOM 2267 C C . ARG B 1 81 ? 44.743 5.168 14.710 1.00 20.77 447 ARG B C 1
ATOM 2268 O O . ARG B 1 81 ? 44.903 4.866 13.541 1.00 19.76 447 ARG B O 1
ATOM 2276 N N . ALA B 1 82 ? 45.709 5.611 15.485 1.00 18.90 448 ALA B N 1
ATOM 2277 C CA . ALA B 1 82 ? 47.035 5.777 14.978 1.00 20.20 448 ALA B CA 1
ATOM 2278 C C . ALA B 1 82 ? 47.540 4.496 14.280 1.00 21.66 448 ALA B C 1
ATOM 2279 O O . ALA B 1 82 ? 48.125 4.571 13.189 1.00 22.18 448 ALA B O 1
ATOM 2281 N N . ALA B 1 83 ? 47.285 3.335 14.891 1.00 21.11 449 ALA B N 1
ATOM 2282 C CA . ALA B 1 83 ? 47.769 2.039 14.392 1.00 20.01 449 ALA B CA 1
ATOM 2283 C C . ALA B 1 83 ? 47.173 1.680 13.041 1.00 22.91 449 ALA B C 1
ATOM 2284 O O . ALA B 1 83 ? 47.738 0.833 12.350 1.00 27.41 449 ALA B O 1
ATOM 2286 N N . ASP B 1 84 ? 46.073 2.319 12.630 1.00 20.56 450 ASP B N 1
ATOM 2287 C CA . ASP B 1 84 ? 45.428 2.002 11.320 1.00 23.21 450 ASP B CA 1
ATOM 2288 C C . ASP B 1 84 ? 45.920 2.919 10.210 1.00 22.26 450 ASP B C 1
ATOM 2289 O O . ASP B 1 84 ? 45.522 2.767 9.071 1.00 25.91 450 ASP B O 1
ATOM 2294 N N . ASN B 1 85 ? 46.807 3.853 10.511 1.00 21.10 451 ASN B N 1
ATOM 2295 C CA . ASN B 1 85 ? 47.386 4.788 9.478 1.00 19.33 451 ASN B CA 1
ATOM 2296 C C . ASN B 1 85 ? 48.785 4.386 9.225 1.00 17.97 451 ASN B C 1
ATOM 2297 O O . ASN B 1 85 ? 49.358 3.525 9.951 1.00 25.12 451 ASN B O 1
ATOM 2302 N N . LYS B 1 86 ? 49.391 4.976 8.216 1.00 18.86 452 LYS B N 1
ATOM 2303 C CA . LYS B 1 86 ? 50.763 4.657 7.926 1.00 19.88 452 LYS B CA 1
ATOM 2304 C C . LYS B 1 86 ? 51.753 5.506 8.781 1.00 19.81 452 LYS B C 1
ATOM 2305 O O . LYS B 1 86 ? 51.552 6.715 8.950 1.00 20.69 452 LYS B O 1
ATOM 2311 N N . SER B 1 87 ? 52.757 4.850 9.393 1.00 21.77 453 SER B N 1
ATOM 2312 C CA . SER B 1 87 ? 53.736 5.542 10.180 1.00 20.19 453 SER B CA 1
ATOM 2313 C C . SER B 1 87 ? 54.867 6.126 9.275 1.00 23.67 453 SER B C 1
ATOM 2314 O O . SER B 1 87 ? 55.550 5.356 8.591 1.00 27.21 453 SER B O 1
ATOM 2317 N N . LEU B 1 88 ? 55.060 7.455 9.210 1.00 19.47 454 LEU B N 1
ATOM 2318 C CA . LEU B 1 88 ? 56.081 8.022 8.292 1.00 19.21 454 LEU B CA 1
ATOM 2319 C C . LEU B 1 88 ? 57.397 8.276 8.997 1.00 19.74 454 LEU B C 1
ATOM 2320 O O . LEU B 1 88 ? 58.450 8.413 8.376 1.00 25.35 454 LEU B O 1
ATOM 2325 N N . GLY B 1 89 ? 57.377 8.300 10.323 1.00 21.06 455 GLY B N 1
ATOM 2326 C CA . GLY B 1 89 ? 58.567 8.539 11.111 1.00 19.67 455 GLY B CA 1
ATOM 2327 C C . GLY B 1 89 ? 58.223 9.045 12.482 1.00 17.88 455 GLY B C 1
ATOM 2328 O O . GLY B 1 89 ? 57.087 9.388 12.773 1.00 19.92 455 GLY B O 1
ATOM 2329 N N . GLN B 1 90 ? 59.235 9.157 13.317 1.00 20.55 456 GLN B N 1
ATOM 2330 C CA . GLN B 1 90 ? 59.121 9.661 14.666 1.00 17.94 456 GLN B CA 1
ATOM 2331 C C . GLN B 1 90 ? 60.391 10.264 15.178 1.00 18.38 456 GLN B C 1
ATOM 2332 O O . GLN B 1 90 ? 61.490 9.844 14.794 1.00 22.26 456 GLN B O 1
ATOM 2338 N N . PHE B 1 91 ? 60.280 11.232 16.070 1.00 18.85 457 PHE B N 1
ATOM 2339 C CA . PHE B 1 91 ? 61.432 11.841 16.695 1.00 17.24 457 PHE B CA 1
ATOM 2340 C C . PHE B 1 91 ? 61.073 12.319 18.080 1.00 19.02 457 PHE B C 1
ATOM 2341 O O . PHE B 1 91 ? 59.879 12.537 18.383 1.00 20.96 457 PHE B O 1
ATOM 2349 N N . ASN B 1 92 ? 62.087 12.529 18.902 1.00 22.17 458 ASN B N 1
ATOM 2350 C CA . ASN B 1 92 ? 61.885 13.027 20.276 1.00 20.94 458 ASN B CA 1
ATOM 2351 C C . ASN B 1 92 ? 62.320 14.425 20.461 1.00 21.06 458 ASN B C 1
ATOM 2352 O O . ASN B 1 92 ? 63.282 14.896 19.806 1.00 24.85 458 ASN B O 1
ATOM 2357 N N . LEU B 1 93 ? 61.623 15.111 21.383 1.00 20.17 459 LEU B N 1
ATOM 2358 C CA . LEU B 1 93 ? 62.007 16.470 21.816 1.00 19.29 459 LEU B CA 1
ATOM 2359 C C . LEU B 1 93 ? 62.138 16.335 23.307 1.00 23.94 459 LEU B C 1
ATOM 2360 O O . LEU B 1 93 ? 61.150 16.023 23.984 1.00 21.96 459 LEU B O 1
ATOM 2365 N N . ASP B 1 94 ? 63.339 16.504 23.854 1.00 27.07 460 ASP B N 1
ATOM 2366 C CA . ASP B 1 94 ? 63.503 16.338 25.313 1.00 28.50 460 ASP B CA 1
ATOM 2367 C C . ASP B 1 94 ? 63.890 17.667 25.965 1.00 26.28 460 ASP B C 1
ATOM 2368 O O . ASP B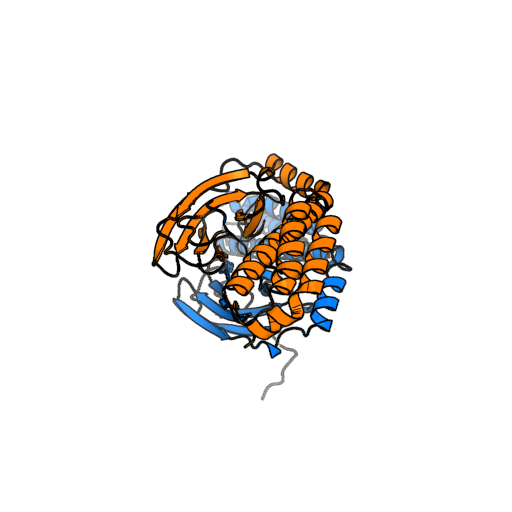 1 94 ? 63.765 18.714 25.309 1.00 27.93 460 ASP B O 1
ATOM 2373 N N . GLY B 1 95 ? 64.350 17.655 27.214 1.00 34.65 461 GLY B N 1
ATOM 2374 C CA . GLY B 1 95 ? 64.689 18.895 27.911 1.00 31.79 461 GLY B CA 1
ATOM 2375 C C . GLY B 1 95 ? 63.492 19.762 28.307 1.00 32.69 461 GLY B C 1
ATOM 2376 O O . GLY B 1 95 ? 63.650 20.956 28.592 1.00 38.43 461 GLY B O 1
ATOM 2377 N N . ILE B 1 96 ? 62.298 19.174 28.340 1.00 29.59 462 ILE B N 1
ATOM 2378 C CA . ILE B 1 96 ? 61.103 19.915 28.833 1.00 28.76 462 ILE B CA 1
ATOM 2379 C C . ILE B 1 96 ? 61.315 20.169 30.338 1.00 34.91 462 ILE B C 1
ATOM 2380 O O . ILE B 1 96 ? 61.521 19.238 31.103 1.00 32.07 462 ILE B O 1
ATOM 2385 N N . ASN B 1 97 ? 61.280 21.440 30.728 1.00 33.94 463 ASN B N 1
ATOM 2386 C CA . ASN B 1 97 ? 61.460 21.820 32.123 1.00 39.71 463 ASN B CA 1
ATOM 2387 C C . ASN B 1 97 ? 60.303 21.301 32.957 1.00 35.74 463 ASN B C 1
ATOM 2388 O O . ASN B 1 97 ? 59.207 21.180 32.428 1.00 34.57 463 ASN B O 1
ATOM 2393 N N . PRO B 1 98 ? 60.563 20.933 34.235 1.00 50.57 464 PRO B N 1
ATOM 2394 C CA . PRO B 1 98 ? 59.489 20.380 35.094 1.00 45.52 464 PRO B CA 1
ATOM 2395 C C . PRO B 1 98 ? 58.293 21.318 35.202 1.00 53.75 464 PRO B C 1
ATOM 2396 O O . PRO B 1 98 ? 58.470 22.531 35.396 1.00 53.37 464 PRO B O 1
ATOM 2400 N N . ALA B 1 99 ? 57.094 20.744 35.104 1.00 42.44 465 ALA B N 1
ATOM 2401 C CA . ALA B 1 99 ? 55.830 21.481 35.073 1.00 38.68 465 ALA B CA 1
ATOM 2402 C C . ALA B 1 99 ? 54.697 20.500 35.311 1.00 36.41 465 ALA B C 1
ATOM 2403 O O . ALA B 1 99 ? 54.783 19.303 34.925 1.00 34.42 465 ALA B O 1
ATOM 2405 N N . PRO B 1 100 ? 53.626 20.985 35.945 1.00 44.06 466 PRO B N 1
ATOM 2406 C CA . PRO B 1 100 ? 52.398 20.194 35.957 1.00 37.90 466 PRO B CA 1
ATOM 2407 C C . PRO B 1 100 ? 51.970 19.717 34.543 1.00 35.58 466 PRO B C 1
ATOM 2408 O O . PRO B 1 100 ? 52.191 20.436 33.520 1.00 34.42 466 PRO B O 1
ATOM 2412 N N . ARG B 1 101 ? 51.371 18.522 34.489 1.00 29.40 467 ARG B N 1
ATOM 2413 C CA . ARG B 1 101 ? 50.787 18.042 33.240 1.00 30.49 467 ARG B CA 1
ATOM 2414 C C . ARG B 1 101 ? 49.890 19.123 32.657 1.00 30.51 467 ARG B C 1
ATOM 2415 O O . ARG B 1 101 ? 49.170 19.868 33.389 1.00 33.36 467 ARG B O 1
ATOM 2423 N N . GLY B 1 102 ? 49.974 19.255 31.346 1.00 27.48 468 GLY B N 1
ATOM 2424 C CA . GLY B 1 102 ? 49.050 20.113 30.639 1.00 30.45 468 GLY B CA 1
ATOM 2425 C C . GLY B 1 102 ? 49.600 21.512 30.537 1.00 26.67 468 GLY B C 1
ATOM 2426 O O . GLY B 1 102 ? 49.053 22.322 29.802 1.00 28.89 468 GLY B O 1
ATOM 2427 N N . MET B 1 103 ? 50.703 21.783 31.230 1.00 27.40 469 MET B N 1
ATOM 2428 C CA . MET B 1 103 ? 51.302 23.140 31.230 1.00 31.38 469 MET B CA 1
ATOM 2429 C C . MET B 1 103 ? 52.298 23.432 30.098 1.00 29.80 469 MET B C 1
ATOM 2430 O O . MET B 1 103 ? 52.211 24.509 29.529 1.00 29.43 469 MET B O 1
ATOM 2435 N N . PRO B 1 104 ? 53.258 22.519 29.802 1.00 26.17 470 PRO B N 1
ATOM 2436 C CA . PRO B 1 104 ? 54.167 22.803 28.690 1.00 23.87 470 PRO B CA 1
ATOM 2437 C C . PRO B 1 104 ? 53.422 23.052 27.382 1.00 22.55 470 PRO B C 1
ATOM 2438 O O . PRO B 1 104 ? 52.322 22.499 27.137 1.00 26.11 470 PRO B O 1
ATOM 2442 N N . GLN B 1 105 ? 54.031 23.876 26.544 1.00 23.42 471 GLN B N 1
ATOM 2443 C CA . GLN B 1 105 ? 53.451 24.188 25.239 1.00 22.92 471 GLN B CA 1
ATOM 2444 C C . GLN B 1 105 ? 54.483 23.700 24.185 1.00 19.87 471 GLN B C 1
ATOM 2445 O O . GLN B 1 105 ? 55.559 24.302 23.985 1.00 21.74 471 GLN B O 1
ATOM 2451 N N . ILE B 1 106 ? 54.118 22.608 23.548 1.00 18.26 472 ILE B N 1
ATOM 2452 C CA . ILE B 1 106 ? 54.985 22.035 22.483 1.00 16.59 472 ILE B CA 1
ATOM 2453 C C . ILE B 1 106 ? 54.300 22.367 21.126 1.00 14.59 472 ILE B C 1
ATOM 2454 O O . ILE B 1 106 ? 53.224 21.860 20.821 1.00 16.57 472 ILE B O 1
ATOM 2459 N N . GLU B 1 107 ? 54.939 23.244 20.362 1.00 16.64 473 GLU B N 1
ATOM 2460 C CA . GLU B 1 107 ? 54.387 23.619 19.073 1.00 15.49 473 GLU B CA 1
ATOM 2461 C C . GLU B 1 107 ? 54.897 22.670 17.983 1.00 15.15 473 GLU B C 1
ATOM 2462 O O . GLU B 1 107 ? 56.130 22.531 17.816 1.00 17.63 473 GLU B O 1
ATOM 2468 N N . VAL B 1 108 ? 53.967 22.028 17.293 1.00 13.35 474 VAL B N 1
ATOM 2469 C CA . VAL B 1 108 ? 54.376 21.095 16.225 1.00 12.89 474 VAL B CA 1
ATOM 2470 C C . VAL B 1 108 ? 53.973 21.752 14.898 1.00 12.19 474 VAL B C 1
ATOM 2471 O O . VAL B 1 108 ? 52.831 22.201 14.755 1.00 14.02 474 VAL B O 1
ATOM 2475 N N . THR B 1 109 ? 54.922 21.826 13.949 1.00 13.46 475 THR B N 1
ATOM 2476 C CA . THR B 1 109 ? 54.729 22.463 12.619 1.00 13.34 475 THR B CA 1
ATOM 2477 C C . THR B 1 109 ? 54.918 21.432 11.509 1.00 12.08 475 THR B C 1
ATOM 2478 O O . THR B 1 109 ? 55.938 20.713 11.538 1.00 15.16 475 THR B O 1
ATOM 2482 N N . PHE B 1 110 ? 53.952 21.328 10.636 1.00 12.39 476 PHE B N 1
ATOM 2483 C CA . PHE B 1 110 ? 54.066 20.582 9.398 1.00 12.07 476 PHE B CA 1
ATOM 2484 C C . PHE B 1 110 ? 54.133 21.587 8.262 1.00 13.21 476 PHE B C 1
ATOM 2485 O O . PHE B 1 110 ? 53.191 22.336 8.072 1.00 13.41 476 PHE B O 1
ATOM 2493 N N . ASP B 1 111 ? 55.290 21.600 7.526 1.00 13.97 477 ASP B N 1
ATOM 2494 C CA . ASP B 1 111 ? 55.521 22.621 6.509 1.00 15.78 477 ASP B CA 1
ATOM 2495 C C . ASP B 1 111 ? 55.791 21.879 5.220 1.00 15.39 477 ASP B C 1
ATOM 2496 O O . ASP B 1 111 ? 56.856 21.221 5.099 1.00 17.13 477 ASP B O 1
ATOM 2501 N N . ILE B 1 112 ? 54.849 21.885 4.294 1.00 13.96 478 ILE B N 1
ATOM 2502 C CA . ILE B 1 112 ? 55.000 21.181 2.993 1.00 13.81 478 ILE B CA 1
ATOM 2503 C C . ILE B 1 112 ? 55.366 22.185 1.920 1.00 14.83 478 ILE B C 1
ATOM 2504 O O . ILE B 1 112 ? 54.658 23.134 1.715 1.00 16.44 478 ILE B O 1
ATOM 2509 N N . ASP B 1 113 ? 56.521 21.963 1.280 1.00 17.90 479 ASP B N 1
ATOM 2510 C CA . ASP B 1 113 ? 56.958 22.894 0.221 1.00 21.24 479 ASP B CA 1
ATOM 2511 C C . ASP B 1 113 ? 56.348 22.488 -1.127 1.00 20.50 479 ASP B C 1
ATOM 2512 O O . ASP B 1 113 ? 55.577 21.497 -1.215 1.00 19.51 479 ASP B O 1
ATOM 2517 N N . ALA B 1 114 ? 56.619 23.287 -2.180 1.00 22.77 480 ALA B N 1
ATOM 2518 C CA . ALA B 1 114 ? 55.984 23.081 -3.496 1.00 22.41 480 ALA B CA 1
ATOM 2519 C C . ALA B 1 114 ? 56.400 21.708 -4.105 1.00 21.66 480 ALA B C 1
ATOM 2520 O O . ALA B 1 114 ? 55.687 21.133 -4.951 1.00 25.46 480 ALA B O 1
ATOM 2522 N N . ASP B 1 115 ? 57.530 21.145 -3.660 1.00 24.19 481 ASP B N 1
ATOM 2523 C CA . ASP B 1 115 ? 57.949 19.847 -4.201 1.00 27.79 481 ASP B CA 1
ATOM 2524 C C . ASP B 1 115 ? 57.344 18.700 -3.394 1.00 25.45 481 ASP B C 1
ATOM 2525 O O . ASP B 1 115 ? 57.755 17.559 -3.580 1.00 33.47 481 ASP B O 1
ATOM 2530 N N . GLY B 1 116 ? 56.461 19.000 -2.423 1.00 21.88 482 GLY B N 1
ATOM 2531 C CA . GLY B 1 116 ? 55.764 17.953 -1.668 1.00 22.61 482 GLY B CA 1
ATOM 2532 C C . GLY B 1 116 ? 56.483 17.342 -0.508 1.00 28.74 482 GLY B C 1
ATOM 2533 O O . GLY B 1 116 ? 55.946 16.377 0.121 1.00 29.93 482 GLY B O 1
ATOM 2534 N N . ILE B 1 117 ? 57.649 17.927 -0.191 1.00 22.88 483 ILE B N 1
ATOM 2535 C CA . ILE B 1 117 ? 58.475 17.543 0.959 1.00 28.81 483 ILE B CA 1
ATOM 2536 C C . ILE B 1 117 ? 57.915 18.124 2.234 1.00 24.72 483 ILE B C 1
ATOM 2537 O O . ILE B 1 117 ? 57.640 19.332 2.305 1.00 19.15 483 ILE B O 1
ATOM 2542 N N . LEU B 1 118 ? 57.641 17.211 3.173 1.00 21.64 484 LEU B N 1
ATOM 2543 C CA . LEU B 1 118 ? 57.148 17.575 4.531 1.00 19.71 484 LEU B CA 1
ATOM 2544 C C . LEU B 1 118 ? 58.272 17.851 5.536 1.00 18.79 484 LEU B C 1
ATOM 2545 O O . LEU B 1 118 ? 59.086 16.969 5.806 1.00 20.18 484 LEU B O 1
ATOM 2550 N N . HIS B 1 119 ? 58.343 19.074 6.041 1.00 18.34 485 HIS B N 1
ATOM 2551 C CA . HIS B 1 119 ? 59.311 19.473 7.063 1.00 17.87 485 HIS B CA 1
ATOM 2552 C C . HIS B 1 119 ? 58.547 19.515 8.376 1.00 17.61 485 HIS B C 1
ATOM 2553 O O . HIS B 1 119 ? 57.631 20.307 8.525 1.00 18.28 485 HIS B O 1
ATOM 2560 N N . VAL B 1 120 ? 58.880 18.616 9.309 1.00 18.00 486 VAL B N 1
ATOM 2561 C CA . VAL B 1 120 ? 58.178 18.537 10.618 1.00 15.84 486 VAL B CA 1
ATOM 2562 C C . VAL B 1 120 ? 59.085 19.071 11.704 1.00 18.37 486 VAL B C 1
ATOM 2563 O O . VAL B 1 120 ? 60.221 18.645 11.813 1.00 22.11 486 VAL B O 1
ATOM 2567 N N . SER B 1 121 ? 58.613 20.018 12.504 1.00 17.04 487 SER B N 1
ATOM 2568 C CA . SER B 1 121 ? 59.367 20.653 13.597 1.00 16.32 487 SER B CA 1
ATOM 2569 C C . SER B 1 121 ? 58.554 20.473 14.899 1.00 16.49 487 SER B C 1
ATOM 2570 O O . SER B 1 121 ? 57.307 20.577 14.863 1.00 16.96 487 SER B O 1
ATOM 2573 N N . ALA B 1 122 ? 59.227 20.331 16.027 1.00 17.04 488 ALA B N 1
ATOM 2574 C CA . ALA B 1 122 ? 58.593 20.478 17.358 1.00 17.67 488 ALA B CA 1
ATOM 2575 C C . ALA B 1 122 ? 59.440 21.427 18.154 1.00 17.76 488 ALA B C 1
ATOM 2576 O O . ALA B 1 122 ? 60.669 21.327 18.111 1.00 20.03 488 ALA B O 1
ATOM 2578 N N . LYS B 1 123 ? 58.817 22.417 18.783 1.00 19.39 489 LYS B N 1
ATOM 2579 C CA . LYS B 1 123 ? 59.521 23.440 19.534 1.00 19.07 489 LYS B CA 1
ATOM 2580 C C . LYS B 1 123 ? 58.892 23.503 20.910 1.00 21.40 489 LYS B C 1
ATOM 2581 O O . LYS B 1 123 ? 57.678 23.636 21.017 1.00 21.51 489 LYS B O 1
ATOM 2587 N N . ASP B 1 124 ? 59.704 23.536 21.944 1.00 22.42 490 ASP B N 1
ATOM 2588 C CA . ASP B 1 124 ? 59.272 23.797 23.284 1.00 21.07 490 ASP B CA 1
ATOM 2589 C C . ASP B 1 124 ? 59.174 25.333 23.456 1.00 25.10 490 ASP B C 1
ATOM 2590 O O . ASP B 1 124 ? 60.178 26.020 23.367 1.00 30.51 490 ASP B O 1
ATOM 2595 N N . LYS B 1 125 ? 57.969 25.873 23.671 1.00 27.27 491 LYS B N 1
ATOM 2596 C CA . LYS B 1 125 ? 57.774 27.330 23.640 1.00 30.60 491 LYS B CA 1
ATOM 2597 C C . LYS B 1 125 ? 58.488 27.950 24.833 1.00 31.77 491 LYS B C 1
ATOM 2598 O O . LYS B 1 125 ? 58.969 29.059 24.722 1.00 42.77 491 LYS B O 1
ATOM 2604 N N . ASN B 1 126 ? 58.680 27.158 25.898 1.00 36.19 492 ASN B N 1
ATOM 2605 C CA . ASN B 1 126 ? 59.326 27.584 27.165 1.00 40.02 492 ASN B CA 1
ATOM 2606 C C . ASN B 1 126 ? 60.843 27.653 27.039 1.00 38.29 492 ASN B C 1
ATOM 2607 O O . ASN B 1 126 ? 61.450 28.677 27.326 1.00 52.37 492 ASN B O 1
ATOM 2612 N N . SER B 1 127 ? 61.441 26.536 26.630 1.00 39.83 493 SER B N 1
ATOM 2613 C CA . SER B 1 127 ? 62.887 26.337 26.722 1.00 44.67 493 SER B CA 1
ATOM 2614 C C . SER B 1 127 ? 63.534 26.832 25.445 1.00 37.77 493 SER B C 1
ATOM 2615 O O . SER B 1 127 ? 64.741 27.042 25.428 1.00 46.39 493 SER B O 1
ATOM 2618 N N . GLY B 1 128 ? 62.727 26.904 24.372 1.00 37.70 494 GLY B N 1
ATOM 2619 C CA . GLY B 1 128 ? 63.151 27.313 23.047 1.00 40.58 494 GLY B CA 1
ATOM 2620 C C . GLY B 1 128 ? 63.728 26.174 22.217 1.00 35.32 494 GLY B C 1
ATOM 2621 O O . GLY B 1 128 ? 64.111 26.408 21.042 1.00 42.61 494 GLY B O 1
ATOM 2622 N N . LYS B 1 129 ? 63.861 24.982 22.816 1.00 28.68 495 LYS B N 1
ATOM 2623 C CA . LYS B 1 129 ? 64.498 23.785 22.187 1.00 27.46 495 LYS B CA 1
ATOM 2624 C C . LYS B 1 129 ? 63.662 23.271 20.999 1.00 26.74 495 LYS B C 1
ATOM 2625 O O . LYS B 1 129 ? 62.460 23.293 21.062 1.00 23.50 495 LYS B O 1
ATOM 2631 N N . GLU B 1 130 ? 64.292 22.766 19.957 1.00 31.40 496 GLU B N 1
ATOM 2632 C CA . GLU B 1 130 ? 63.577 22.395 18.757 1.00 24.95 496 GLU B CA 1
ATOM 2633 C C . GLU B 1 130 ? 64.238 21.140 18.168 1.00 24.02 496 GLU B C 1
ATOM 2634 O O . GLU B 1 130 ? 65.458 20.936 18.261 1.00 34.31 496 GLU B O 1
ATOM 2640 N N . GLN B 1 131 ? 63.428 20.294 17.542 1.00 22.62 497 GLN B N 1
ATOM 2641 C CA . GLN B 1 131 ? 63.932 19.199 16.732 1.00 22.15 497 GLN B CA 1
ATOM 2642 C C . GLN B 1 131 ? 63.119 19.116 15.445 1.00 19.69 497 GLN B C 1
ATOM 2643 O O . GLN B 1 131 ? 61.952 19.489 15.437 1.00 20.66 497 GLN B O 1
ATOM 2649 N N . LYS B 1 132 ? 63.722 18.629 14.360 1.00 22.42 498 LYS B N 1
ATOM 2650 C CA . LYS B 1 132 ? 63.013 18.549 13.105 1.00 22.74 498 LYS B CA 1
ATOM 2651 C C . LYS B 1 132 ? 63.396 17.286 12.336 1.00 22.25 498 LYS B C 1
ATOM 2652 O O . LYS B 1 132 ? 64.461 16.680 12.562 1.00 25.90 498 LYS B O 1
ATOM 2658 N N . ILE B 1 133 ? 62.494 16.883 11.467 1.00 21.40 499 ILE B N 1
ATOM 2659 C CA . ILE B 1 133 ? 62.757 15.866 10.466 1.00 20.08 499 ILE B CA 1
ATOM 2660 C C . ILE B 1 133 ? 62.190 16.307 9.073 1.00 16.51 499 ILE B C 1
ATOM 2661 O O . ILE B 1 133 ? 61.371 17.226 8.979 1.00 20.93 499 ILE B O 1
ATOM 2666 N N . THR B 1 134 ? 62.644 15.621 8.036 1.00 22.41 500 THR B N 1
ATOM 2667 C CA . THR B 1 134 ? 62.145 15.807 6.661 1.00 25.17 500 THR B CA 1
ATOM 2668 C C . THR B 1 134 ? 61.629 14.413 6.160 1.00 22.15 500 THR B C 1
ATOM 2669 O O . THR B 1 134 ? 62.356 13.398 6.305 1.00 27.25 500 THR B O 1
ATOM 2673 N N . ILE B 1 135 ? 60.481 14.388 5.489 1.00 21.03 501 ILE B N 1
ATOM 2674 C CA . ILE B 1 135 ? 59.766 13.136 4.977 1.00 25.36 501 ILE B CA 1
ATOM 2675 C C . ILE B 1 135 ? 59.257 13.487 3.509 1.00 23.67 501 ILE B C 1
ATOM 2676 O O . ILE B 1 135 ? 58.802 14.579 3.260 1.00 30.45 501 ILE B O 1
ATOM 2681 N N . LYS B 1 136 ? 59.427 12.593 2.522 1.00 34.33 502 LYS B N 1
ATOM 2682 C CA . LYS B 1 136 ? 58.705 12.758 1.198 1.00 28.34 502 LYS B CA 1
ATOM 2683 C C . LYS B 1 136 ? 57.453 11.979 1.322 1.00 36.43 502 LYS B C 1
ATOM 2684 O O . LYS B 1 136 ? 57.393 10.805 0.981 1.00 46.73 502 LYS B O 1
ATOM 2690 N N . ALA B 1 137 ? 56.385 12.635 1.794 1.00 40.47 503 ALA B N 1
ATOM 2691 C CA . ALA B 1 137 ? 55.188 11.898 2.145 1.00 31.61 503 ALA B CA 1
ATOM 2692 C C . ALA B 1 137 ? 54.509 11.281 0.947 1.00 30.79 503 ALA B C 1
ATOM 2693 O O . ALA B 1 137 ? 53.749 10.307 1.092 1.00 36.63 503 ALA B O 1
ATOM 2695 N N . SER B 1 138 ? 54.755 11.852 -0.222 1.00 41.76 504 SER B N 1
ATOM 2696 C CA . SER B 1 138 ? 54.059 11.393 -1.390 1.00 43.55 504 SER B CA 1
ATOM 2697 C C . SER B 1 138 ? 54.793 10.267 -2.123 1.00 43.30 504 SER B C 1
ATOM 2698 O O . SER B 1 138 ? 54.250 9.700 -3.108 1.00 47.58 504 SER B O 1
ATOM 2701 N N . SER B 1 139 ? 55.994 9.938 -1.633 1.00 47.50 505 SER B N 1
ATOM 2702 C CA . SER B 1 139 ? 56.807 8.850 -2.189 1.00 43.74 505 SER B CA 1
ATOM 2703 C C . SER B 1 139 ? 56.266 7.508 -1.663 1.00 62.68 505 SER B C 1
ATOM 2704 O O . SER B 1 139 ? 56.031 7.342 -0.451 1.00 69.67 505 SER B O 1
ATOM 2707 N N . GLY B 1 140 ? 56.043 6.576 -2.589 1.00 72.46 506 GLY B N 1
ATOM 2708 C CA . GLY B 1 140 ? 55.612 5.202 -2.271 1.00 63.64 506 GLY B CA 1
ATOM 2709 C C . GLY B 1 140 ? 54.115 4.974 -2.231 1.00 67.25 506 GLY B C 1
ATOM 2710 O O . GLY B 1 140 ? 53.657 4.023 -1.612 1.00 84.51 506 GLY B O 1
ATOM 2711 N N . LEU B 1 141 ? 53.344 5.847 -2.875 1.00 51.10 507 LEU B N 1
ATOM 2712 C CA . LEU B 1 141 ? 51.903 5.692 -2.917 1.00 51.42 507 LEU B CA 1
ATOM 2713 C C . LEU B 1 141 ? 51.421 5.658 -4.357 1.00 52.92 507 LEU B C 1
ATOM 2714 O O . LEU B 1 141 ? 51.845 6.471 -5.175 1.00 67.97 507 LEU B O 1
ATOM 2719 N N . ASN B 1 142 ? 50.556 4.715 -4.694 1.00 45.29 508 ASN B N 1
ATOM 2720 C CA . ASN B 1 142 ? 49.889 4.807 -5.992 1.00 51.65 508 ASN B CA 1
ATOM 2721 C C . ASN B 1 142 ? 48.426 5.080 -5.772 1.00 46.28 508 ASN B C 1
ATOM 2722 O O . ASN B 1 142 ? 47.945 4.960 -4.618 1.00 36.73 508 ASN B O 1
ATOM 2727 N N . GLU B 1 143 ? 47.703 5.442 -6.838 1.00 41.67 509 GLU B N 1
ATOM 2728 C CA . GLU B 1 143 ? 46.246 5.654 -6.694 1.00 38.36 509 GLU B CA 1
ATOM 2729 C C . GLU B 1 143 ? 45.502 4.466 -6.085 1.00 40.39 509 GLU B C 1
ATOM 2730 O O . GLU B 1 143 ? 44.561 4.683 -5.329 1.00 31.12 509 GLU B O 1
ATOM 2736 N N . ASP B 1 144 ? 45.908 3.227 -6.362 1.00 43.09 510 ASP B N 1
ATOM 2737 C CA . ASP B 1 144 ? 45.164 2.103 -5.787 1.00 39.50 510 ASP B CA 1
ATOM 2738 C C . ASP B 1 144 ? 45.293 2.013 -4.263 1.00 37.24 510 ASP B C 1
ATOM 2739 O O . ASP B 1 144 ? 44.292 1.795 -3.566 1.00 33.94 510 ASP B O 1
ATOM 2744 N N . GLU B 1 145 ? 46.502 2.191 -3.754 1.00 41.91 511 GLU B N 1
ATOM 2745 C CA . GLU B 1 145 ? 46.729 2.252 -2.318 1.00 39.25 511 GLU B CA 1
ATOM 2746 C C . GLU B 1 145 ? 45.984 3.413 -1.652 1.00 29.76 511 GLU B C 1
ATOM 2747 O O . GLU B 1 145 ? 45.407 3.248 -0.563 1.00 30.10 511 GLU B O 1
ATOM 2753 N N . ILE B 1 146 ? 46.022 4.597 -2.263 1.00 23.75 512 ILE B N 1
ATOM 2754 C CA . ILE B 1 146 ? 45.286 5.753 -1.716 1.00 22.72 512 ILE B CA 1
ATOM 2755 C C . ILE B 1 146 ? 43.788 5.415 -1.620 1.00 22.68 512 ILE B C 1
ATOM 2756 O O . ILE B 1 146 ? 43.124 5.677 -0.592 1.00 20.41 512 ILE B O 1
ATOM 2761 N N . GLN B 1 147 ? 43.260 4.848 -2.704 1.00 23.28 513 GLN B N 1
ATOM 2762 C CA . GLN B 1 147 ? 41.839 4.639 -2.775 1.00 23.48 513 GLN B CA 1
ATOM 2763 C C . GLN B 1 147 ? 41.453 3.548 -1.761 1.00 19.82 513 GLN B C 1
ATOM 2764 O O . GLN B 1 147 ? 40.345 3.642 -1.199 1.00 20.77 513 GLN B O 1
ATOM 2770 N N . LYS B 1 148 ? 42.320 2.549 -1.496 1.00 21.61 514 LYS B N 1
ATOM 2771 C CA . LYS B 1 148 ? 42.054 1.520 -0.464 1.00 20.29 514 LYS B CA 1
ATOM 2772 C C . LYS B 1 148 ? 41.878 2.194 0.897 1.00 22.25 514 LYS B C 1
ATOM 2773 O O . LYS B 1 148 ? 40.962 1.904 1.655 1.00 20.09 514 LYS B O 1
ATOM 2779 N N . MET B 1 149 ? 42.778 3.107 1.185 1.00 21.40 515 MET B N 1
ATOM 2780 C CA . MET B 1 149 ? 42.735 3.831 2.411 1.00 20.71 515 MET B CA 1
ATOM 2781 C C . MET B 1 149 ? 41.446 4.638 2.511 1.00 18.27 515 MET B C 1
ATOM 2782 O O . MET B 1 149 ? 40.869 4.686 3.599 1.00 18.70 515 MET B O 1
ATOM 2787 N N . VAL B 1 150 ? 41.040 5.326 1.478 1.00 17.98 516 VAL B N 1
ATOM 2788 C CA . VAL B 1 150 ? 39.838 6.169 1.486 1.00 15.55 516 VAL B CA 1
ATOM 2789 C C . VAL B 1 150 ? 38.645 5.229 1.723 1.00 15.18 516 VAL B C 1
ATOM 2790 O O . VAL B 1 150 ? 37.769 5.552 2.551 1.00 16.83 516 VAL B O 1
ATOM 2794 N N . ARG B 1 151 ? 38.565 4.125 0.968 1.00 15.53 517 ARG B N 1
ATOM 2795 C CA . ARG B 1 151 ? 37.406 3.231 1.115 1.00 14.80 517 ARG B CA 1
ATOM 2796 C C . ARG B 1 151 ? 37.350 2.648 2.510 1.00 16.69 517 ARG B C 1
ATOM 2797 O O . ARG B 1 151 ? 36.252 2.495 3.063 1.00 16.33 517 ARG B O 1
ATOM 2805 N N . ASP B 1 152 ? 38.486 2.224 3.045 1.00 16.92 518 ASP B N 1
ATOM 2806 C CA . ASP B 1 152 ? 38.490 1.602 4.350 1.00 17.57 518 ASP B CA 1
ATOM 2807 C C . ASP B 1 152 ? 38.046 2.615 5.386 1.00 17.68 518 ASP B C 1
ATOM 2808 O O . ASP B 1 152 ? 37.426 2.230 6.361 1.00 20.11 518 ASP B O 1
ATOM 2813 N N . ALA B 1 153 ? 38.475 3.867 5.246 1.00 17.83 519 ALA B N 1
ATOM 2814 C CA . ALA B 1 153 ? 38.126 4.901 6.210 1.00 18.03 519 ALA B CA 1
ATOM 2815 C C . ALA B 1 153 ? 36.633 5.112 6.143 1.00 17.93 519 ALA B C 1
ATOM 2816 O O . ALA B 1 153 ? 35.973 5.230 7.195 1.00 21.54 519 ALA B O 1
ATOM 2818 N N . GLU B 1 154 ? 36.067 5.106 4.925 1.00 17.63 520 GLU B N 1
ATOM 2819 C CA . GLU B 1 154 ? 34.606 5.288 4.799 1.00 16.03 520 GLU B CA 1
ATOM 2820 C C . GLU B 1 154 ? 33.869 4.105 5.480 1.00 17.72 520 GLU B C 1
ATOM 2821 O O . GLU B 1 154 ? 32.931 4.293 6.290 1.00 21.03 520 GLU B O 1
ATOM 2827 N N . ALA B 1 155 ? 34.257 2.888 5.119 1.00 16.97 521 ALA B N 1
ATOM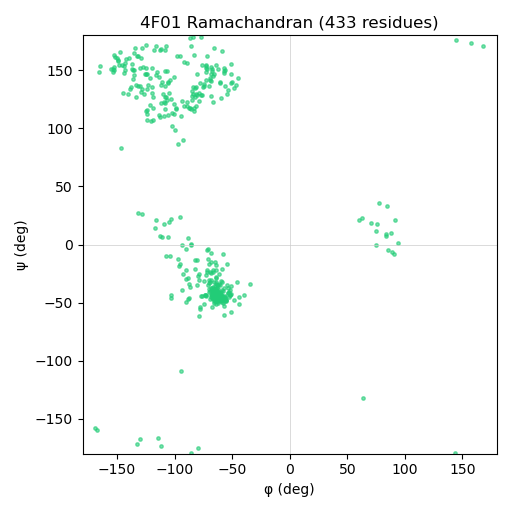 2828 C CA . ALA B 1 155 ? 33.553 1.679 5.642 1.00 16.69 521 ALA B CA 1
ATOM 2829 C C . ALA B 1 155 ? 33.636 1.666 7.193 1.00 18.73 521 ALA B C 1
ATOM 2830 O O . ALA B 1 155 ? 32.700 1.127 7.833 1.00 24.62 521 ALA B O 1
ATOM 2832 N N . ASN B 1 156 ? 34.739 2.199 7.768 1.00 20.01 522 ASN B N 1
ATOM 2833 C CA . ASN B 1 156 ? 34.962 2.108 9.218 1.00 22.02 522 ASN B CA 1
ATOM 2834 C C . ASN B 1 156 ? 34.684 3.370 9.960 1.00 22.21 522 ASN B C 1
ATOM 2835 O O . ASN B 1 156 ? 35.149 3.524 11.083 1.00 24.72 522 ASN B O 1
ATOM 2840 N N . ALA B 1 157 ? 33.880 4.252 9.374 1.00 21.20 523 ALA B N 1
ATOM 2841 C CA . ALA B 1 157 ? 33.730 5.582 9.916 1.00 23.79 523 ALA B CA 1
ATOM 2842 C C . ALA B 1 157 ? 33.052 5.550 11.270 1.00 23.18 523 ALA B C 1
ATOM 2843 O O . ALA B 1 157 ? 33.468 6.288 12.217 1.00 26.07 523 ALA B O 1
ATOM 2845 N N . GLU B 1 158 ? 32.006 4.713 11.393 1.00 24.26 524 GLU B N 1
ATOM 2846 C CA . GLU B 1 158 ? 31.285 4.628 12.684 1.00 26.31 524 GLU B CA 1
ATOM 2847 C C . GLU B 1 158 ? 32.192 4.071 13.779 1.00 24.95 524 GLU B C 1
ATOM 2848 O O . GLU B 1 158 ? 32.269 4.675 14.879 1.00 28.85 524 GLU B O 1
ATOM 2854 N N . ALA B 1 159 ? 32.885 2.952 13.517 1.00 27.40 525 ALA B N 1
ATOM 2855 C CA . ALA B 1 159 ? 33.771 2.385 14.498 1.00 24.30 525 ALA B CA 1
ATOM 2856 C C . ALA B 1 159 ? 34.877 3.392 14.901 1.00 24.99 525 ALA B C 1
ATOM 2857 O O . ALA B 1 159 ? 35.242 3.517 16.095 1.00 25.13 525 ALA B O 1
ATOM 2859 N N . ASP B 1 160 ? 35.386 4.140 13.939 1.00 23.03 526 ASP B N 1
ATOM 2860 C CA . ASP B 1 160 ? 36.393 5.161 14.205 1.00 21.49 526 ASP B CA 1
ATOM 2861 C C . ASP B 1 160 ? 35.842 6.334 15.029 1.00 21.47 526 ASP B C 1
ATOM 2862 O O . ASP B 1 160 ? 36.528 6.870 15.925 1.00 23.05 526 ASP B O 1
ATOM 2867 N N . ARG B 1 161 ? 34.646 6.833 14.720 1.00 25.28 527 ARG B N 1
ATOM 2868 C CA . ARG B 1 161 ? 33.991 7.831 15.569 1.00 26.56 527 ARG B CA 1
ATOM 2869 C C . ARG B 1 161 ? 33.858 7.309 17.002 1.00 27.15 527 ARG B C 1
ATOM 2870 O O . ARG B 1 161 ? 34.165 8.032 17.955 1.00 27.71 527 ARG B O 1
ATOM 2878 N N . LYS B 1 162 ? 33.384 6.072 17.166 1.00 26.60 528 LYS B N 1
ATOM 2879 C CA . LYS B 1 162 ? 33.155 5.575 18.506 1.00 32.91 528 LYS B CA 1
ATOM 2880 C C . LYS B 1 162 ? 34.493 5.441 19.249 1.00 28.57 528 LYS B C 1
ATOM 2881 O O . LYS B 1 162 ? 34.577 5.723 20.439 1.00 29.03 528 LYS B O 1
ATOM 2887 N N . PHE B 1 163 ? 35.545 5.013 18.546 1.00 28.60 529 PHE B N 1
ATOM 2888 C CA . PHE B 1 163 ? 36.883 4.932 19.154 1.00 24.65 529 PHE B CA 1
ATOM 2889 C C . PHE B 1 163 ? 37.377 6.299 19.663 1.00 22.28 529 PHE B C 1
ATOM 2890 O O . PHE B 1 163 ? 37.905 6.416 20.802 1.00 26.65 529 PHE B O 1
ATOM 2898 N N . GLU B 1 164 ? 37.215 7.336 18.821 1.00 21.62 530 GLU B N 1
ATOM 2899 C CA . GLU B 1 164 ? 37.641 8.680 19.168 1.00 25.20 530 GLU B CA 1
ATOM 2900 C C . GLU B 1 164 ? 36.882 9.233 20.368 1.00 27.38 530 GLU B C 1
ATOM 2901 O O . GLU B 1 164 ? 37.476 9.827 21.292 1.00 25.77 530 GLU B O 1
ATOM 2907 N N . GLU B 1 165 ? 35.577 8.972 20.379 1.00 24.95 531 GLU B N 1
ATOM 2908 C CA . GLU B 1 165 ? 34.723 9.400 21.519 1.00 27.01 531 GLU B CA 1
ATOM 2909 C C . GLU B 1 165 ? 35.114 8.703 22.800 1.00 25.88 531 GLU B C 1
ATOM 2910 O O . GLU B 1 165 ? 35.072 9.305 23.889 1.00 26.07 531 GLU B O 1
ATOM 2916 N N . LEU B 1 166 ? 35.468 7.422 22.691 1.00 23.62 532 LEU B N 1
ATOM 2917 C CA . LEU B 1 166 ? 35.910 6.672 23.856 1.00 26.66 532 LEU B CA 1
ATOM 2918 C C . LEU B 1 166 ? 37.212 7.200 24.362 1.00 26.68 532 LEU B C 1
ATOM 2919 O O . LEU B 1 166 ? 37.377 7.389 25.574 1.00 25.37 532 LEU B O 1
ATOM 2924 N N . VAL B 1 167 ? 38.135 7.499 23.469 1.00 24.23 533 VAL B N 1
ATOM 2925 C CA . VAL B 1 167 ? 39.408 8.019 23.926 1.00 22.55 533 VAL B CA 1
ATOM 2926 C C . VAL B 1 167 ? 39.231 9.401 24.545 1.00 21.58 533 VAL B C 1
ATOM 2927 O O . VAL B 1 167 ? 39.893 9.713 25.552 1.00 21.89 533 VAL B O 1
ATOM 2931 N N . GLN B 1 168 ? 38.400 10.251 23.942 1.00 22.07 534 GLN B N 1
ATOM 2932 C CA . GLN B 1 168 ? 38.117 11.587 24.500 1.00 21.88 534 GLN B CA 1
ATOM 2933 C C . GLN B 1 168 ? 37.589 11.443 25.908 1.00 20.56 534 GLN B C 1
ATOM 2934 O O . GLN B 1 168 ? 38.073 12.147 26.813 1.00 23.49 534 GLN B O 1
ATOM 2940 N N . THR B 1 169 ? 36.643 10.527 26.120 1.00 22.85 535 THR B N 1
ATOM 2941 C CA . THR B 1 169 ? 36.043 10.286 27.480 1.00 24.44 535 THR B CA 1
ATOM 2942 C C . THR B 1 169 ? 37.108 9.716 28.421 1.00 21.56 535 THR B C 1
ATOM 2943 O O . THR B 1 169 ? 37.229 10.130 29.584 1.00 26.13 535 THR B O 1
ATOM 2947 N N . ARG B 1 170 ? 37.935 8.802 27.931 1.00 21.52 536 ARG B N 1
ATOM 2948 C CA . ARG B 1 170 ? 39.002 8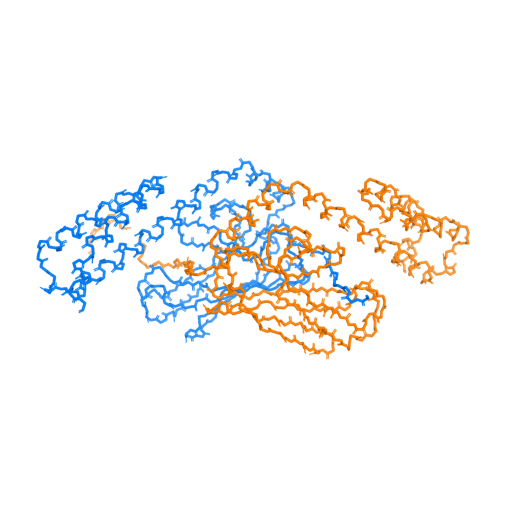.303 28.763 1.00 27.43 536 ARG B CA 1
ATOM 2949 C C . ARG B 1 170 ? 40.009 9.383 29.180 1.00 26.65 536 ARG B C 1
ATOM 2950 O O . ARG B 1 170 ? 40.437 9.456 30.323 1.00 24.11 536 ARG B O 1
ATOM 2958 N N . ASN B 1 171 ? 40.384 10.241 28.248 1.00 22.82 537 ASN B N 1
ATOM 2959 C CA . ASN B 1 171 ? 41.350 11.303 28.554 1.00 19.91 537 ASN B CA 1
ATOM 2960 C C . ASN B 1 171 ? 40.727 12.301 29.532 1.00 21.58 537 ASN B C 1
ATOM 2961 O O . ASN B 1 171 ? 41.434 12.829 30.402 1.00 24.88 537 ASN B O 1
ATOM 2966 N N . GLN B 1 172 ? 39.428 12.590 29.371 1.00 19.55 538 GLN B N 1
ATOM 2967 C CA . GLN B 1 172 ? 38.747 13.481 30.310 1.00 23.17 538 GLN B CA 1
ATOM 2968 C C . GLN B 1 172 ? 38.813 12.820 31.689 1.00 24.62 538 GLN B C 1
ATOM 2969 O O . GLN B 1 172 ? 39.076 13.535 32.689 1.00 25.02 538 GLN B O 1
ATOM 2975 N N . GLY B 1 173 ? 38.523 11.513 31.778 1.00 22.72 539 GLY B N 1
ATOM 2976 C CA . GLY B 1 173 ? 38.460 10.803 33.062 1.00 28.71 539 GLY B CA 1
ATOM 2977 C C . GLY B 1 173 ? 39.800 10.807 33.732 1.00 29.08 539 GLY B C 1
ATOM 2978 O O . GLY B 1 173 ? 39.942 11.040 34.955 1.00 34.81 539 GLY B O 1
ATOM 2979 N N . ASP B 1 174 ? 40.812 10.575 32.916 1.00 29.30 540 ASP B N 1
ATOM 2980 C CA . ASP B 1 174 ? 42.188 10.622 33.379 1.00 32.15 540 ASP B CA 1
ATOM 2981 C C . ASP B 1 174 ? 42.577 11.983 33.978 1.00 39.35 540 ASP B C 1
ATOM 2982 O O . ASP B 1 174 ? 43.116 12.022 35.085 1.00 39.48 540 ASP B O 1
ATOM 2987 N N . HIS B 1 175 ? 42.244 13.082 33.300 1.00 29.09 541 HIS B N 1
ATOM 2988 C CA . HIS B 1 175 ? 42.463 14.489 33.755 1.00 39.17 541 HIS B CA 1
ATOM 2989 C C . HIS B 1 175 ? 41.715 14.838 35.003 1.00 47.93 541 HIS B C 1
ATOM 2990 O O . HIS B 1 175 ? 42.266 15.419 35.893 1.00 68.76 541 HIS B O 1
ATOM 2997 N N . LEU B 1 176 ? 40.430 14.507 35.032 1.00 39.26 542 LEU B N 1
ATOM 2998 C CA . LEU B 1 176 ? 39.555 14.785 36.171 1.00 37.82 542 LEU B CA 1
ATOM 2999 C C . LEU B 1 176 ? 40.199 14.170 37.408 1.00 50.77 542 LEU B C 1
ATOM 3000 O O . LEU B 1 176 ? 40.358 14.805 38.486 1.00 42.26 542 LEU B O 1
ATOM 3005 N N . LEU B 1 177 ? 40.603 12.919 37.250 1.00 41.17 543 LEU B N 1
ATOM 3006 C CA . LEU B 1 177 ? 41.102 12.199 38.392 1.00 48.59 543 LEU B CA 1
ATOM 3007 C C . LEU B 1 177 ? 42.457 12.712 38.888 1.00 53.07 543 LEU B C 1
ATOM 3008 O O . LEU B 1 177 ? 42.691 12.776 40.101 1.00 54.24 543 LEU B O 1
ATOM 3013 N N . HIS B 1 178 ? 43.346 13.079 37.973 1.00 48.34 544 HIS B N 1
ATOM 3014 C CA . HIS B 1 178 ? 44.592 13.728 38.386 1.00 51.51 544 HIS B CA 1
ATOM 3015 C C . HIS B 1 178 ? 44.428 15.127 38.951 1.00 67.25 544 HIS B C 1
ATOM 3016 O O . HIS B 1 178 ? 45.069 15.434 39.969 1.00 64.26 544 HIS B O 1
ATOM 3023 N N . SER B 1 179 ? 43.635 16.000 38.317 1.00 72.38 545 SER B N 1
ATOM 3024 C CA . SER B 1 179 ? 43.540 17.423 38.725 1.00 61.14 545 SER B CA 1
ATOM 3025 C C . SER B 1 179 ? 42.711 17.571 40.030 1.00 64.60 545 SER B C 1
ATOM 3026 O O . SER B 1 179 ? 42.947 18.475 40.895 1.00 51.21 545 SER B O 1
ATOM 3029 N N . THR B 1 180 ? 41.747 16.663 40.172 1.00 45.09 546 THR B N 1
ATOM 3030 C CA . THR B 1 180 ? 41.034 16.521 41.415 1.00 48.34 546 THR B CA 1
ATOM 3031 C C . THR B 1 180 ? 41.973 16.256 42.559 1.00 42.97 546 THR B C 1
ATOM 3032 O O . THR B 1 180 ? 41.809 16.910 43.640 1.00 40.10 546 THR B O 1
ATOM 3036 N N . ARG B 1 181 ? 42.947 15.355 42.413 1.00 54.98 547 ARG B N 1
ATOM 3037 C CA . ARG B 1 181 ? 43.863 15.091 43.552 1.00 49.58 547 ARG B CA 1
ATOM 3038 C C . ARG B 1 181 ? 44.762 16.285 43.926 1.00 57.70 547 ARG B C 1
ATOM 3039 O O . ARG B 1 181 ? 44.868 16.637 45.122 1.00 50.16 547 ARG B O 1
ATOM 3047 N N . LYS B 1 182 ? 45.333 16.938 42.903 1.00 50.29 548 LYS B N 1
ATOM 3048 C CA . LYS B 1 182 ? 46.157 18.165 43.045 1.00 64.39 548 LYS B CA 1
ATOM 3049 C C . LYS B 1 182 ? 45.419 19.235 43.850 1.00 72.02 548 LYS B C 1
ATOM 3050 O O . LYS B 1 182 ? 46.008 19.894 44.724 1.00 89.62 548 LYS B O 1
ATOM 3056 N N . GLN B 1 183 ? 44.130 19.398 43.551 1.00 62.80 549 GLN B N 1
ATOM 3057 C CA . GLN B 1 183 ? 43.251 20.285 44.309 1.00 56.99 549 GLN B CA 1
ATOM 3058 C C . GLN B 1 183 ? 42.965 19.787 45.734 1.00 56.55 549 GLN B C 1
ATOM 3059 O O . GLN B 1 183 ? 42.683 20.601 46.629 1.00 38.07 549 GLN B O 1
ATOM 3065 N N . VAL B 1 184 ? 42.948 18.484 45.953 1.00 42.98 550 VAL B N 1
ATOM 3066 C CA . VAL B 1 184 ? 42.768 18.007 47.324 1.00 57.28 550 VAL B CA 1
ATOM 3067 C C . VAL B 1 184 ? 43.945 18.364 48.257 1.00 64.64 550 VAL B C 1
ATOM 3068 O O . VAL B 1 184 ? 43.763 18.927 49.329 1.00 62.13 550 VAL B O 1
ATOM 3072 N N . GLU B 1 185 ? 45.148 18.064 47.818 1.00 66.85 551 GLU B N 1
ATOM 3073 C CA . GLU B 1 185 ? 46.340 18.381 48.560 1.00 79.36 551 GLU B CA 1
ATOM 3074 C C . GLU B 1 185 ? 46.574 19.913 48.569 1.00 84.58 551 GLU B C 1
ATOM 3075 O O . GLU B 1 185 ? 46.988 20.501 49.568 1.00 109.75 551 GLU B O 1
ATOM 3081 N N . GLU B 1 186 ? 46.343 20.579 47.455 1.00 81.15 552 GLU B N 1
ATOM 3082 C CA . GLU B 1 186 ? 46.543 22.008 47.457 1.00 79.22 552 GLU B CA 1
ATOM 3083 C C . GLU B 1 186 ? 45.571 22.721 48.394 1.00 75.35 552 GLU B C 1
ATOM 3084 O O . GLU B 1 186 ? 45.952 23.583 49.181 1.00 92.78 552 GLU B O 1
ATOM 3090 N N . ALA B 1 187 ? 44.311 22.368 48.333 1.00 90.36 553 ALA B N 1
ATOM 3091 C CA . ALA B 1 187 ? 43.377 22.920 49.284 1.00 93.46 553 ALA B CA 1
ATOM 3092 C C . ALA B 1 187 ? 43.293 21.863 50.318 1.00 82.17 553 ALA B C 1
ATOM 3093 O O . ALA B 1 187 ? 42.454 21.014 50.254 1.00 73.11 553 ALA B O 1
ATOM 3095 N N . GLY B 1 188 ? 44.189 21.911 51.273 1.00 72.72 554 GLY B N 1
ATOM 3096 C CA . GLY B 1 188 ? 44.293 20.827 52.204 1.00 76.94 554 GLY B CA 1
ATOM 3097 C C . GLY B 1 188 ? 43.482 21.126 53.419 1.00 99.53 554 GLY B C 1
ATOM 3098 O O . GLY B 1 188 ? 42.261 21.123 53.386 1.00 111.56 554 GLY B O 1
ATOM 3099 N N . ASP B 1 189 ? 44.165 21.392 54.515 1.00 103.47 555 ASP B N 1
ATOM 3100 C CA . ASP B 1 189 ? 43.430 21.533 55.794 1.00 73.85 555 ASP B CA 1
ATOM 3101 C C . ASP B 1 189 ? 42.059 22.169 55.631 1.00 75.26 555 ASP B C 1
ATOM 3102 O O . ASP B 1 189 ? 41.118 21.827 56.355 1.00 80.10 555 ASP B O 1
ATOM 3107 N N . LYS B 1 190 ? 41.971 23.091 54.668 1.00 95.68 556 LYS B N 1
ATOM 3108 C CA . LYS B 1 190 ? 40.755 23.861 54.379 1.00 105.13 556 LYS B CA 1
ATOM 3109 C C . LYS B 1 190 ? 39.574 22.929 54.039 1.00 103.20 556 LYS B C 1
ATOM 3110 O O . LYS B 1 190 ? 38.413 23.376 53.928 1.00 115.57 556 LYS B O 1
ATOM 3116 N N . LEU B 1 191 ? 39.886 21.631 53.895 1.00 100.02 557 LEU B N 1
ATOM 3117 C CA . LEU B 1 191 ? 38.870 20.599 53.674 1.00 88.66 557 LEU B CA 1
ATOM 3118 C C . LEU B 1 191 ? 38.828 19.480 54.711 1.00 107.32 557 LEU B C 1
ATOM 3119 O O . LEU B 1 191 ? 39.874 19.053 55.244 1.00 134.70 557 LEU B O 1
ATOM 3124 N N . PRO B 1 192 ? 37.596 19.021 55.015 1.00 106.49 558 PRO B N 1
ATOM 3125 C CA . PRO B 1 192 ? 37.282 17.886 55.885 1.00 115.29 558 PRO B CA 1
ATOM 3126 C C . PRO B 1 192 ? 38.024 16.572 55.564 1.00 125.15 558 PRO B C 1
ATOM 3127 O O . PRO B 1 192 ? 38.464 16.357 54.422 1.00 134.71 558 PRO B O 1
ATOM 3131 N N . ALA B 1 193 ? 38.154 15.722 56.595 1.00 141.31 559 ALA B N 1
ATOM 3132 C CA . ALA B 1 193 ? 38.729 14.359 56.520 1.00 122.38 559 ALA B CA 1
ATOM 3133 C C . ALA B 1 193 ? 37.767 13.335 55.888 1.00 129.08 559 ALA B C 1
ATOM 3134 O O . ALA B 1 193 ? 38.191 12.505 54.989 1.00 149.38 559 ALA B O 1
ATOM 3136 N N . ASP B 1 194 ? 36.465 13.409 56.342 1.00 106.03 560 ASP B N 1
ATOM 3137 C CA . ASP B 1 194 ? 35.390 12.642 55.660 1.00 113.51 560 ASP B CA 1
ATOM 3138 C C . ASP B 1 194 ? 35.087 13.187 54.225 1.00 138.70 560 ASP B C 1
ATOM 3139 O O . ASP B 1 194 ? 34.389 12.546 53.476 1.00 159.72 560 ASP B O 1
ATOM 3144 N N . ASP B 1 195 ? 35.667 14.314 53.828 1.00 158.63 561 ASP B N 1
ATOM 3145 C CA . ASP B 1 195 ? 35.692 14.657 52.405 1.00 175.66 561 ASP B CA 1
ATOM 3146 C C . ASP B 1 195 ? 36.837 13.840 51.831 1.00 175.95 561 ASP B C 1
ATOM 3147 O O . ASP B 1 195 ? 36.692 13.327 50.760 1.00 136.10 561 ASP B O 1
ATOM 3152 N N . LYS B 1 196 ? 37.926 13.623 52.566 1.00 116.84 562 LYS B N 1
ATOM 3153 C CA . LYS B 1 196 ? 38.942 12.704 52.038 1.00 115.28 562 LYS B CA 1
ATOM 3154 C C . LYS B 1 196 ? 38.374 11.259 52.123 1.00 109.22 562 LYS B C 1
ATOM 3155 O O . LYS B 1 196 ? 39.014 10.295 51.659 1.00 119.24 562 LYS B O 1
ATOM 3161 N N . THR B 1 197 ? 37.168 11.120 52.726 1.00 124.08 563 THR B N 1
ATOM 3162 C CA . THR B 1 197 ? 36.416 9.851 52.666 1.00 109.41 563 THR B CA 1
ATOM 3163 C C . THR B 1 197 ? 35.574 9.829 51.382 1.00 126.97 563 THR B C 1
ATOM 3164 O O . THR B 1 197 ? 35.442 8.698 50.754 1.00 146.88 563 THR B O 1
ATOM 3168 N N . ALA B 1 198 ? 35.047 11.090 51.046 1.00 124.42 564 ALA B N 1
ATOM 3169 C CA . ALA B 1 198 ? 34.031 11.180 49.998 1.00 119.49 564 ALA B CA 1
ATOM 3170 C C . ALA B 1 198 ? 34.815 11.327 48.696 1.00 114.61 564 ALA B C 1
ATOM 3171 O O . ALA B 1 198 ? 34.529 10.578 47.646 1.00 132.17 564 ALA B O 1
ATOM 3173 N N . ILE B 1 199 ? 35.794 12.207 48.695 1.00 152.28 565 ILE B N 1
ATOM 3174 C CA . ILE B 1 199 ? 36.559 12.438 47.497 1.00 101.03 565 ILE B CA 1
ATOM 3175 C C . ILE B 1 199 ? 37.594 11.350 47.230 1.00 85.15 565 ILE B C 1
ATOM 3176 O O . ILE B 1 199 ? 37.583 10.817 46.173 1.00 52.56 565 ILE B O 1
ATOM 3181 N N . GLU B 1 200 ? 38.493 11.000 48.158 1.00 99.74 566 GLU B N 1
ATOM 3182 C CA . GLU B 1 200 ? 39.479 9.933 47.841 1.00 102.50 566 GLU B CA 1
ATOM 3183 C C . GLU B 1 200 ? 38.839 8.602 47.358 1.00 90.37 566 GLU B C 1
ATOM 3184 O O . GLU B 1 200 ? 39.511 7.756 46.751 1.00 98.29 566 GLU B O 1
ATOM 3190 N N . SER B 1 201 ? 37.537 8.448 47.619 1.00 94.40 567 SER B N 1
ATOM 3191 C CA . SER B 1 201 ? 36.769 7.256 47.251 1.00 80.56 567 SER B CA 1
ATOM 3192 C C . SER B 1 201 ? 36.384 7.252 45.780 1.00 70.25 567 SER B C 1
ATOM 3193 O O . SER B 1 201 ? 36.786 6.368 45.007 1.00 85.11 567 SER B O 1
ATOM 3196 N N . ALA B 1 202 ? 35.600 8.266 45.387 1.00 58.49 568 ALA B N 1
ATOM 3197 C CA . ALA B 1 202 ? 35.096 8.354 44.025 1.00 87.73 568 ALA B CA 1
ATOM 3198 C C . ALA B 1 202 ? 36.292 8.417 43.064 1.00 76.50 568 ALA B C 1
ATOM 3199 O O . ALA B 1 202 ? 36.227 7.860 41.962 1.00 86.93 568 ALA B O 1
ATOM 3201 N N . LEU B 1 203 ? 37.391 9.016 43.550 1.00 63.87 569 LEU B N 1
ATOM 3202 C CA . LEU B 1 203 ? 38.689 9.084 42.851 1.00 73.56 569 LEU B CA 1
ATOM 3203 C C . LEU B 1 203 ? 39.321 7.701 42.656 1.00 77.30 569 LEU B C 1
ATOM 3204 O O . LEU B 1 203 ? 39.752 7.352 41.544 1.00 67.91 569 LEU B O 1
ATOM 3209 N N . THR B 1 204 ? 39.369 6.910 43.727 1.00 85.33 570 THR B N 1
ATOM 3210 C CA . THR B 1 204 ? 39.742 5.508 43.569 1.00 77.56 570 THR B CA 1
ATOM 3211 C C . THR B 1 204 ? 38.723 4.819 42.652 1.00 64.73 570 THR B C 1
ATOM 3212 O O . THR B 1 204 ? 39.114 4.004 41.868 1.00 45.11 570 THR B O 1
ATOM 3216 N N . ALA B 1 205 ? 37.443 5.195 42.700 1.00 52.65 571 ALA B N 1
ATOM 3217 C CA . ALA B 1 205 ? 36.421 4.547 41.860 1.00 69.22 571 ALA B CA 1
ATOM 3218 C C . ALA B 1 205 ? 36.515 4.893 40.354 1.00 71.58 571 ALA B C 1
ATOM 3219 O O . ALA B 1 205 ? 36.048 4.114 39.496 1.00 72.38 571 ALA B O 1
ATOM 3221 N N . LEU B 1 206 ? 37.158 6.020 40.048 1.00 61.01 572 LEU B N 1
ATOM 3222 C CA . LEU B 1 206 ? 37.235 6.558 38.675 1.00 63.33 572 LEU B CA 1
ATOM 3223 C C . LEU B 1 206 ? 38.245 5.826 37.781 1.00 58.60 572 LEU B C 1
ATOM 3224 O O . LEU B 1 206 ? 37.929 5.497 36.625 1.00 99.50 572 LEU B O 1
ATOM 3229 N N . GLU B 1 207 ? 39.433 5.554 38.330 1.00 72.63 573 GLU B N 1
ATOM 3230 C CA . GLU B 1 207 ? 40.485 4.765 37.658 1.00 76.21 573 GLU B CA 1
ATOM 3231 C C . GLU B 1 207 ? 39.992 3.406 37.181 1.00 79.80 573 GLU B C 1
ATOM 3232 O O . GLU B 1 207 ? 40.408 2.927 36.129 1.00 63.14 573 GLU B O 1
ATOM 3238 N N . THR B 1 208 ? 39.137 2.813 37.998 1.00 80.61 574 THR B N 1
ATOM 3239 C CA . THR B 1 208 ? 38.588 1.511 37.633 1.00 90.56 574 THR B CA 1
ATOM 3240 C C . THR B 1 208 ? 37.900 1.632 36.272 1.00 85.66 574 THR B C 1
ATOM 3241 O O . THR B 1 208 ? 38.306 0.983 35.299 1.00 81.33 574 THR B O 1
ATOM 3245 N N . ALA B 1 209 ? 36.898 2.470 36.178 1.00 76.75 575 ALA B N 1
ATOM 3246 C CA . ALA B 1 209 ? 36.129 2.734 34.949 1.00 70.04 575 ALA B CA 1
ATOM 3247 C C . ALA B 1 209 ? 36.978 2.952 33.682 1.00 79.37 575 ALA B C 1
ATOM 3248 O O . ALA B 1 209 ? 36.564 2.563 32.577 1.00 81.49 575 ALA B O 1
ATOM 3250 N N . LEU B 1 210 ? 38.165 3.536 33.855 1.00 86.26 576 LEU B N 1
ATOM 3251 C CA . LEU B 1 210 ? 39.028 3.893 32.718 1.00 66.18 576 LEU B CA 1
ATOM 3252 C C . LEU B 1 210 ? 39.689 2.712 31.983 1.00 83.45 576 LEU B C 1
ATOM 3253 O O . LEU B 1 210 ? 40.205 2.896 30.875 1.00 66.96 576 LEU B O 1
ATOM 3258 N N . LYS B 1 211 ? 39.644 1.513 32.580 1.00 104.41 577 LYS B N 1
ATOM 3259 C CA . LYS B 1 211 ? 40.181 0.286 31.945 1.00 76.04 577 LYS B CA 1
ATOM 3260 C C . LYS B 1 211 ? 39.570 -0.041 30.572 1.00 72.56 577 LYS B C 1
ATOM 3261 O O . LYS B 1 211 ? 40.309 -0.218 29.599 1.00 86.44 577 LYS B O 1
ATOM 3267 N N . GLY B 1 212 ? 38.239 -0.100 30.486 1.00 70.60 578 GLY B N 1
ATOM 3268 C CA . GLY B 1 212 ? 37.561 -0.723 29.339 1.00 66.37 578 GLY B CA 1
ATOM 3269 C C . GLY B 1 212 ? 37.389 0.024 28.028 1.00 67.17 578 GLY B C 1
ATOM 3270 O O . GLY B 1 212 ? 37.923 1.120 27.840 1.00 78.33 578 GLY B O 1
ATOM 3271 N N . GLU B 1 213 ? 36.671 -0.629 27.108 1.00 55.42 579 GLU B N 1
ATOM 3272 C CA . GLU B 1 213 ? 36.112 -0.025 25.891 1.00 48.63 579 GLU B CA 1
ATOM 3273 C C . GLU B 1 213 ? 34.640 0.395 26.161 1.00 54.98 579 GLU B C 1
ATOM 3274 O O . GLU B 1 213 ? 33.831 0.509 25.230 1.00 74.38 579 GLU B O 1
ATOM 3280 N N . ASP B 1 214 ? 34.324 0.607 27.444 1.00 60.98 580 ASP B N 1
ATOM 3281 C CA . ASP B 1 214 ? 33.009 1.108 27.989 1.00 75.83 580 ASP B CA 1
ATOM 3282 C C . ASP B 1 214 ? 32.883 2.619 28.384 1.00 65.38 580 ASP B C 1
ATOM 3283 O O . ASP B 1 214 ? 33.295 3.070 29.472 1.00 71.08 580 ASP B O 1
ATOM 3288 N N . LYS B 1 215 ? 32.299 3.382 27.465 1.00 59.83 581 LYS B N 1
ATOM 3289 C CA . LYS B 1 215 ? 32.243 4.843 27.579 1.00 47.27 581 LYS B CA 1
ATOM 3290 C C . LYS B 1 215 ? 31.203 5.257 28.639 1.00 43.85 581 LYS B C 1
ATOM 3291 O O . LYS B 1 215 ? 31.503 6.063 29.543 1.00 62.59 581 LYS B O 1
ATOM 3297 N N . ALA B 1 216 ? 29.991 4.722 28.515 1.00 38.76 582 ALA B N 1
ATOM 3298 C CA . ALA B 1 216 ? 28.970 4.817 29.591 1.00 44.83 582 ALA B CA 1
ATOM 3299 C C . ALA B 1 216 ? 29.495 4.542 31.008 1.00 49.42 582 ALA B C 1
ATOM 3300 O O . ALA B 1 216 ? 29.161 5.282 31.932 1.00 59.63 582 ALA B O 1
ATOM 3302 N N . ALA B 1 217 ? 30.301 3.489 31.186 1.00 62.87 583 ALA B N 1
ATOM 3303 C CA . ALA B 1 217 ? 30.847 3.141 32.509 1.00 59.13 583 ALA B CA 1
ATOM 3304 C C . ALA B 1 217 ? 31.736 4.250 33.079 1.00 58.50 583 ALA B C 1
ATOM 3305 O O . ALA B 1 217 ? 31.644 4.583 34.264 1.00 78.59 583 ALA B O 1
ATOM 3307 N N . ILE B 1 218 ? 32.584 4.823 32.215 1.00 51.22 584 ILE B N 1
ATOM 3308 C CA . ILE B 1 218 ? 33.455 5.959 32.563 1.00 45.17 584 ILE B CA 1
ATOM 3309 C C . ILE B 1 218 ? 32.643 7.205 32.953 1.00 37.64 584 ILE B C 1
ATOM 3310 O O . ILE B 1 218 ? 32.956 7.879 33.966 1.00 45.50 584 ILE B O 1
ATOM 3315 N N . GLU B 1 219 ? 31.615 7.519 32.129 1.00 36.95 585 GLU B N 1
ATOM 3316 C CA . GLU B 1 219 ? 30.816 8.735 32.321 1.00 34.85 585 GLU B CA 1
ATOM 3317 C C . GLU B 1 219 ? 30.132 8.705 33.691 1.00 33.60 585 GLU B C 1
ATOM 3318 O O . GLU B 1 219 ? 30.138 9.697 34.450 1.00 39.90 585 GLU B O 1
ATOM 3324 N N . ALA B 1 220 ? 29.600 7.524 34.015 1.00 43.48 586 ALA B N 1
ATOM 3325 C CA . ALA B 1 220 ? 29.032 7.194 35.355 1.00 57.85 586 ALA B CA 1
ATOM 3326 C C . ALA B 1 220 ? 29.918 7.567 36.570 1.00 64.23 586 ALA B C 1
ATOM 3327 O O . ALA B 1 220 ? 29.424 8.175 37.534 1.00 114.17 586 ALA B O 1
ATOM 3329 N N . LYS B 1 221 ? 31.207 7.221 36.538 1.00 64.02 587 LYS B N 1
ATOM 3330 C CA . LYS B 1 221 ? 32.114 7.501 37.677 1.00 44.72 587 LYS B CA 1
ATOM 3331 C C . LYS B 1 221 ? 32.617 8.996 37.745 1.00 53.54 587 LYS B C 1
ATOM 3332 O O . LYS B 1 221 ? 32.884 9.581 38.845 1.00 56.60 587 LYS B O 1
ATOM 3338 N N . MET B 1 222 ? 32.747 9.646 36.596 1.00 37.75 588 MET B N 1
ATOM 3339 C CA . MET B 1 222 ? 33.196 11.041 36.615 1.00 38.37 588 MET B CA 1
ATOM 3340 C C . MET B 1 222 ? 32.106 11.899 37.265 1.00 52.99 588 MET B C 1
ATOM 3341 O O . MET B 1 222 ? 32.405 12.836 38.065 1.00 41.41 588 MET B O 1
ATOM 3346 N N . GLN B 1 223 ? 30.854 11.544 36.929 1.00 46.70 589 GLN B N 1
ATOM 3347 C CA . GLN B 1 223 ? 29.640 12.103 37.526 1.00 46.35 589 GLN B CA 1
ATOM 3348 C C . GLN B 1 223 ? 29.609 11.944 39.026 1.00 54.99 589 GLN B C 1
ATOM 3349 O O . GLN B 1 223 ? 29.309 12.917 39.744 1.00 46.87 589 GLN B O 1
ATOM 3355 N N . GLU B 1 224 ? 29.888 10.730 39.506 1.00 48.89 590 GLU B N 1
ATOM 3356 C CA . GLU B 1 224 ? 29.838 10.480 40.947 1.00 49.65 590 GLU B CA 1
ATOM 3357 C C . GLU B 1 224 ? 30.917 11.270 41.757 1.00 39.01 590 GLU B C 1
ATOM 3358 O O . GLU B 1 224 ? 30.701 11.723 42.920 1.00 59.01 590 GLU B O 1
ATOM 3364 N N . LEU B 1 225 ? 32.060 11.475 41.118 1.00 38.43 591 LEU B N 1
ATOM 3365 C CA . LEU B 1 225 ? 33.123 12.249 41.672 1.00 35.69 591 LEU B CA 1
ATOM 3366 C C . LEU B 1 225 ? 32.680 13.733 41.726 1.00 42.28 591 LEU B C 1
ATOM 3367 O O . LEU B 1 225 ? 32.888 14.376 42.748 1.00 34.88 591 LEU B O 1
ATOM 3372 N N . ALA B 1 226 ? 32.101 14.254 40.629 1.00 38.41 592 ALA B N 1
ATOM 3373 C CA . ALA B 1 226 ? 31.478 15.592 40.618 1.00 36.53 592 ALA B CA 1
ATOM 3374 C C . ALA B 1 226 ? 30.428 15.773 41.744 1.00 41.53 592 ALA B C 1
ATOM 3375 O O . ALA B 1 226 ? 30.390 16.831 42.413 1.00 40.38 592 ALA B O 1
ATOM 3377 N N . GLN B 1 227 ? 29.613 14.727 41.954 1.00 45.26 593 GLN B N 1
ATOM 3378 C CA . GLN B 1 227 ? 28.653 14.657 43.079 1.00 47.13 593 GLN B CA 1
ATOM 3379 C C . GLN B 1 227 ? 29.308 14.953 44.402 1.00 42.19 593 GLN B C 1
ATOM 3380 O O . GLN B 1 227 ? 28.669 15.553 45.299 1.00 49.84 593 GLN B O 1
ATOM 3386 N N . VAL B 1 228 ? 30.550 14.536 44.573 1.00 50.45 594 VAL B N 1
ATOM 3387 C CA . VAL B 1 228 ? 31.207 14.510 45.877 1.00 43.65 594 VAL B CA 1
ATOM 3388 C C . VAL B 1 228 ? 32.275 15.669 46.023 1.00 38.77 594 VAL B C 1
ATOM 3389 O O . VAL B 1 228 ? 33.018 15.733 47.039 1.00 33.76 594 VAL B O 1
ATOM 3393 N N . SER B 1 229 ? 32.347 16.581 45.037 1.00 35.50 595 SER B N 1
ATOM 3394 C CA . SER B 1 229 ? 33.482 17.575 44.932 1.00 33.27 595 SER B CA 1
ATOM 3395 C C . SER B 1 229 ? 33.143 19.059 45.051 1.00 39.20 595 SER B C 1
ATOM 3396 O O . SER B 1 229 ? 33.995 19.893 44.818 1.00 40.38 595 SER B O 1
ATOM 3399 N N . GLN B 1 230 ? 31.943 19.400 45.517 1.00 54.61 596 GLN B N 1
ATOM 3400 C CA . GLN B 1 230 ? 31.444 20.775 45.404 1.00 56.90 596 GLN B CA 1
ATOM 3401 C C . GLN B 1 230 ? 32.121 21.783 46.352 1.00 39.06 596 GLN B C 1
ATOM 3402 O O . GLN B 1 230 ? 32.488 22.921 45.940 1.00 45.96 596 GLN B O 1
ATOM 3408 N N . LYS B 1 231 ? 32.268 21.338 47.596 1.00 52.29 597 LYS B N 1
ATOM 3409 C CA . LYS B 1 231 ? 33.108 21.970 48.608 1.00 43.58 597 LYS B CA 1
ATOM 3410 C C . LYS B 1 231 ? 34.537 22.248 48.135 1.00 39.18 597 LYS B C 1
ATOM 3411 O O . LYS B 1 231 ? 35.039 23.417 48.164 1.00 35.82 597 LYS B O 1
ATOM 3417 N N . LEU B 1 232 ? 35.200 21.164 47.730 1.00 31.56 598 LEU B N 1
ATOM 3418 C CA . LEU B 1 232 ? 36.510 21.248 47.057 1.00 37.75 598 LEU B CA 1
ATOM 3419 C C . LEU B 1 232 ? 36.572 22.344 45.973 1.00 34.70 598 LEU B C 1
ATOM 3420 O O . LEU B 1 232 ? 37.512 23.175 45.959 1.00 34.19 598 LEU B O 1
ATOM 3425 N N . MET B 1 233 ? 35.602 22.365 45.050 1.00 32.36 599 MET B N 1
ATOM 3426 C CA . MET B 1 233 ? 35.679 23.345 43.971 1.00 30.05 599 MET B CA 1
ATOM 3427 C C . MET B 1 233 ? 35.590 24.759 44.559 1.00 37.13 599 MET B C 1
ATOM 3428 O O . MET B 1 233 ? 36.224 25.687 44.048 1.00 36.28 599 MET B O 1
ATOM 3433 N N . GLU B 1 234 ? 34.799 24.932 45.624 1.00 39.60 600 GLU B N 1
ATOM 3434 C CA . GLU B 1 234 ? 34.673 26.244 46.210 1.00 37.89 600 GLU B CA 1
ATOM 3435 C C . GLU B 1 234 ? 35.984 26.666 46.818 1.00 37.75 600 GLU B C 1
ATOM 3436 O O . GLU B 1 234 ? 36.400 27.834 46.676 1.00 38.64 600 GLU B O 1
ATOM 3442 N N . ILE B 1 235 ? 36.605 25.740 47.551 1.00 32.98 601 ILE B N 1
ATOM 3443 C CA . ILE B 1 235 ? 37.912 26.039 48.147 1.00 42.69 601 ILE B CA 1
ATOM 3444 C C . ILE B 1 235 ? 38.989 26.326 47.073 1.00 41.14 601 ILE B C 1
ATOM 3445 O O . ILE B 1 235 ? 39.824 27.236 47.252 1.00 46.01 601 ILE B O 1
ATOM 3450 N N . ALA B 1 236 ? 38.955 25.592 45.953 1.00 41.75 602 ALA B N 1
ATOM 3451 C CA . ALA B 1 236 ? 39.884 25.846 44.834 1.00 43.29 602 ALA B CA 1
ATOM 3452 C C . ALA B 1 236 ? 39.658 27.242 44.239 1.00 51.53 602 ALA B C 1
ATOM 3453 O O . ALA B 1 236 ? 40.644 27.945 43.916 1.00 44.29 602 ALA B O 1
ATOM 3455 N N . GLN B 1 237 ? 38.381 27.656 44.123 1.00 38.94 603 GLN B N 1
ATOM 3456 C CA . GLN B 1 237 ? 38.020 29.028 43.653 1.00 33.95 603 GLN B CA 1
ATOM 3457 C C . GLN B 1 237 ? 38.514 30.108 44.607 1.00 43.21 603 GLN B C 1
ATOM 3458 O O . GLN B 1 237 ? 38.866 31.179 44.180 1.00 48.63 603 GLN B O 1
ATOM 3464 N N . GLN B 1 238 ? 38.536 29.830 45.910 1.00 48.68 604 GLN B N 1
ATOM 3465 C CA . GLN B 1 238 ? 39.224 30.743 46.851 1.00 54.01 604 GLN B CA 1
ATOM 3466 C C . GLN B 1 238 ? 40.752 30.659 46.739 1.00 59.54 604 GLN B C 1
ATOM 3467 O O . GLN B 1 238 ? 41.320 29.559 46.677 1.00 56.03 604 GLN B O 1
#

Solvent-accessible surface area: 24163 Å² total; per-residue (Å²): 70,121,93,3,22,64,36,154,89,60,6,66,0,9,14,0,0,57,3,29,41,25,8,4,18,47,7,0,48,73,95,17,7,16,24,4,105,7,13,4,3,0,1,1,9,60,55,85,2,52,8,0,29,0,34,0,0,15,1,42,33,70,111,4,94,42,14,74,54,14,18,102,23,71,4,83,34,10,68,111,23,65,26,30,118,12,56,0,37,0,14,0,51,4,50,68,126,38,51,9,66,1,34,1,76,1,102,115,39,45,90,114,79,154,50,81,10,142,85,103,29,20,31,86,134,119,76,16,104,110,17,28,143,42,14,126,87,54,61,98,59,11,106,127,49,44,55,17,7,80,10,63,30,110,0,68,55,49,11,55,34,3,99,83,82,5,131,133,19,37,155,154,9,66,82,108,22,71,88,42,0,76,70,12,5,80,33,0,61,97,16,12,180,33,148,82,81,56,40,0,81,48,71,39,126,69,0,56,107,45,13,110,93,16,137,142,68,132,239,169,180,166,166,195,148,236,183,67,16,116,100,3,17,60,26,161,88,69,5,27,0,7,3,0,0,57,3,26,39,25,8,4,19,49,8,1,52,60,77,19,7,17,19,3,102,6,13,4,4,0,1,1,10,88,70,94,10,68,12,0,25,0,33,0,1,1,1,44,38,71,95,6,98,62,15,91,66,27,23,112,18,70,3,74,37,8,76,108,21,54,23,27,116,12,57,0,42,0,15,0,48,4,45,67,121,12,21,0,68,0,16,0,78,1,104,112,48,50,94,83,78,117,37,82,32,130,7,61,72,69,32,94,106,113,81,14,77,97,37,43,139,44,14,139,90,51,56,103,61,7,103,120,22,50,52,15,4,96,8,59,34,105,0,54,91,51,11,50,32,9,95,108,56,20,158,126,6,22,142,126,15,54,70,106,21,109,90,30,3,65,59,11,0,87,22,0,79,103,14,20,197,27,151,66,71,78,41,0,76,40,66,34,111,69,2,52,137,50,8,110,75,1,106,88,29,41,143,146

Radius of gyration: 26.81 Å; Cα contacts (8 Å, |Δi|>4): 891; chains: 2; bounding box: 43×66×98 Å

Nearest PDB structures (foldseek):
  4f01-assembly3_B  TM=9.544E-01  e=1.900E-39  Escherichia coli K-12
  3dpo-assembly2_A  TM=9.534E-01  e=8.214E-38  Escherichia coli K-12
  1dkx-assembly1_A  TM=9.380E-01  e=6.120E-38  Escherichia coli
  1dky-assembly1_A  TM=9.281E-01  e=4.024E-37  Escherichia coli
  1u00-assembly1_A  TM=9.292E-01  e=3.253E-24  Escherichia coli

Secondary structure (DSSP, 8-state):
---EEE-S-B-SS-EEEEETTTEEEEEE-TT-BSSEEEEEEEEESSTT---EEEEEEESS-SBGGGSEEEEEEEE--PPP--TT---EEEEEEE-TT--EEEEEEETTT--EEEEEPPGGGS--HHHHHHHHHHHHHTHHHHHHHHHHHHHHHHHHHHHHHHHHHHHHHGGGS-HHHHHHHHHHHHHHHHHHHSS-HHHHHHHHHHHHHHTHHHHHT-/---------S---EEE-S-B-SS-EEEEETTTEEEEEE-TT-BSSEEEEEEEEESSTT---EEEEEEESS-SBGGGSEEEEEEEE--PPP--TT---EEEEEEE-TT-EEEEEEEETTT--EEEEEEETTTT--HHHHHHHHHHHHHTHHHHHHHHHHHHHHHHHHHHHHHHHHHHHHS-TTS-TTHHHHHHHHHHHHHHHTTSS-HHHHHHHHHHHHHT-HHHHHHHH-

Foldseek 3Di:
DDDDDADDAWALWFKAWADPLQFGDGQGGGGHGPQDKGKDKDWFQAFQDFKDKTFMFTFLFTGNVLTQTQDIDMWGRAGGDGTPPWIKMWMWGAHNVRKTKIKIATVPVRTMDIDTTDPVSHDDPVRSVVRVVVCVVCVVVRVLSNLLSVLLSVLVVLLVVLVVLCVVCPPVQDPVLVVQLVVLSVCLVVVSPDSDSVSNVVSSVSNVVSCVSSVVSD/DDDDDDDDPDDDDDDADDDWALWFKAWADPLQFGDTFGGGGHGPQDKGKDKDWFQAFQAFKDKTWMFTALFTGRVLTDTQDIDMFGRQGGDGTPPWIWMWMWGQHNVQKTKIKIAGPVVRTMDIDITNVVPPDDPVNSVVRVVVCVVCVVVRVLSVLLRVLLSVLSCLLVVLVVLDVVLDPVDDPCLCVQQVVLSVVQVVQSPDSDSVSNVVSSVSNVVSCPSSVVSVVD

InterPro domains:
  IPR012725 Chaperone DnaK [MF_00332] (1-634)
  IPR012725 Chaperone DnaK [TIGR02350] (3-603)
  IPR013126 Heat shock protein 70 family [PF00012] (4-602)
  IPR013126 Heat shock protein 70 family [PTHR19375] (5-569)
  IPR018181 Heat shock protein 70, conserved site [PS00297] (7-14)
  IPR018181 Heat shock protein 70, conserved site [PS00329] (192-205)
  IPR018181 Heat shock protein 70, conserved site [PS01036] (337-351)
  IPR029047 Heat shock protein 70kD, peptide-binding domain superfamily [G3DSA:2.60.34.10] (381-506)
  IPR029047 Heat shock protein 70kD, peptide-binding domain superfamily [SSF100920] (384-539)
  IPR029048 Heat shock protein 70kD, C-terminal domain superfamily [G3DSA:1.20.1270.10] (507-607)
  IPR029048 Heat shock protein 70kD, C-terminal domain superfamily [SSF100934] (507-602)
  IPR043129 ATPase, nucleotide binding domain [SSF53067] (4-183)
  IPR043129 ATPase, nucleotide binding domain [SSF53067] (187-382)